Protein 7CAQ (pdb70)

CATH classification: 3.40.1180.10

B-factor: mean 35.25, std 14.65, range [15.51, 109.46]

Foldseek 3Di:
DFPDFWLEEEEEQFCQQVVQVVVVHHSLPSLLLLLVLLVVVVVVCVVVQRAEYEYEQDELVNCVDDVSNLVSSLVSLLVSQVVVLQDFAFEAEFADPVDPSQDPSCPVRPDTDGHDNYRHYYYYYTNHALVQQQCQLVPDAPDPVSSRCRGSCNVPAAHAEYEYECQDFDCNSPPCVNDVPHDYHYHNHRSSPDDVVSVVVSRVVSSPDDPVPDD/DDDFPDFWQEEEEEQFDQQVVQVVVVHHSLPRQLLLQVLLVVVVVVCVVNPRQEYEYEQDELVNVVDDPSNLVSSLVSSLSNQVVCVVDQEFEAEFADPVDPSADPSCPVRPDTPPPVSYYYYYGNHALCQQVCQQCDCCRGRCNVPAAHAEYEYECFDFDCNNPPCPNDVPHDYHYHNHRSSPDDPVSVVVSSVVSSVD

Nearest PDB structures (foldseek):
  7cas-assembly1_A  TM=1.002E+00  e=2.317E-44  Methanosarcina mazei Go1
  7cav-assembly3_F  TM=9.868E-01  e=5.240E-44  Methanosarcina mazei Go1
  7cc3-assembly2_C  TM=9.860E-01  e=1.343E-43  Methanosarcina mazei Go1
  7vpc-assembly2_B  TM=8.678E-01  e=1.163E-15  Solanum lycopersicum
  8x36-assembly1_B  TM=8.227E-01  e=2.517E-14  Solanum lycopersicum

Organism: Methanosarcina mazei (NCBI:txid2209)

Radius of gyration: 22.0 Å; Cα contacts (8 Å, |Δi|>4): 834; chains: 2; bounding box: 59×58×58 Å

InterPro domains:
  IPR001441 Decaprenyl diphosphate synthase-like [PF01255] (21-220)
  IPR001441 Decaprenyl diphosphate synthase-like [PTHR10291] (8-218)
  IPR001441 Decaprenyl diphosphate synthase-like [cd00475] (17-217)
  IPR036424 Decaprenyl diphosphate synthase-like superfamily [G3DSA:3.40.1180.10] (10-224)
  IPR036424 Decaprenyl diphosphate synthase-like superfamily [SSF64005] (11-218)

Sequence (415 aa):
KFKRLPRHIAIIPDGNRRWALARGLEKHEGYSSGIIPGLEVYDICVKIGIGEVTFFGFTQDNTKRPQIQRKAFTDACIKSVQEIAKRDAEILVVGNTNSDIFPEELLEYTKRTKVGKGKIKINFLINYGWYWDLTYAYDNSPDGKKMIENIASAEIPRVDLLIRWGGRCRLSGMLPVQTVYSDIYVVDEMWPDFKPEHLFKALEFYQNQDITLGGIPKFKRLPRHIAIIPDGNRRWALARGLEKHEGYSSGIIPGLEVYDICVKIGIGEVTFFGFTQDNTKRPQIQRKAFTDACIKSVQEIAKRDAEILVVGNTNSDIFPEELLEYTKRTKVGIKINFLINYGWYWDLTYAYMIENIASAEIPRVDLLIRWGGRCRLSGMLPVQTVYSDIYVVDEMWPDFKPEHLFKALEFYQNQ

Solvent-accessible surface area: 18973 Å² total; per-residue (Å²): 238,47,195,78,58,3,192,2,0,0,0,9,29,39,4,13,72,100,25,0,91,94,144,72,74,102,96,43,68,0,24,70,39,11,29,108,6,9,17,62,0,5,84,22,0,68,178,44,56,4,41,12,0,0,12,12,22,1,21,60,86,31,22,175,83,78,119,103,12,52,136,20,9,20,56,12,17,17,106,19,0,63,52,3,21,150,74,54,0,25,0,4,2,13,10,23,56,140,41,149,63,10,10,140,80,0,86,129,24,51,172,46,42,139,22,73,178,13,193,5,87,0,0,9,0,0,3,0,11,23,107,43,0,4,26,124,1,49,108,159,32,105,64,4,136,75,0,17,101,64,8,20,0,48,117,3,64,120,1,31,0,0,0,5,0,2,31,84,15,37,5,25,3,0,0,6,17,8,2,1,40,0,0,5,48,38,10,110,75,42,7,19,51,15,82,59,87,12,0,74,97,0,0,83,41,16,43,119,36,68,137,93,18,49,26,95,50,189,33,189,108,59,3,200,2,0,0,0,4,25,26,3,14,31,59,31,0,87,93,144,73,75,108,78,38,75,0,18,77,44,10,29,97,6,10,21,57,0,10,72,18,0,72,156,32,58,4,43,13,0,0,13,15,19,1,8,60,53,12,33,177,49,77,143,105,10,64,139,23,7,18,57,11,16,18,121,22,0,63,49,6,25,151,76,127,2,26,1,7,2,12,8,26,56,140,42,152,43,14,11,142,88,0,82,127,24,50,177,45,38,119,117,105,46,74,0,0,8,0,0,3,0,10,32,84,43,1,0,13,112,35,174,95,82,124,78,6,22,0,39,125,3,60,114,1,36,0,0,0,4,0,1,32,18,13,26,5,10,3,0,0,3,9,7,1,1,66,0,5,6,47,40,10,109,71,40,9,19,41,15,78,61,92,19,0,29,108,0,1,66,38,20,29,117,80

Secondary structure (DSSP, 8-state):
--SS--SEEEEE---HHHHHHHTTS-GGGGGGGGHHHHHHHHHHHHHHT--EEEEEEEESGGGGS-HHHHHHHHHHHHHHHHHHTTSS-EEEEES--SSTTS-GGGGGGSS-EE-TT--SEEEEEEEE-HHHHHHHHHTT-SSHHHHHHTSTTTTS---SEEEESSS----TTS-TTTTTT-EEEE-SS-GGG--HHHHHHHHHHHHTS-GGG--/-PPPS---SEEEEE---HHHHHHHTT--GGGGGGGGHHHHHHHHHHHHHHT-SEEEEEEEETGGGGS-HHHHHHHHHHHHHHHHHHHTSS-EEEEES--SSTTS-GGGGGGSS-SS---EEEEEEEE-HHHHHHT---TTTSTTTTS---SEEEE-SS--S-TTS-TTTTTT-EEEE-SS-GGG--HHHHHHHHHHHHH-

Structure (mmCIF, N/CA/C/O backbone):
data_7CAQ
#
_entry.id   7CAQ
#
_cell.length_a   80.019
_cell.length_b   100.439
_cell.length_c   130.520
_cell.angle_alpha   90.00
_cell.angle_beta   90.00
_cell.angle_gamma   90.00
#
_symmetry.space_group_name_H-M   'C 2 2 21'
#
loop_
_entity.id
_entity.type
_entity.pdbx_description
1 polymer 'cis-prenyltransferase MM_0014'
2 non-polymer 'PHOSPHATE ION'
3 non-polymer 'PALMITIC ACID'
4 water water
#
loop_
_atom_site.group_PDB
_atom_site.id
_atom_site.type_symbol
_atom_site.label_atom_id
_atom_site.label_alt_id
_atom_site.label_comp_id
_atom_site.label_asym_id
_atom_site.label_entity_id
_atom_site.label_seq_id
_atom_site.pdbx_PDB_ins_code
_atom_site.Cartn_x
_atom_site.Cartn_y
_atom_site.Cartn_z
_atom_site.occupancy
_atom_site.B_iso_or_equiv
_atom_site.auth_seq_id
_atom_site.auth_comp_id
_atom_site.auth_asym_id
_atom_site.auth_atom_id
_atom_site.pdbx_PDB_model_num
ATOM 1 N N . LYS A 1 10 ? 32.273 42.084 -0.477 1.00 55.71 5 LYS A N 1
ATOM 2 C CA . LYS A 1 10 ? 32.494 40.949 -1.430 1.00 60.74 5 LYS A CA 1
ATOM 3 C C . LYS A 1 10 ? 33.169 39.784 -0.695 1.00 57.71 5 LYS A C 1
ATOM 4 O O . LYS A 1 10 ? 34.220 39.989 -0.074 1.00 67.43 5 LYS A O 1
ATOM 10 N N . PHE A 1 11 ? 32.586 38.594 -0.821 1.00 52.22 6 PHE A N 1
ATOM 11 C CA . PHE A 1 11 ? 32.800 37.428 0.062 1.00 47.24 6 PHE A CA 1
ATOM 12 C C . PHE A 1 11 ? 33.421 36.271 -0.727 1.00 52.45 6 PHE A C 1
ATOM 13 O O . PHE A 1 11 ? 33.041 36.033 -1.883 1.00 59.44 6 PHE A O 1
ATOM 21 N N . LYS A 1 12 ? 34.374 35.586 -0.099 1.00 50.53 7 LYS A N 1
ATOM 22 C CA . LYS A 1 12 ? 34.997 34.321 -0.576 1.00 55.89 7 LYS A CA 1
ATOM 23 C C . LYS A 1 12 ? 33.915 33.232 -0.603 1.00 52.43 7 LYS A C 1
ATOM 24 O O . LYS A 1 12 ? 33.726 32.572 -1.637 1.00 57.55 7 LYS A O 1
ATOM 30 N N . ARG A 1 13 ? 33.225 33.063 0.527 1.00 41.73 8 ARG A N 1
ATOM 31 C CA . ARG A 1 13 ? 32.245 31.984 0.781 1.00 37.64 8 ARG A CA 1
ATOM 32 C C . ARG A 1 13 ? 30.882 32.643 0.969 1.00 36.10 8 ARG A C 1
ATOM 33 O O . ARG A 1 13 ? 30.784 33.482 1.862 1.00 35.17 8 ARG A O 1
ATOM 41 N N . LEU A 1 14 ? 29.875 32.267 0.175 1.00 37.19 9 LEU A N 1
ATOM 42 C CA . LEU A 1 14 ? 28.487 32.739 0.385 1.00 35.53 9 LEU A CA 1
ATOM 43 C C . LEU A 1 14 ? 27.623 31.532 0.694 1.00 29.39 9 LEU A C 1
ATOM 44 O O . LEU A 1 14 ? 27.862 30.446 0.168 1.00 29.71 9 LEU A O 1
ATOM 49 N N . PRO A 1 15 ? 26.554 31.694 1.509 1.00 26.54 10 PRO A N 1
ATOM 50 C CA . PRO A 1 15 ? 25.587 30.621 1.690 1.00 24.87 10 PRO A CA 1
ATOM 51 C C . PRO A 1 15 ? 24.811 30.449 0.376 1.00 26.17 10 PRO A C 1
ATOM 52 O O . PRO A 1 15 ? 24.571 31.471 -0.282 1.00 30.07 10 PRO A O 1
ATOM 56 N N . ARG A 1 16 ? 24.451 29.220 0.026 1.00 29.63 11 ARG A N 1
ATOM 57 C CA . ARG A 1 16 ? 23.606 28.964 -1.167 1.00 32.59 11 ARG A CA 1
ATOM 58 C C . ARG A 1 16 ? 22.194 29.453 -0.861 1.00 27.70 11 ARG A C 1
ATOM 59 O O . ARG A 1 16 ? 21.510 29.955 -1.779 1.00 29.73 11 ARG A O 1
ATOM 67 N N . HIS A 1 17 ? 21.768 29.278 0.386 1.00 23.72 12 HIS A N 1
ATOM 68 C CA . HIS A 1 17 ? 20.359 29.461 0.779 1.00 24.66 12 HIS A CA 1
ATOM 69 C C . HIS A 1 17 ? 20.289 30.105 2.160 1.00 25.03 12 HIS A C 1
ATOM 70 O O . HIS A 1 17 ? 20.843 29.504 3.124 1.00 24.36 12 HIS A O 1
ATOM 77 N N . ILE A 1 18 ? 19.658 31.279 2.204 1.00 22.49 13 ILE A N 1
ATOM 78 C CA . ILE A 1 18 ? 19.478 32.109 3.434 1.00 22.56 13 ILE A CA 1
ATOM 79 C C . ILE A 1 18 ? 18.022 32.007 3.872 1.00 23.56 13 ILE A C 1
ATOM 80 O O . ILE A 1 18 ? 17.110 32.124 2.991 1.00 21.63 13 ILE A O 1
ATOM 85 N N . ALA A 1 19 ? 17.777 31.726 5.160 1.00 18.87 14 ALA A N 1
ATOM 86 C CA . ALA A 1 19 ? 16.442 31.822 5.778 1.00 21.54 14 ALA A CA 1
ATOM 87 C C . ALA A 1 19 ? 16.403 33.115 6.598 1.00 20.73 14 ALA A C 1
ATOM 88 O O . ALA A 1 19 ? 17.440 33.518 7.200 1.00 21.85 14 ALA A O 1
ATOM 90 N N . ILE A 1 20 ? 15.291 33.817 6.454 1.00 20.52 15 ILE A N 1
ATOM 91 C CA . ILE A 1 20 ? 14.997 35.097 7.152 1.00 20.84 15 ILE A CA 1
ATOM 92 C C . ILE A 1 20 ? 13.815 34.939 8.097 1.00 22.40 15 ILE A C 1
ATOM 93 O O . ILE A 1 20 ? 12.724 34.515 7.671 1.00 20.74 15 ILE A O 1
ATOM 98 N N . ILE A 1 21 ? 13.981 35.285 9.394 1.00 20.28 16 ILE A N 1
ATOM 99 C CA . ILE A 1 21 ? 12.874 35.291 10.377 1.00 21.46 16 ILE A CA 1
ATOM 100 C C . ILE A 1 21 ? 12.688 36.767 10.767 1.00 22.68 16 ILE A C 1
ATOM 101 O O . ILE A 1 21 ? 13.491 37.350 11.490 1.00 19.73 16 ILE A O 1
ATOM 106 N N . PRO A 1 22 ? 11.715 37.433 10.120 1.00 22.71 17 PRO A N 1
ATOM 107 C CA . PRO A 1 22 ? 11.615 38.894 10.186 1.00 26.36 17 PRO A CA 1
ATOM 108 C C . PRO A 1 22 ? 10.827 39.289 11.438 1.00 29.80 17 PRO A C 1
ATOM 109 O O . PRO A 1 22 ? 9.713 39.823 11.328 1.00 31.47 17 PRO A O 1
ATOM 113 N N . ASP A 1 23 ? 11.390 39.025 12.612 1.00 29.56 18 ASP A N 1
ATOM 114 C CA . ASP A 1 23 ? 10.647 39.126 13.896 1.00 26.63 18 ASP A CA 1
ATOM 115 C C . ASP A 1 23 ? 10.890 40.518 14.500 1.00 21.32 18 ASP A C 1
ATOM 116 O O . ASP A 1 23 ? 11.871 41.209 14.119 1.00 21.93 18 ASP A O 1
ATOM 121 N N . GLY A 1 24 ? 9.997 40.909 15.413 1.00 23.45 19 GLY A N 1
ATOM 122 C CA . GLY A 1 24 ? 10.153 42.135 16.238 1.00 25.05 19 GLY A CA 1
ATOM 123 C C . GLY A 1 24 ? 9.157 43.239 15.867 1.00 26.99 19 GLY A C 1
ATOM 124 O O . GLY A 1 24 ? 9.303 44.406 16.374 1.00 31.44 19 GLY A O 1
ATOM 125 N N . ASN A 1 25 ? 8.255 42.953 14.938 1.00 28.04 20 ASN A N 1
ATOM 126 C CA . ASN A 1 25 ? 7.337 43.977 14.363 1.00 30.31 20 ASN A CA 1
ATOM 127 C C . ASN A 1 25 ? 6.497 44.653 15.457 1.00 26.11 20 ASN A C 1
ATOM 128 O O . ASN A 1 25 ? 6.360 45.914 15.373 1.00 30.60 20 ASN A O 1
ATOM 133 N N . ARG A 1 26 ? 5.868 43.882 16.345 1.00 27.43 21 ARG A N 1
ATOM 134 C CA . ARG A 1 26 ? 4.921 44.423 17.372 1.00 27.98 21 ARG A CA 1
ATOM 135 C C . ARG A 1 26 ? 5.713 45.194 18.436 1.00 33.53 21 ARG A C 1
ATOM 136 O O . ARG A 1 26 ? 5.206 46.250 18.903 1.00 32.43 21 ARG A O 1
ATOM 144 N N . ARG A 1 27 ? 6.909 44.712 18.805 1.00 32.67 22 ARG A N 1
ATOM 145 C CA . ARG A 1 27 ? 7.778 45.453 19.744 1.00 28.36 22 ARG A CA 1
ATOM 146 C C . ARG A 1 27 ? 8.207 46.759 19.114 1.00 26.66 22 ARG A C 1
ATOM 147 O O . ARG A 1 27 ? 8.275 47.771 19.846 1.00 29.58 22 ARG A O 1
ATOM 155 N N . TRP A 1 28 ? 8.600 46.753 17.836 1.00 26.53 23 TRP A N 1
ATOM 156 C CA . TRP A 1 28 ? 9.133 47.945 17.156 1.00 27.45 23 TRP A CA 1
ATOM 157 C C . TRP A 1 28 ? 8.064 49.058 17.200 1.00 29.64 23 TRP A C 1
ATOM 158 O O . TRP A 1 28 ? 8.380 50.231 17.576 1.00 28.32 23 TRP A O 1
ATOM 169 N N . ALA A 1 29 ? 6.854 48.681 16.821 1.00 27.58 24 ALA A N 1
ATOM 170 C CA . ALA A 1 29 ? 5.656 49.572 16.798 1.00 29.02 24 ALA A CA 1
ATOM 171 C C . ALA A 1 29 ? 5.359 50.117 18.202 1.00 28.30 24 ALA A C 1
ATOM 172 O O . ALA A 1 29 ? 5.197 51.326 18.337 1.00 31.50 24 ALA A O 1
ATOM 174 N N . LEU A 1 30 ? 5.280 49.260 19.215 1.00 31.34 25 LEU A N 1
ATOM 175 C CA . LEU A 1 30 ? 5.039 49.705 20.613 1.00 31.05 25 LEU A CA 1
ATOM 176 C C . LEU A 1 30 ? 6.107 50.716 21.020 1.00 31.75 25 LEU A C 1
ATOM 177 O O . LEU A 1 30 ? 5.723 51.709 21.657 1.00 32.64 25 LEU A O 1
ATOM 182 N N . ALA A 1 31 ? 7.379 50.463 20.712 1.00 29.78 26 ALA A N 1
ATOM 183 C CA . ALA A 1 31 ? 8.525 51.319 21.083 1.00 33.14 26 ALA A CA 1
ATOM 184 C C . ALA A 1 31 ? 8.392 52.678 20.392 1.00 37.01 26 ALA A C 1
ATOM 185 O O . ALA A 1 31 ? 8.974 53.651 20.888 1.00 36.38 26 ALA A O 1
ATOM 187 N N . ARG A 1 32 ? 7.716 52.720 19.245 1.00 37.03 27 ARG A N 1
ATOM 188 C CA . ARG A 1 32 ? 7.663 53.910 18.380 1.00 35.20 27 ARG A CA 1
ATOM 189 C C . ARG A 1 32 ? 6.480 54.783 18.788 1.00 31.07 27 ARG A C 1
ATOM 190 O O . ARG A 1 32 ? 6.338 55.830 18.189 1.00 32.60 27 ARG A O 1
ATOM 198 N N . GLY A 1 33 ? 5.664 54.319 19.717 1.00 29.39 28 GLY A N 1
ATOM 199 C CA . GLY A 1 33 ? 4.401 54.982 20.087 1.00 31.63 28 GLY A CA 1
ATOM 200 C C . GLY A 1 33 ? 3.257 54.536 19.198 1.00 32.08 28 GLY A C 1
ATOM 201 O O . GLY A 1 33 ? 2.195 55.233 19.199 1.00 32.36 28 GLY A O 1
ATOM 202 N N . LEU A 1 34 ? 3.395 53.404 18.498 1.00 29.24 29 LEU A N 1
ATOM 203 C CA . LEU A 1 34 ? 2.326 52.844 17.634 1.00 27.21 29 LEU A CA 1
ATOM 204 C C . LEU A 1 34 ? 1.624 51.680 18.339 1.00 28.34 29 LEU A C 1
ATOM 205 O O . LEU A 1 34 ? 2.054 51.294 19.428 1.00 28.61 29 LEU A O 1
ATOM 210 N N . GLU A 1 35 ? 0.562 51.154 17.722 1.00 30.08 30 GLU A N 1
ATOM 211 C CA . GLU A 1 35 ? -0.152 49.947 18.181 1.00 28.96 30 GLU A CA 1
ATOM 212 C C . GLU A 1 35 ? 0.635 48.723 17.674 1.00 27.96 30 GLU A C 1
ATOM 213 O O . GLU A 1 35 ? 1.293 48.845 16.641 1.00 25.93 30 GLU A O 1
ATOM 219 N N . LYS A 1 36 ? 0.495 47.593 18.350 1.00 35.50 31 LYS A N 1
ATOM 220 C CA . LYS A 1 36 ? 1.276 46.364 18.035 1.00 35.72 31 LYS A CA 1
ATOM 221 C C . LYS A 1 36 ? 1.045 45.993 16.569 1.00 37.00 31 LYS A C 1
ATOM 222 O O . LYS A 1 36 ? 2.066 45.829 15.811 1.00 35.55 31 LYS A O 1
ATOM 228 N N . HIS A 1 37 ? -0.242 45.908 16.186 1.00 35.48 32 HIS A N 1
ATOM 229 C CA . HIS A 1 37 ? -0.683 45.454 14.840 1.00 34.42 32 HIS A CA 1
ATOM 230 C C . HIS A 1 37 ? -0.084 46.363 13.766 1.00 30.50 32 HIS A C 1
ATOM 231 O O . HIS A 1 37 ? -0.002 45.907 12.632 1.00 36.52 32 HIS A O 1
ATOM 238 N N . GLU A 1 38 ? 0.362 47.588 14.096 1.00 31.37 33 GLU A N 1
ATOM 239 C CA . GLU A 1 38 ? 0.809 48.584 13.088 1.00 30.81 33 GLU A CA 1
ATOM 240 C C . GLU A 1 38 ? 2.274 48.447 12.708 1.00 30.20 33 GLU A C 1
ATOM 241 O O . GLU A 1 38 ? 2.694 49.141 11.781 1.00 30.94 33 GLU A O 1
ATOM 247 N N . GLY A 1 39 ? 3.047 47.521 13.302 1.00 29.73 34 GLY A N 1
ATOM 248 C CA . GLY A 1 39 ? 4.454 47.363 12.899 1.00 28.30 34 GLY A CA 1
ATOM 249 C C . GLY A 1 39 ? 4.550 46.546 11.612 1.00 26.98 34 GLY A C 1
ATOM 250 O O . GLY A 1 39 ? 5.432 46.793 10.876 1.00 25.33 34 GLY A O 1
ATOM 251 N N . TYR A 1 40 ? 3.609 45.644 11.394 1.00 28.68 35 TYR A N 1
ATOM 252 C CA . TYR A 1 40 ? 3.722 44.627 10.308 1.00 33.29 35 TYR A CA 1
ATOM 253 C C . TYR A 1 40 ? 3.786 45.330 8.962 1.00 35.77 35 TYR A C 1
ATOM 254 O O . TYR A 1 40 ? 4.645 44.996 8.161 1.00 37.07 35 TYR A O 1
ATOM 263 N N . SER A 1 41 ? 2.960 46.363 8.755 1.00 39.84 36 SER A N 1
ATOM 264 C CA . SER A 1 41 ? 3.035 47.174 7.513 1.00 36.66 36 SER A CA 1
ATOM 265 C C . SER A 1 41 ? 4.469 47.654 7.304 1.00 30.50 36 SER A C 1
ATOM 266 O O . SER A 1 41 ? 4.860 47.814 6.135 1.00 35.27 36 SER A O 1
ATOM 269 N N . SER A 1 42 ? 5.261 47.922 8.348 1.00 28.82 37 SER A N 1
ATOM 270 C CA . SER A 1 42 ? 6.640 48.469 8.179 1.00 27.59 37 SER A CA 1
ATOM 271 C C . SER A 1 42 ? 7.690 47.334 7.997 1.00 25.19 37 SER A C 1
ATOM 272 O O . SER A 1 42 ? 8.887 47.641 7.908 1.00 28.12 37 SER A O 1
ATOM 275 N N . GLY A 1 43 ? 7.230 46.080 7.903 1.00 32.11 38 GLY A N 1
ATOM 276 C CA . GLY A 1 43 ? 8.096 44.920 7.588 1.00 33.95 38 GLY A CA 1
ATOM 277 C C . GLY A 1 43 ? 8.199 44.669 6.091 1.00 37.38 38 GLY A C 1
ATOM 278 O O . GLY A 1 43 ? 9.121 43.903 5.657 1.00 31.65 38 GLY A O 1
ATOM 279 N N . ILE A 1 44 ? 7.317 45.287 5.285 1.00 30.25 39 ILE A N 1
ATOM 280 C CA . ILE A 1 44 ? 7.264 44.991 3.828 1.00 32.79 39 ILE A CA 1
ATOM 281 C C . ILE A 1 44 ? 8.554 45.515 3.188 1.00 30.75 39 ILE A C 1
ATOM 282 O O . ILE A 1 44 ? 9.273 44.725 2.546 1.00 29.78 39 ILE A O 1
ATOM 287 N N . ILE A 1 45 ? 8.898 46.782 3.406 1.00 31.38 40 ILE A N 1
ATOM 288 C CA . ILE A 1 45 ? 10.114 47.417 2.790 1.00 31.71 40 ILE A CA 1
ATOM 289 C C . ILE A 1 45 ? 11.375 46.636 3.135 1.00 36.47 40 ILE A C 1
ATOM 290 O O . ILE A 1 45 ? 12.168 46.325 2.258 1.00 37.70 40 ILE A O 1
ATOM 295 N N . PRO A 1 46 ? 11.673 46.343 4.425 1.00 33.34 41 PRO A N 1
ATOM 296 C CA . PRO A 1 46 ? 12.893 45.596 4.738 1.00 33.83 41 PRO A CA 1
ATOM 297 C C . PRO A 1 46 ? 13.043 44.333 3.878 1.00 28.56 41 PRO A C 1
ATOM 298 O O . PRO A 1 46 ? 14.153 44.109 3.452 1.00 27.06 41 PRO A O 1
ATOM 302 N N . GLY A 1 47 ? 11.943 43.589 3.670 1.00 28.14 42 GLY A N 1
ATOM 303 C CA . GLY A 1 47 ? 11.986 42.354 2.847 1.00 31.93 42 GLY A CA 1
ATOM 304 C C . GLY A 1 47 ? 12.537 42.656 1.466 1.00 32.21 42 GLY A C 1
ATOM 305 O O . GLY A 1 47 ? 13.411 41.927 0.917 1.00 31.82 42 GLY A O 1
ATOM 306 N N . LEU A 1 48 ? 12.030 43.739 0.893 1.00 31.70 43 LEU A N 1
ATOM 307 C CA . LEU A 1 48 ? 12.391 44.159 -0.467 1.00 35.78 43 LEU A CA 1
ATOM 308 C C . LEU A 1 48 ? 13.859 44.537 -0.477 1.00 29.40 43 LEU A C 1
ATOM 309 O O . LEU A 1 48 ? 14.508 44.262 -1.472 1.00 32.66 43 LEU A O 1
ATOM 314 N N . GLU A 1 49 ? 14.395 45.111 0.599 1.00 34.12 44 GLU A N 1
ATOM 315 C CA . GLU A 1 49 ? 15.822 45.501 0.668 1.00 30.70 44 GLU A CA 1
ATOM 316 C C . GLU A 1 49 ? 16.749 44.271 0.805 1.00 32.66 44 GLU A C 1
ATOM 317 O O . GLU A 1 49 ? 17.877 44.292 0.264 1.00 32.07 44 GLU A O 1
ATOM 323 N N . VAL A 1 50 ? 16.353 43.300 1.637 1.00 33.45 45 VAL A N 1
ATOM 324 C CA . VAL A 1 50 ? 17.096 42.007 1.730 1.00 30.74 45 VAL A CA 1
ATOM 325 C C . VAL A 1 50 ? 17.144 41.413 0.316 1.00 29.83 45 VAL A C 1
ATOM 326 O O . VAL A 1 50 ? 18.221 41.047 -0.095 1.00 30.20 45 VAL A O 1
ATOM 330 N N . TYR A 1 51 ? 16.000 41.317 -0.369 1.00 32.01 46 TYR A N 1
ATOM 331 C CA . TYR A 1 51 ? 15.923 40.778 -1.759 1.00 35.36 46 TYR A CA 1
ATOM 332 C C . TYR A 1 51 ? 16.960 41.505 -2.613 1.00 32.96 46 TYR A C 1
ATOM 333 O O . TYR A 1 51 ? 17.830 40.912 -3.271 1.00 34.19 46 TYR A O 1
ATOM 342 N N . ASP A 1 52 ? 16.915 42.831 -2.568 1.00 42.79 47 ASP A N 1
ATOM 343 C CA . ASP A 1 52 ? 17.852 43.664 -3.358 1.00 39.79 47 ASP A CA 1
ATOM 344 C C . ASP A 1 52 ? 19.299 43.268 -3.134 1.00 38.77 47 ASP A C 1
ATOM 345 O O . ASP A 1 52 ? 20.022 43.131 -4.104 1.00 37.56 47 ASP A O 1
ATOM 350 N N . ILE A 1 53 ? 19.749 43.156 -1.886 1.00 37.10 48 ILE A N 1
ATOM 351 C CA . ILE A 1 53 ? 21.187 42.894 -1.573 1.00 32.08 48 ILE A CA 1
ATOM 352 C C . ILE A 1 53 ? 21.551 41.464 -2.006 1.00 30.98 48 ILE A C 1
ATOM 353 O O . ILE A 1 53 ? 22.628 41.252 -2.545 1.00 30.94 48 ILE A O 1
ATOM 358 N N . CYS A 1 54 ? 20.670 40.509 -1.724 1.00 31.90 49 CYS A N 1
ATOM 359 C CA . CYS A 1 54 ? 20.833 39.100 -2.156 1.00 29.05 49 CYS A CA 1
ATOM 360 C C . CYS A 1 54 ? 21.016 39.004 -3.676 1.00 31.89 49 CYS A C 1
ATOM 361 O O . CYS A 1 54 ? 22.005 38.408 -4.095 1.00 34.57 49 CYS A O 1
ATOM 364 N N . VAL A 1 55 ? 20.128 39.608 -4.473 1.00 34.09 50 VAL A N 1
ATOM 365 C CA . VAL A 1 55 ? 20.314 39.665 -5.959 1.00 36.05 50 VAL A CA 1
ATOM 366 C C . VAL A 1 55 ? 21.708 40.228 -6.252 1.00 35.67 50 VAL A C 1
ATOM 367 O O . VAL A 1 55 ? 22.490 39.607 -6.997 1.00 40.32 50 VAL A O 1
ATOM 371 N N . LYS A 1 56 ? 22.026 41.362 -5.645 1.00 43.19 51 LYS A N 1
ATOM 372 C CA . LYS A 1 56 ? 23.284 42.106 -5.904 1.00 46.26 51 LYS A CA 1
ATOM 373 C C . LYS A 1 56 ? 24.517 41.229 -5.642 1.00 45.86 51 LYS A C 1
ATOM 374 O O . LYS A 1 56 ? 25.399 41.244 -6.504 1.00 44.76 51 LYS A O 1
ATOM 380 N N . ILE A 1 57 ? 24.607 40.465 -4.544 1.00 41.81 52 ILE A N 1
ATOM 381 C CA . ILE A 1 57 ? 25.834 39.632 -4.298 1.00 43.53 52 ILE A CA 1
ATOM 382 C C . ILE A 1 57 ? 25.724 38.236 -4.929 1.00 40.77 52 ILE A C 1
ATOM 383 O O . ILE A 1 57 ? 26.749 37.579 -4.996 1.00 37.32 52 ILE A O 1
ATOM 388 N N . GLY A 1 58 ? 24.542 37.808 -5.389 1.00 40.90 53 GLY A N 1
ATOM 389 C CA . GLY A 1 58 ? 24.353 36.541 -6.124 1.00 38.08 53 GLY A CA 1
ATOM 390 C C . GLY A 1 58 ? 23.958 35.382 -5.223 1.00 34.08 53 GLY A C 1
ATOM 391 O O . GLY A 1 58 ? 24.292 34.214 -5.560 1.00 36.24 53 GLY A O 1
ATOM 392 N N . ILE A 1 59 ? 23.234 35.662 -4.144 1.00 31.33 54 ILE A N 1
ATOM 393 C CA . ILE A 1 59 ? 22.624 34.601 -3.282 1.00 30.12 54 ILE A CA 1
ATOM 394 C C . ILE A 1 59 ? 21.617 33.833 -4.137 1.00 26.50 54 ILE A C 1
ATOM 395 O O . ILE A 1 59 ? 20.834 34.484 -4.839 1.00 34.76 54 ILE A O 1
ATOM 400 N N . GLY A 1 60 ? 21.690 32.514 -4.122 1.00 27.01 55 GLY A N 1
ATOM 401 C CA . GLY A 1 60 ? 20.865 31.649 -4.978 1.00 28.14 55 GLY A CA 1
ATOM 402 C C . GLY A 1 60 ? 19.420 31.606 -4.550 1.00 27.04 55 GLY A C 1
ATOM 403 O O . GLY A 1 60 ? 18.520 31.566 -5.441 1.00 28.65 55 GLY A O 1
ATOM 404 N N . GLU A 1 61 ? 19.166 31.555 -3.242 1.00 24.47 56 GLU A N 1
ATOM 405 C CA . GLU A 1 61 ? 17.838 31.245 -2.703 1.00 24.83 56 GLU A CA 1
ATOM 406 C C . GLU A 1 61 ? 17.703 31.906 -1.335 1.00 27.59 56 GLU A C 1
ATOM 407 O O . GLU A 1 61 ? 18.673 31.868 -0.535 1.00 22.72 56 GLU A O 1
ATOM 413 N N . VAL A 1 62 ? 16.559 32.526 -1.112 1.00 24.99 57 VAL A N 1
ATOM 414 C CA . VAL A 1 62 ? 16.164 33.139 0.179 1.00 22.21 57 VAL A CA 1
ATOM 415 C C . VAL A 1 62 ? 14.781 32.643 0.528 1.00 23.80 57 VAL A C 1
ATOM 416 O O . VAL A 1 62 ? 13.886 32.757 -0.321 1.00 27.31 57 VAL A O 1
ATOM 420 N N . THR A 1 63 ? 14.579 32.209 1.771 1.00 19.38 58 THR A N 1
ATOM 421 C CA . THR A 1 63 ? 13.271 31.808 2.308 1.00 20.68 58 THR A CA 1
ATOM 422 C C . THR A 1 63 ? 12.920 32.794 3.418 1.00 23.72 58 THR A C 1
ATOM 423 O O . THR A 1 63 ? 13.700 32.925 4.381 1.00 21.21 58 THR A O 1
ATOM 427 N N . PHE A 1 64 ? 11.782 33.477 3.263 1.00 21.25 59 PHE A N 1
ATOM 428 C CA . PHE A 1 64 ? 11.179 34.310 4.324 1.00 20.82 59 PHE A CA 1
ATOM 429 C C . PHE A 1 64 ? 10.132 33.549 5.097 1.00 21.05 59 PHE A C 1
ATOM 430 O O . PHE A 1 64 ? 9.189 32.962 4.569 1.00 22.17 59 PHE A O 1
ATOM 438 N N . PHE A 1 65 ? 10.204 33.674 6.410 1.00 20.05 60 PHE A N 1
ATOM 439 C CA . PHE A 1 65 ? 9.208 33.142 7.332 1.00 21.73 60 PHE A CA 1
ATOM 440 C C . PHE A 1 65 ? 8.051 34.161 7.418 1.00 25.37 60 PHE A C 1
ATOM 441 O O . PHE A 1 65 ? 8.198 35.226 8.036 1.00 26.76 60 PHE A O 1
ATOM 449 N N . GLY A 1 66 ? 6.919 33.866 6.790 1.00 26.78 61 GLY A N 1
ATOM 450 C CA . GLY A 1 66 ? 5.777 34.801 6.759 1.00 30.06 61 GLY A CA 1
ATOM 451 C C . GLY A 1 66 ? 4.940 34.717 8.011 1.00 26.91 61 GLY A C 1
ATOM 452 O O . GLY A 1 66 ? 5.009 35.663 8.833 1.00 31.40 61 GLY A O 1
ATOM 453 N N . PHE A 1 67 ? 4.154 33.661 8.182 1.00 27.18 62 PHE A N 1
ATOM 454 C CA . PHE A 1 67 ? 3.323 33.401 9.380 1.00 30.30 62 PHE A CA 1
ATOM 455 C C . PHE A 1 67 ? 3.017 31.917 9.419 1.00 29.34 62 PHE A C 1
ATOM 456 O O . PHE A 1 67 ? 2.978 31.313 8.326 1.00 26.96 62 PHE A O 1
ATOM 464 N N . THR A 1 68 ? 2.754 31.405 10.623 1.00 33.39 63 THR A N 1
ATOM 465 C CA . THR A 1 68 ? 2.486 29.996 10.948 1.00 34.67 63 THR A CA 1
ATOM 466 C C . THR A 1 68 ? 0.997 29.795 11.137 1.00 35.92 63 THR A C 1
ATOM 467 O O . THR A 1 68 ? 0.274 30.802 11.255 1.00 38.61 63 THR A O 1
ATOM 471 N N . GLN A 1 69 ? 0.586 28.538 11.222 1.00 38.24 64 GLN A N 1
ATOM 472 C CA . GLN A 1 69 ? -0.779 28.128 11.621 1.00 46.39 64 GLN A CA 1
ATOM 473 C C . GLN A 1 69 ? -1.064 28.615 13.051 1.00 55.99 64 GLN A C 1
ATOM 474 O O . GLN A 1 69 ? -2.209 29.051 13.302 1.00 56.62 64 GLN A O 1
ATOM 480 N N . ASP A 1 70 ? -0.056 28.590 13.930 1.00 58.97 65 ASP A N 1
ATOM 481 C CA . ASP A 1 70 ? -0.192 28.989 15.357 1.00 67.05 65 ASP A CA 1
ATOM 482 C C . ASP A 1 70 ? -0.350 30.515 15.489 1.00 71.14 65 ASP A C 1
ATOM 483 O O . ASP A 1 70 ? -1.035 30.936 16.442 1.00 76.62 65 ASP A O 1
ATOM 488 N N . ASN A 1 71 ? 0.247 31.307 14.582 1.00 68.27 66 ASN A N 1
ATOM 489 C CA . ASN A 1 71 ? 0.199 32.801 14.557 1.00 64.19 66 ASN A CA 1
ATOM 490 C C . ASN A 1 71 ? -1.236 33.303 14.370 1.00 68.68 66 ASN A C 1
ATOM 491 O O . ASN A 1 71 ? -1.514 34.468 14.733 1.00 72.22 66 ASN A O 1
ATOM 496 N N . THR A 1 72 ? -2.102 32.475 13.786 1.00 71.71 67 THR A N 1
ATOM 497 C CA . THR A 1 72 ? -3.488 32.838 13.392 1.00 77.13 67 THR A CA 1
ATOM 498 C C . THR A 1 72 ? -4.432 32.699 14.605 1.00 76.86 67 THR A C 1
ATOM 499 O O . THR A 1 72 ? -5.597 33.124 14.473 1.00 85.68 67 THR A O 1
ATOM 503 N N . LYS A 1 73 ? -3.942 32.162 15.738 1.00 74.29 68 LYS A N 1
ATOM 504 C CA . LYS A 1 73 ? -4.628 32.104 17.067 1.00 75.64 68 LYS A CA 1
ATOM 505 C C . LYS A 1 73 ? -4.517 33.448 17.805 1.00 74.65 68 LYS A C 1
ATOM 506 O O . LYS A 1 73 ? -4.998 33.528 18.959 1.00 68.75 68 LYS A O 1
ATOM 512 N N . ARG A 1 74 ? -3.860 34.440 17.195 1.00 67.67 69 ARG A N 1
ATOM 513 C CA . ARG A 1 74 ? -3.628 35.788 17.776 1.00 63.12 69 ARG A CA 1
ATOM 514 C C . ARG A 1 74 ? -4.835 36.689 17.548 1.00 57.20 69 ARG A C 1
ATOM 515 O O . ARG A 1 74 ? -5.728 36.341 16.773 1.00 55.48 69 ARG A O 1
ATOM 523 N N . PRO A 1 75 ? -4.882 37.884 18.186 1.00 53.22 70 PRO A N 1
ATOM 524 C CA . PRO A 1 75 ? -5.982 38.825 17.974 1.00 54.04 70 PRO A CA 1
ATOM 525 C C . PRO A 1 75 ? -6.162 39.071 16.471 1.00 51.94 70 PRO A C 1
ATOM 526 O O . PRO A 1 75 ? -5.170 39.116 15.772 1.00 40.67 70 PRO A O 1
ATOM 530 N N . GLN A 1 76 ? -7.416 39.190 16.022 1.00 54.94 71 GLN A N 1
ATOM 531 C CA . GLN A 1 76 ? -7.778 39.272 14.584 1.00 53.77 71 GLN A CA 1
ATOM 532 C C . GLN A 1 76 ? -7.132 40.519 13.974 1.00 48.19 71 GLN A C 1
ATOM 533 O O . GLN A 1 76 ? -6.742 40.475 12.793 1.00 43.63 71 GLN A O 1
ATOM 539 N N . ILE A 1 77 ? -7.029 41.598 14.747 1.00 43.33 72 ILE A N 1
ATOM 540 C CA . ILE A 1 77 ? -6.445 42.873 14.247 1.00 41.41 72 ILE A CA 1
ATOM 541 C C . ILE A 1 77 ? -4.961 42.642 13.892 1.00 37.77 72 ILE A C 1
ATOM 542 O O . ILE A 1 77 ? -4.454 43.241 12.925 1.00 33.11 72 ILE A O 1
ATOM 547 N N . GLN A 1 78 ? -4.266 41.755 14.604 1.00 40.61 73 GLN A N 1
ATOM 548 C CA . GLN A 1 78 ? -2.858 41.428 14.252 1.00 38.77 73 GLN A CA 1
ATOM 549 C C . GLN A 1 78 ? -2.850 40.453 13.063 1.00 33.96 73 GLN A C 1
ATOM 550 O O . GLN A 1 78 ? -2.015 40.663 12.142 1.00 33.81 73 GLN A O 1
ATOM 556 N N . ARG A 1 79 ? -3.723 39.441 13.070 1.00 40.28 74 ARG A N 1
ATOM 557 C CA . ARG A 1 79 ? -3.770 38.419 11.980 1.00 43.69 74 ARG A CA 1
ATOM 558 C C . ARG A 1 79 ? -4.014 39.154 10.654 1.00 41.80 74 ARG A C 1
ATOM 559 O O . ARG A 1 79 ? -3.273 38.908 9.652 1.00 34.18 74 ARG A O 1
ATOM 567 N N . LYS A 1 80 ? -4.974 40.088 10.655 1.00 38.99 75 LYS A N 1
ATOM 568 C CA . LYS A 1 80 ? -5.316 40.825 9.418 1.00 41.27 75 LYS A CA 1
ATOM 569 C C . LYS A 1 80 ? -4.062 41.556 8.951 1.00 30.80 75 LYS A C 1
ATOM 570 O O . LYS A 1 80 ? -3.750 41.553 7.756 1.00 35.83 75 LYS A O 1
ATOM 576 N N . ALA A 1 81 ? -3.358 42.181 9.880 1.00 35.40 76 ALA A N 1
ATOM 577 C CA . ALA A 1 81 ? -2.214 43.067 9.611 1.00 28.00 76 ALA A CA 1
ATOM 578 C C . ALA A 1 81 ? -0.984 42.277 9.108 1.00 30.12 76 ALA A C 1
ATOM 579 O O . ALA A 1 81 ? -0.269 42.808 8.213 1.00 29.00 76 ALA A O 1
ATOM 581 N N . PHE A 1 82 ? -0.650 41.146 9.740 1.00 31.29 77 PHE A N 1
ATOM 582 C CA . PHE A 1 82 ? 0.556 40.381 9.302 1.00 27.62 77 PHE A CA 1
ATOM 583 C C . PHE A 1 82 ? 0.173 39.726 7.971 1.00 29.37 77 PHE A C 1
ATOM 584 O O . PHE A 1 82 ? 1.010 39.796 7.058 1.00 28.66 77 PHE A O 1
ATOM 592 N N . THR A 1 83 ? -1.056 39.236 7.843 1.00 34.10 78 THR A N 1
ATOM 593 C CA . THR A 1 83 ? -1.532 38.540 6.611 1.00 35.97 78 THR A CA 1
ATOM 594 C C . THR A 1 83 ? -1.427 39.514 5.433 1.00 35.15 78 THR A C 1
ATOM 595 O O . THR A 1 83 ? -0.869 39.151 4.388 1.00 35.58 78 THR A O 1
ATOM 599 N N . ASP A 1 84 ? -1.940 40.731 5.599 1.00 32.91 79 ASP A N 1
ATOM 600 C CA . ASP A 1 84 ? -1.920 41.759 4.539 1.00 33.47 79 ASP A CA 1
ATOM 601 C C . ASP A 1 84 ? -0.489 42.095 4.170 1.00 32.91 79 ASP A C 1
ATOM 602 O O . ASP A 1 84 ? -0.221 42.395 3.005 1.00 32.79 79 ASP A O 1
ATOM 607 N N . ALA A 1 85 ? 0.388 42.187 5.171 1.00 30.67 80 ALA A N 1
ATOM 608 C CA . ALA A 1 85 ? 1.789 42.592 4.961 1.00 28.59 80 ALA A CA 1
ATOM 609 C C . ALA A 1 85 ? 2.505 41.474 4.177 1.00 27.64 80 ALA A C 1
ATOM 610 O O . ALA A 1 85 ? 3.385 41.801 3.366 1.00 28.53 80 ALA A O 1
ATOM 612 N N . CYS A 1 86 ? 2.168 40.230 4.482 1.00 32.02 81 CYS A N 1
ATOM 613 C CA . CYS A 1 86 ? 2.718 39.027 3.791 1.00 30.68 81 CYS A CA 1
ATOM 614 C C . CYS A 1 86 ? 2.239 39.042 2.340 1.00 34.92 81 CYS A C 1
ATOM 615 O O . CYS A 1 86 ? 3.093 39.027 1.406 1.00 32.34 81 CYS A O 1
ATOM 618 N N . ILE A 1 87 ? 0.919 39.164 2.176 1.00 31.69 82 ILE A N 1
ATOM 619 C CA . ILE A 1 87 ? 0.301 39.243 0.818 1.00 31.72 82 ILE A CA 1
ATOM 620 C C . ILE A 1 87 ? 1.101 40.274 0.040 1.00 27.93 82 ILE A C 1
ATOM 621 O O . ILE A 1 87 ? 1.568 39.938 -1.025 1.00 32.05 82 ILE A O 1
ATOM 626 N N . LYS A 1 88 ? 1.295 41.487 0.560 1.00 33.65 83 LYS A N 1
ATOM 627 C CA . LYS A 1 88 ? 1.919 42.601 -0.204 1.00 30.34 83 LYS A CA 1
ATOM 628 C C . LYS A 1 88 ? 3.405 42.359 -0.484 1.00 35.91 83 LYS A C 1
ATOM 629 O O . LYS A 1 88 ? 3.954 42.888 -1.499 1.00 29.93 83 LYS A O 1
ATOM 635 N N . SER A 1 89 ? 4.118 41.691 0.428 1.00 31.93 84 SER A N 1
ATOM 636 C CA . SER A 1 89 ? 5.548 41.409 0.187 1.00 31.62 84 SER A CA 1
ATOM 637 C C . SER A 1 89 ? 5.651 40.485 -1.032 1.00 24.36 84 SER A C 1
ATOM 638 O O . SER A 1 89 ? 6.581 40.687 -1.799 1.00 29.25 84 SER A O 1
ATOM 641 N N . VAL A 1 90 ? 4.810 39.452 -1.071 1.00 31.51 85 VAL A N 1
ATOM 642 C CA . VAL A 1 90 ? 4.846 38.453 -2.191 1.00 31.28 85 VAL A CA 1
ATOM 643 C C . VAL A 1 90 ? 4.545 39.243 -3.468 1.00 32.37 85 VAL A C 1
ATOM 644 O O . VAL A 1 90 ? 5.400 39.256 -4.420 1.00 37.35 85 VAL A O 1
ATOM 648 N N . GLN A 1 91 ? 3.441 40.010 -3.449 1.00 35.31 86 GLN A N 1
ATOM 649 C CA . GLN A 1 91 ? 2.999 40.791 -4.639 1.00 36.18 86 GLN A CA 1
ATOM 650 C C . GLN A 1 91 ? 4.133 41.699 -5.106 1.00 33.22 86 GLN A C 1
ATOM 651 O O . GLN A 1 91 ? 4.325 41.813 -6.313 1.00 39.92 86 GLN A O 1
ATOM 657 N N . GLU A 1 92 ? 4.886 42.294 -4.190 1.00 33.12 87 GLU A N 1
ATOM 658 C CA . GLU A 1 92 ? 5.963 43.262 -4.530 1.00 27.73 87 GLU A CA 1
ATOM 659 C C . GLU A 1 92 ? 7.182 42.536 -5.092 1.00 31.47 87 GLU A C 1
ATOM 660 O O . GLU A 1 92 ? 7.826 43.063 -6.016 1.00 35.24 87 GLU A O 1
ATOM 666 N N . ILE A 1 93 ? 7.577 41.404 -4.512 1.00 34.40 88 ILE A N 1
ATOM 667 C CA . ILE A 1 93 ? 8.708 40.632 -5.099 1.00 35.15 88 ILE A CA 1
ATOM 668 C C . ILE A 1 93 ? 8.281 40.145 -6.491 1.00 34.77 88 ILE A C 1
ATOM 669 O O . ILE A 1 93 ? 9.130 40.200 -7.374 1.00 34.21 88 ILE A O 1
ATOM 674 N N . ALA A 1 94 ? 6.998 39.798 -6.662 1.00 41.59 89 ALA A N 1
ATOM 675 C CA . ALA A 1 94 ? 6.353 39.441 -7.961 1.00 42.73 89 ALA A CA 1
ATOM 676 C C . ALA A 1 94 ? 6.550 40.541 -9.008 1.00 46.13 89 ALA A C 1
ATOM 677 O O . ALA A 1 94 ? 6.548 40.212 -10.216 1.00 49.87 89 ALA A O 1
ATOM 679 N N . LYS A 1 95 ? 6.679 41.802 -8.582 1.00 45.77 90 LYS A N 1
ATOM 680 C CA . LYS A 1 95 ? 6.938 42.941 -9.495 1.00 42.95 90 LYS A CA 1
ATOM 681 C C . LYS A 1 95 ? 8.430 43.014 -9.847 1.00 43.02 90 LYS A C 1
ATOM 682 O O . LYS A 1 95 ? 8.777 43.953 -10.560 1.00 40.50 90 LYS A O 1
ATOM 688 N N . ARG A 1 96 ? 9.289 42.108 -9.360 1.00 40.67 91 ARG A N 1
ATOM 689 C CA . ARG A 1 96 ? 10.772 42.206 -9.557 1.00 43.48 91 ARG A CA 1
ATOM 690 C C . ARG A 1 96 ? 11.259 41.041 -10.430 1.00 43.82 91 ARG A C 1
ATOM 691 O O . ARG A 1 96 ? 10.520 40.675 -11.337 1.00 52.30 91 ARG A O 1
ATOM 699 N N . ASP A 1 97 ? 12.477 40.535 -10.225 1.00 42.18 92 ASP A N 1
ATOM 700 C CA . ASP A 1 97 ? 13.154 39.561 -11.129 1.00 43.50 92 ASP A CA 1
ATOM 701 C C . ASP A 1 97 ? 13.454 38.243 -10.404 1.00 41.98 92 ASP A C 1
ATOM 702 O O . ASP A 1 97 ? 14.630 37.842 -10.382 1.00 50.94 92 ASP A O 1
ATOM 707 N N . ALA A 1 98 ? 12.427 37.549 -9.936 1.00 33.52 93 ALA A N 1
ATOM 708 C CA . ALA A 1 98 ? 12.549 36.444 -8.968 1.00 34.57 93 ALA A CA 1
ATOM 709 C C . ALA A 1 98 ? 11.844 35.211 -9.512 1.00 36.53 93 ALA A C 1
ATOM 710 O O . ALA A 1 98 ? 10.978 35.357 -10.381 1.00 34.92 93 ALA A O 1
ATOM 712 N N . GLU A 1 99 ? 12.235 34.042 -9.018 1.00 28.35 94 GLU A N 1
ATOM 713 C CA . GLU A 1 99 ? 11.412 32.818 -9.117 1.00 26.75 94 GLU A CA 1
ATOM 714 C C . GLU A 1 99 ? 10.737 32.634 -7.762 1.00 29.12 94 GLU A C 1
ATOM 715 O O . GLU A 1 99 ? 11.409 32.248 -6.745 1.00 28.33 94 GLU A O 1
ATOM 721 N N . ILE A 1 100 ? 9.447 32.900 -7.715 1.00 25.78 95 ILE A N 1
ATOM 722 C CA . ILE A 1 100 ? 8.721 32.983 -6.430 1.00 25.86 95 ILE A CA 1
ATOM 723 C C . ILE A 1 100 ? 8.016 31.672 -6.125 1.00 24.47 95 ILE A C 1
ATOM 724 O O . ILE A 1 100 ? 7.339 31.073 -7.002 1.00 25.87 95 ILE A O 1
ATOM 729 N N . LEU A 1 101 ? 8.133 31.235 -4.885 1.00 23.60 96 LEU A N 1
ATOM 730 C CA . LEU A 1 101 ? 7.378 30.084 -4.373 1.00 22.60 96 LEU A CA 1
ATOM 731 C C . LEU A 1 101 ? 6.809 30.369 -2.974 1.00 24.98 96 LEU A C 1
ATOM 732 O O . LEU A 1 101 ? 7.540 30.823 -2.061 1.00 28.49 96 LEU A O 1
ATOM 737 N N . VAL A 1 102 ? 5.519 30.104 -2.805 1.00 27.66 97 VAL A N 1
ATOM 738 C CA . VAL A 1 102 ? 4.824 30.121 -1.501 1.00 23.21 97 VAL A CA 1
ATOM 739 C C . VAL A 1 102 ? 4.483 28.708 -1.057 1.00 27.46 97 VAL A C 1
ATOM 740 O O . VAL A 1 102 ? 3.908 27.973 -1.823 1.00 26.96 97 VAL A O 1
ATOM 744 N N . VAL A 1 103 ? 4.829 28.366 0.186 1.00 24.05 98 VAL A N 1
ATOM 745 C CA . VAL A 1 103 ? 4.623 27.033 0.814 1.00 23.82 98 VAL A CA 1
ATOM 746 C C . VAL A 1 103 ? 3.830 27.240 2.083 1.00 23.30 98 VAL A C 1
ATOM 747 O O . VAL A 1 103 ? 4.253 28.069 2.941 1.00 22.32 98 VAL A O 1
ATOM 751 N N . GLY A 1 104 ? 2.788 26.446 2.252 1.00 22.90 99 GLY A N 1
ATOM 752 C CA . GLY A 1 104 ? 1.872 26.584 3.384 1.00 22.92 99 GLY A CA 1
ATOM 753 C C . GLY A 1 104 ? 0.642 25.740 3.170 1.00 27.05 99 GLY A C 1
ATOM 754 O O . GLY A 1 104 ? 0.469 25.180 2.036 1.00 28.07 99 GLY A O 1
ATOM 755 N N . ASN A 1 105 ? -0.177 25.648 4.202 1.00 27.88 100 ASN A N 1
ATOM 756 C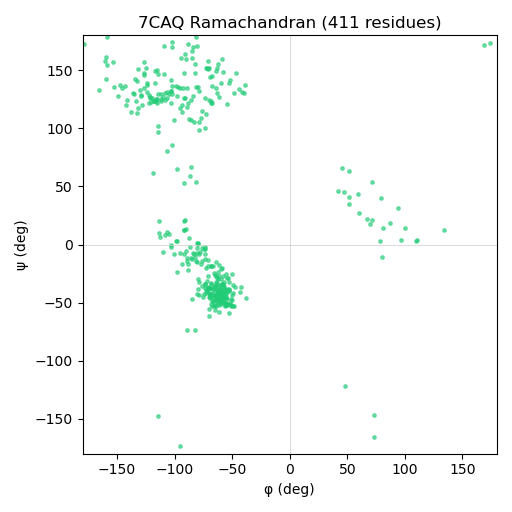 CA . ASN A 1 105 ? -1.361 24.786 4.200 1.00 27.86 100 ASN A CA 1
ATOM 757 C C . ASN A 1 105 ? -2.460 25.512 3.419 1.00 28.21 100 ASN A C 1
ATOM 758 O O . ASN A 1 105 ? -3.133 26.397 3.993 1.00 29.43 100 ASN A O 1
ATOM 763 N N . THR A 1 106 ? -2.622 25.156 2.154 1.00 29.21 101 THR A N 1
ATOM 764 C CA . THR A 1 106 ? -3.670 25.765 1.288 1.00 29.60 101 THR A CA 1
ATOM 765 C C . THR A 1 106 ? -5.030 25.108 1.564 1.00 33.61 101 THR A C 1
ATOM 766 O O . THR A 1 106 ? -6.014 25.642 1.025 1.00 35.69 101 THR A O 1
ATOM 770 N N . ASN A 1 107 ? -5.110 24.033 2.379 1.00 33.41 102 ASN A N 1
ATOM 771 C CA . ASN A 1 107 ? -6.371 23.298 2.682 1.00 35.56 102 ASN A CA 1
ATOM 772 C C . ASN A 1 107 ? -6.984 23.909 3.939 1.00 39.34 102 ASN A C 1
ATOM 773 O O . ASN A 1 107 ? -7.317 23.164 4.861 1.00 46.27 102 ASN A O 1
ATOM 778 N N . SER A 1 108 ? -7.154 25.230 3.915 1.00 44.09 103 SER A N 1
ATOM 779 C CA . SER A 1 108 ? -7.583 26.091 5.045 1.00 45.53 103 SER A CA 1
ATOM 780 C C . SER A 1 108 ? -8.003 27.472 4.518 1.00 44.20 103 SER A C 1
ATOM 781 O O . SER A 1 108 ? -7.250 28.049 3.756 1.00 40.12 103 SER A O 1
ATOM 784 N N . ASP A 1 109 ? -9.159 27.998 4.961 1.00 49.31 104 ASP A N 1
ATOM 785 C CA . ASP A 1 109 ? -9.683 29.354 4.628 1.00 50.21 104 ASP A CA 1
ATOM 786 C C . ASP A 1 109 ? -8.707 30.436 5.079 1.00 47.62 104 ASP A C 1
ATOM 787 O O . ASP A 1 109 ? -8.795 31.563 4.584 1.00 44.92 104 ASP A O 1
ATOM 792 N N . ILE A 1 110 ? -7.830 30.118 6.031 1.00 43.60 105 ILE A N 1
ATOM 793 C CA . ILE A 1 110 ? -6.836 31.099 6.536 1.00 39.48 105 ILE A CA 1
ATOM 794 C C . ILE A 1 110 ? -5.789 31.341 5.441 1.00 35.31 105 ILE A C 1
ATOM 795 O O . ILE A 1 110 ? -5.161 32.426 5.452 1.00 40.63 105 ILE A O 1
ATOM 800 N N . PHE A 1 111 ? -5.548 30.380 4.544 1.00 33.29 106 PHE A N 1
ATOM 801 C CA . PHE A 1 111 ? -4.523 30.589 3.494 1.00 33.53 106 PHE A CA 1
ATOM 802 C C . PHE A 1 111 ? -5.063 31.656 2.559 1.00 34.23 106 PHE A C 1
ATOM 803 O O . PHE A 1 111 ? -6.185 31.537 2.101 1.00 36.75 106 PHE A O 1
ATOM 811 N N . PRO A 1 112 ? -4.350 32.771 2.336 1.00 32.54 107 PRO A N 1
ATOM 812 C CA . PRO A 1 112 ? -4.888 33.842 1.508 1.00 32.15 107 PRO A CA 1
ATOM 813 C C . PRO A 1 112 ? -5.031 33.451 0.030 1.00 36.42 107 PRO A C 1
ATOM 814 O O . PRO A 1 112 ? -4.045 33.097 -0.632 1.00 31.36 107 PRO A O 1
ATOM 818 N N . GLU A 1 113 ? -6.270 33.555 -0.465 1.00 37.19 108 GLU A N 1
ATOM 819 C CA . GLU A 1 113 ? -6.594 33.455 -1.911 1.00 33.56 108 GLU A CA 1
ATOM 820 C C . GLU A 1 113 ? -5.515 34.129 -2.775 1.00 25.60 108 GLU A C 1
ATOM 821 O O . GLU A 1 113 ? -5.088 33.542 -3.756 1.00 29.43 108 GLU A O 1
ATOM 827 N N . GLU A 1 114 ? -5.095 35.327 -2.408 1.00 27.36 109 GLU A N 1
ATOM 828 C CA . GLU A 1 114 ? -4.172 36.183 -3.183 1.00 27.24 109 GLU A CA 1
ATOM 829 C C . GLU A 1 114 ? -2.862 35.440 -3.490 1.00 26.83 109 GLU A C 1
ATOM 830 O O . GLU A 1 114 ? -2.141 35.879 -4.400 1.00 26.80 109 GLU A O 1
ATOM 836 N N . LEU A 1 115 ? -2.494 34.453 -2.664 1.00 28.75 110 LEU A N 1
ATOM 837 C CA . LEU A 1 115 ? -1.151 33.821 -2.794 1.00 26.31 110 LEU A CA 1
ATOM 838 C C . LEU A 1 115 ? -1.195 32.453 -3.468 1.00 25.83 110 LEU A C 1
ATOM 839 O O . LEU A 1 115 ? -0.075 31.885 -3.690 1.00 25.48 110 LEU A O 1
ATOM 844 N N . LEU A 1 116 ? -2.380 31.946 -3.822 1.00 29.97 111 LEU A N 1
ATOM 845 C CA . LEU A 1 116 ? -2.543 30.590 -4.401 1.00 27.39 111 LEU A CA 1
ATOM 846 C C . LEU A 1 116 ? -1.722 30.476 -5.684 1.00 28.41 111 LEU A C 1
ATOM 847 O O . LEU A 1 116 ? -1.178 29.377 -5.971 1.00 27.41 111 LEU A O 1
ATOM 852 N N . GLU A 1 117 ? -1.612 31.553 -6.448 1.00 29.65 112 GLU A N 1
ATOM 853 C CA . GLU A 1 117 ? -0.988 31.522 -7.795 1.00 29.58 112 GLU A CA 1
ATOM 854 C C . GLU A 1 117 ? 0.536 31.395 -7.691 1.00 30.98 112 GLU A C 1
ATOM 855 O O . GLU A 1 117 ? 1.187 31.243 -8.736 1.00 28.08 112 GLU A O 1
ATOM 861 N N . TYR A 1 118 ? 1.098 31.507 -6.478 1.00 29.44 113 TYR A N 1
ATOM 862 C CA . TYR A 1 118 ? 2.548 31.365 -6.242 1.00 27.94 113 TYR A CA 1
ATOM 863 C C . TYR A 1 118 ? 2.848 30.031 -5.560 1.00 26.84 113 TYR A C 1
ATOM 864 O O . TYR A 1 118 ? 4.043 29.832 -5.169 1.00 28.69 113 TYR A O 1
ATOM 873 N N . THR A 1 119 ? 1.892 29.101 -5.465 1.00 24.83 114 THR A N 1
ATOM 874 C CA . THR A 1 119 ? 2.117 27.795 -4.776 1.00 25.07 114 THR A CA 1
ATOM 875 C C . THR A 1 119 ? 2.842 26.817 -5.705 1.00 24.52 114 THR A C 1
ATOM 876 O O . THR A 1 119 ? 3.110 25.709 -5.246 1.00 26.96 114 THR A O 1
ATOM 880 N N . LYS A 1 120 ? 3.118 27.193 -6.945 1.00 27.03 115 LYS A N 1
ATOM 881 C CA . LYS A 1 120 ? 4.089 26.502 -7.835 1.00 28.16 115 LYS A CA 1
ATOM 882 C C . LYS A 1 120 ? 5.073 27.570 -8.253 1.00 26.56 115 LYS A C 1
ATOM 883 O O . LYS A 1 120 ? 4.649 28.724 -8.504 1.00 28.96 115 LYS A O 1
ATOM 889 N N . ARG A 1 121 ? 6.369 27.259 -8.267 1.00 27.03 116 ARG A N 1
ATOM 890 C CA . ARG A 1 121 ? 7.402 28.285 -8.577 1.00 28.63 116 ARG A CA 1
ATOM 891 C C . ARG A 1 121 ? 7.072 29.093 -9.837 1.00 33.30 116 ARG A C 1
ATOM 892 O O . ARG A 1 121 ? 6.732 28.494 -10.845 1.00 32.35 116 ARG A O 1
ATOM 900 N N . THR A 1 122 ? 7.154 30.413 -9.709 1.00 34.20 117 THR A N 1
ATOM 901 C CA . THR A 1 122 ? 6.716 31.389 -10.742 1.00 38.19 117 THR A CA 1
ATOM 902 C C . THR A 1 122 ? 7.831 32.379 -11.040 1.00 42.03 117 THR A C 1
ATOM 903 O O . THR A 1 122 ? 8.182 33.201 -10.115 1.00 36.94 117 THR A O 1
ATOM 907 N N . LYS A 1 123 ? 8.271 32.399 -12.303 1.00 38.60 118 LYS A N 1
ATOM 908 C CA . LYS A 1 123 ? 9.296 33.361 -12.782 1.00 41.73 118 LYS A CA 1
ATOM 909 C C . LYS A 1 123 ? 8.606 34.694 -13.086 1.00 46.52 118 LYS A C 1
ATOM 910 O O . LYS A 1 123 ? 7.519 34.672 -13.692 1.00 42.74 118 LYS A O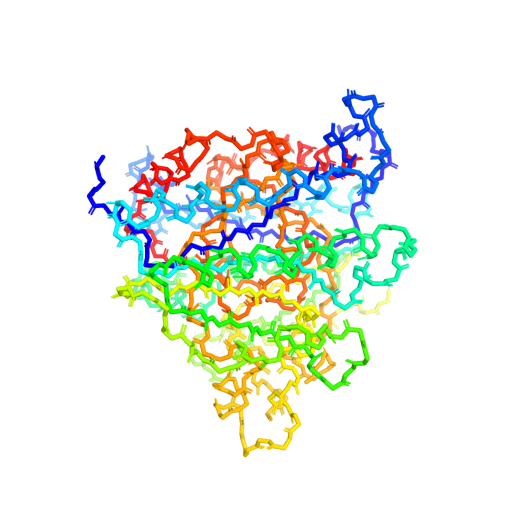 1
ATOM 916 N N . VAL A 1 124 ? 9.221 35.794 -12.647 1.00 42.89 119 VAL A N 1
ATOM 917 C CA . VAL A 1 124 ? 8.752 37.197 -12.820 1.00 39.74 119 VAL A CA 1
ATOM 918 C C . VAL A 1 124 ? 9.977 37.991 -13.275 1.00 45.36 119 VAL A C 1
ATOM 919 O O . VAL A 1 124 ? 11.101 37.645 -12.824 1.00 43.67 119 VAL A O 1
ATOM 923 N N . GLY A 1 125 ? 9.778 38.953 -14.177 1.00 42.02 120 GLY A N 1
ATOM 924 C CA . GLY A 1 125 ? 10.846 39.738 -14.811 1.00 44.78 120 GLY A CA 1
ATOM 925 C C . GLY A 1 125 ? 11.972 38.859 -15.341 1.00 54.38 120 GLY A C 1
ATOM 926 O O . GLY A 1 125 ? 11.698 37.931 -16.153 1.00 48.94 120 GLY A O 1
ATOM 927 N N . LYS A 1 126 ? 13.192 39.105 -14.854 1.00 57.07 121 LYS A N 1
ATOM 928 C CA . LYS A 1 126 ? 14.451 38.507 -15.370 1.00 60.71 121 LYS A CA 1
ATOM 929 C C . LYS A 1 126 ? 14.753 37.166 -14.683 1.00 58.67 121 LYS A C 1
ATOM 930 O O . LYS A 1 126 ? 15.600 36.443 -15.225 1.00 52.21 121 LYS A O 1
ATOM 936 N N . GLY A 1 127 ? 14.134 36.850 -13.533 1.00 57.39 122 GLY A N 1
ATOM 937 C CA . GLY A 1 127 ? 14.349 35.572 -12.808 1.00 56.61 122 GLY A CA 1
ATOM 938 C C . GLY A 1 127 ? 15.703 35.461 -12.090 1.00 55.51 122 GLY A C 1
ATOM 939 O O . GLY A 1 127 ? 16.208 36.476 -11.581 1.00 57.44 122 GLY A O 1
ATOM 940 N N . LYS A 1 128 ? 16.248 34.257 -12.036 1.00 53.52 123 LYS A N 1
ATOM 941 C CA . LYS A 1 128 ? 17.592 33.930 -11.496 1.00 54.30 123 LYS A CA 1
ATOM 942 C C . LYS A 1 128 ? 17.857 34.270 -10.020 1.00 47.62 123 LYS A C 1
ATOM 943 O O . LYS A 1 128 ? 18.990 34.590 -9.709 1.00 50.52 123 LYS A O 1
ATOM 949 N N . ILE A 1 129 ? 16.827 34.300 -9.194 1.00 35.96 124 ILE A N 1
ATOM 950 C CA . ILE A 1 129 ? 16.994 34.243 -7.716 1.00 31.93 124 ILE A CA 1
ATOM 951 C C . ILE A 1 129 ? 15.744 33.541 -7.222 1.00 29.98 124 ILE A C 1
ATOM 952 O O . ILE A 1 129 ? 14.681 33.908 -7.670 1.00 29.14 124 ILE A O 1
ATOM 957 N N . LYS A 1 130 ? 15.923 32.495 -6.432 1.00 26.50 125 LYS A N 1
ATOM 958 C CA . LYS A 1 130 ? 14.740 31.815 -5.853 1.00 24.85 125 LYS A CA 1
ATOM 959 C C . LYS A 1 130 ? 14.350 32.541 -4.572 1.00 26.61 125 LYS A C 1
ATOM 960 O O . LYS A 1 130 ? 15.219 32.671 -3.676 1.00 28.54 125 LYS A O 1
ATOM 966 N N . ILE A 1 131 ? 13.104 32.984 -4.490 1.00 25.78 126 ILE A N 1
ATOM 967 C CA . ILE A 1 131 ? 12.493 33.560 -3.262 1.00 26.22 126 ILE A CA 1
ATOM 968 C C . ILE A 1 131 ? 11.313 32.697 -2.823 1.00 28.49 126 ILE A C 1
ATOM 969 O O . ILE A 1 131 ? 10.325 32.510 -3.562 1.00 26.11 126 ILE A O 1
ATOM 974 N N . ASN A 1 132 ? 11.376 32.237 -1.586 1.00 21.17 127 ASN A N 1
ATOM 975 C CA . ASN A 1 132 ? 10.348 31.385 -0.970 1.00 20.91 127 ASN A CA 1
ATOM 976 C C . ASN A 1 132 ? 9.726 32.195 0.164 1.00 22.34 127 ASN A C 1
ATOM 977 O O . ASN A 1 132 ? 10.479 32.969 0.802 1.00 23.31 127 ASN A O 1
ATOM 982 N N . PHE A 1 133 ? 8.436 31.979 0.382 1.00 24.13 128 PHE A N 1
ATOM 983 C CA . PHE A 1 133 ? 7.645 32.510 1.522 1.00 23.71 128 PHE A CA 1
ATOM 984 C C . PHE A 1 133 ? 6.870 31.395 2.215 1.00 23.85 128 PHE A C 1
ATOM 985 O O . PHE A 1 133 ? 6.158 30.594 1.568 1.00 23.80 128 PHE A O 1
ATOM 99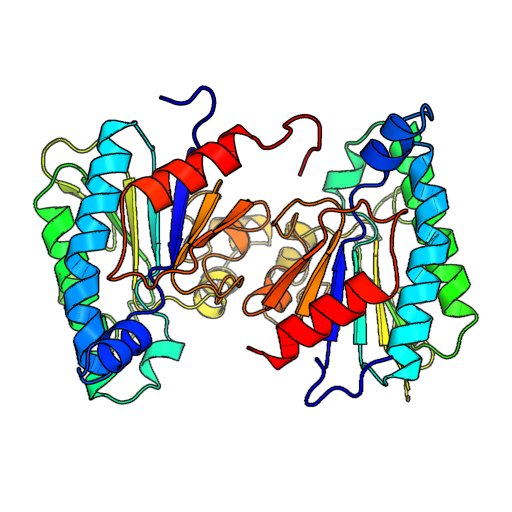3 N N . LEU A 1 134 ? 7.002 31.289 3.541 1.00 20.78 129 LEU A N 1
ATOM 994 C CA . LEU A 1 134 ? 6.223 30.365 4.380 1.00 21.39 129 LEU A CA 1
ATOM 995 C C . LEU A 1 134 ? 5.010 31.131 4.898 1.00 24.37 129 LEU A C 1
ATOM 996 O O . LEU A 1 134 ? 5.181 32.079 5.664 1.00 24.90 129 LEU A O 1
ATOM 1001 N N . ILE A 1 135 ? 3.840 30.707 4.445 1.00 25.43 130 ILE A N 1
ATOM 1002 C CA . ILE A 1 135 ? 2.537 31.423 4.613 1.00 24.79 130 ILE A CA 1
ATOM 1003 C C . ILE A 1 135 ? 1.516 30.388 5.085 1.00 25.39 130 ILE A C 1
ATOM 1004 O O . ILE A 1 135 ? 1.230 29.437 4.320 1.00 24.42 130 ILE A O 1
ATOM 1009 N N . ASN A 1 136 ? 1.006 30.493 6.323 1.00 22.66 131 ASN A N 1
ATOM 1010 C CA . ASN A 1 136 ? 0.123 29.488 6.936 1.00 25.70 131 ASN A CA 1
ATOM 1011 C C . ASN A 1 136 ? 0.902 28.167 6.968 1.00 25.05 131 ASN A C 1
ATOM 1012 O O . ASN A 1 136 ? 0.352 27.139 6.729 1.00 26.05 131 ASN A O 1
ATOM 1017 N N . TYR A 1 137 ? 2.169 28.275 7.346 1.00 29.37 132 TYR A N 1
ATOM 1018 C CA . TYR A 1 137 ? 3.130 27.144 7.487 1.00 26.34 132 TYR A CA 1
ATOM 1019 C C . TYR A 1 137 ? 3.097 26.634 8.927 1.00 26.50 132 TYR A C 1
ATOM 1020 O O . TYR A 1 137 ? 2.927 27.407 9.856 1.00 29.37 132 TYR A O 1
ATOM 1029 N N . GLY A 1 138 ? 3.314 25.344 9.096 1.00 26.86 133 GLY A N 1
ATOM 1030 C CA . GLY A 1 138 ? 3.482 24.726 10.418 1.00 27.80 133 GLY A CA 1
ATOM 1031 C C . GLY A 1 138 ? 4.473 23.603 10.278 1.00 25.44 133 GLY A C 1
ATOM 1032 O O . GLY A 1 138 ? 4.370 22.846 9.317 1.00 25.37 133 GLY A O 1
ATOM 1033 N N . TRP A 1 139 ? 5.431 23.502 11.189 1.00 27.66 134 TRP A N 1
ATOM 1034 C CA . TRP A 1 139 ? 6.455 22.434 11.096 1.00 27.48 134 TRP A CA 1
ATOM 1035 C C . TRP A 1 139 ? 5.767 21.058 11.101 1.00 26.25 134 TRP A C 1
ATOM 1036 O O . TRP A 1 139 ? 6.241 20.133 10.435 1.00 24.50 134 TRP A O 1
ATOM 1047 N N . TYR A 1 140 ? 4.730 20.908 11.912 1.00 27.83 135 TYR A N 1
ATOM 1048 C CA . TYR A 1 140 ? 4.046 19.607 12.141 1.00 32.44 135 TYR A CA 1
ATOM 1049 C C . TYR A 1 140 ? 3.298 19.178 10.868 1.00 32.11 135 TYR A C 1
ATOM 1050 O O . TYR A 1 140 ? 3.407 18.027 10.391 1.00 29.72 135 TYR A O 1
ATOM 1059 N N . TRP A 1 141 ? 2.611 20.134 10.274 1.00 29.76 136 TRP A N 1
ATOM 1060 C CA . TRP A 1 141 ? 1.954 20.006 8.950 1.00 28.36 136 TRP A CA 1
ATOM 1061 C C . TRP A 1 141 ? 2.989 19.611 7.888 1.00 30.42 136 TRP A C 1
ATOM 1062 O O . TRP A 1 141 ? 2.700 18.719 7.083 1.00 27.54 136 TRP A O 1
ATOM 1073 N N . ASP A 1 142 ? 4.179 20.232 7.911 1.00 24.85 137 ASP A N 1
ATOM 1074 C CA . ASP A 1 142 ? 5.242 20.013 6.915 1.00 27.61 137 ASP A CA 1
ATOM 1075 C C . ASP A 1 142 ? 5.717 18.555 7.037 1.00 23.95 137 ASP A C 1
ATOM 1076 O O . ASP A 1 142 ? 5.764 17.848 6.005 1.00 27.33 137 ASP A O 1
ATOM 1081 N N . LEU A 1 143 ? 6.070 18.130 8.248 1.00 29.89 138 LEU A N 1
ATOM 1082 C CA . LEU A 1 143 ? 6.717 16.810 8.455 1.00 30.54 138 LEU A CA 1
ATOM 1083 C C . LEU A 1 143 ? 5.723 15.704 8.129 1.00 32.55 138 LEU A C 1
ATOM 1084 O O . LEU A 1 143 ? 6.170 14.740 7.514 1.00 36.39 138 LEU A O 1
ATOM 1089 N N . THR A 1 144 ? 4.476 15.871 8.554 1.00 29.31 139 THR A N 1
ATOM 1090 C CA . THR A 1 144 ? 3.400 14.852 8.466 1.00 36.68 139 THR A CA 1
ATOM 1091 C C . THR A 1 144 ? 2.742 14.844 7.075 1.00 33.07 139 THR A C 1
ATOM 1092 O O . THR A 1 144 ? 1.981 13.906 6.823 1.00 35.35 139 THR A O 1
ATOM 1096 N N . TYR A 1 145 ? 3.012 15.830 6.219 1.00 39.47 140 TYR A N 1
ATOM 1097 C CA . TYR A 1 145 ? 2.462 15.923 4.839 1.00 37.95 140 TYR A CA 1
ATOM 1098 C C . TYR A 1 145 ? 2.897 14.656 4.113 1.00 46.03 140 TYR A C 1
ATOM 1099 O O . TYR A 1 145 ? 2.192 14.142 3.246 1.00 49.85 140 TYR A O 1
ATOM 1108 N N . ALA A 1 146 ? 4.091 14.227 4.511 1.00 60.42 141 ALA A N 1
ATOM 1109 C CA . ALA A 1 146 ? 4.812 13.004 4.115 1.00 65.13 141 ALA A CA 1
ATOM 1110 C C . ALA A 1 146 ? 4.122 11.765 4.705 1.00 68.06 141 ALA A C 1
ATOM 1111 O O . ALA A 1 146 ? 3.64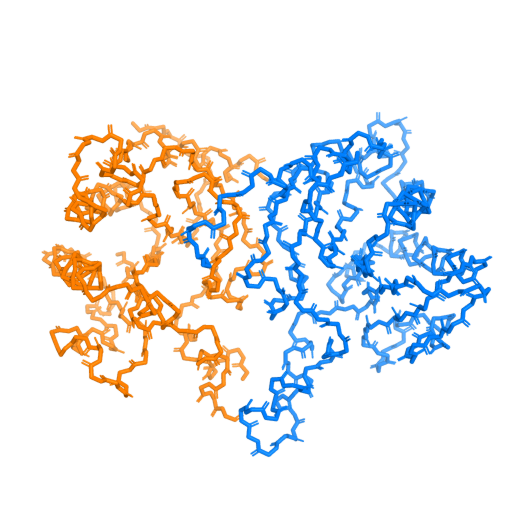9 10.936 3.898 1.00 68.21 141 ALA A O 1
ATOM 1113 N N . TYR A 1 147 ? 4.048 11.671 6.049 1.00 76.16 142 TYR A N 1
ATOM 1114 C CA . TYR A 1 147 ? 3.606 10.474 6.831 1.00 76.73 142 TYR A CA 1
ATOM 1115 C C . TYR A 1 147 ? 2.287 9.947 6.260 1.00 75.95 142 TYR A C 1
ATOM 1116 O O . TYR A 1 147 ? 2.084 8.726 6.271 1.00 73.38 142 TYR A O 1
ATOM 1125 N N . ASP A 1 148 ? 1.431 10.853 5.785 1.00 76.70 143 ASP A N 1
ATOM 1126 C CA . ASP A 1 148 ? 0.139 10.541 5.122 1.00 77.58 143 ASP A CA 1
ATOM 1127 C C . ASP A 1 148 ? 0.396 9.993 3.716 1.00 75.59 143 ASP A C 1
ATOM 1128 O O . ASP A 1 148 ? 0.680 10.807 2.820 1.00 69.24 143 ASP A O 1
ATOM 1133 N N . ASN A 1 149 ? 0.334 8.662 3.565 1.00 78.03 144 ASN A N 1
ATOM 1134 C CA . ASN A 1 149 ? 0.198 7.921 2.275 1.00 85.71 144 ASN A CA 1
ATOM 1135 C C . ASN A 1 149 ? 1.503 7.994 1.456 1.00 80.70 144 ASN A C 1
ATOM 1136 O O . ASN A 1 149 ? 1.443 8.389 0.272 1.00 82.97 144 ASN A O 1
ATOM 1141 N N . SER A 1 150 ? 2.633 7.602 2.059 1.00 73.55 145 SER A N 1
ATOM 1142 C CA . SER A 1 150 ? 3.955 7.408 1.401 1.00 71.34 145 SER A CA 1
ATOM 1143 C C . SER A 1 150 ? 4.334 5.930 1.478 1.00 77.16 145 SER A C 1
ATOM 1144 O O . SER A 1 150 ? 3.932 5.233 2.411 1.00 69.57 145 SER A O 1
ATOM 1147 N N . PRO A 1 151 ? 5.097 5.393 0.497 1.00 78.83 146 PRO A N 1
ATOM 1148 C CA . PRO A 1 151 ? 5.526 3.993 0.538 1.00 80.46 146 PRO A CA 1
ATOM 1149 C C . PRO A 1 151 ? 6.477 3.640 1.697 1.00 80.25 146 PRO A C 1
ATOM 1150 O O . PRO A 1 151 ? 6.359 2.543 2.212 1.00 81.13 146 PRO A O 1
ATOM 1154 N N . ASP A 1 152 ? 7.382 4.547 2.086 1.00 75.00 147 ASP A N 1
ATOM 1155 C CA . ASP A 1 152 ? 8.462 4.241 3.066 1.00 69.93 147 ASP A CA 1
ATOM 1156 C C . ASP A 1 152 ? 9.000 5.528 3.710 1.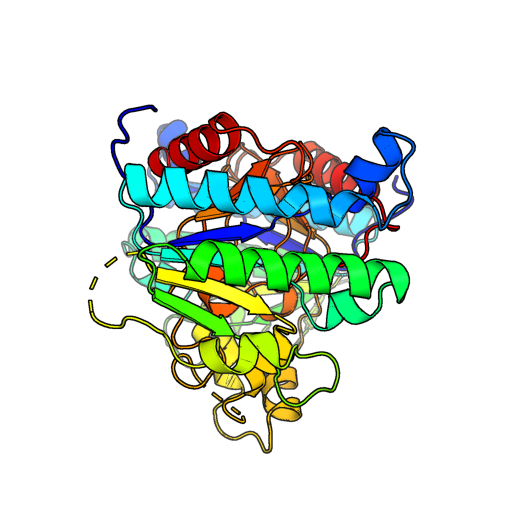00 64.07 147 ASP A C 1
ATOM 1157 O O . ASP A 1 152 ? 8.539 6.619 3.335 1.00 60.26 147 ASP A O 1
ATOM 1162 N N . GLY A 1 153 ? 9.952 5.377 4.637 1.00 59.90 148 GLY A N 1
ATOM 1163 C CA . GLY A 1 153 ? 10.730 6.465 5.262 1.00 59.61 148 GLY A CA 1
ATOM 1164 C C . GLY A 1 153 ? 11.452 7.358 4.257 1.00 60.35 148 GLY A C 1
ATOM 1165 O O . GLY A 1 153 ? 11.372 8.594 4.433 1.00 59.97 148 GLY A O 1
ATOM 1166 N N . LYS A 1 154 ? 12.136 6.803 3.245 1.00 57.45 149 LYS A N 1
ATOM 1167 C CA . LYS A 1 154 ? 12.894 7.617 2.240 1.00 64.23 149 LYS A CA 1
ATOM 1168 C C . LYS A 1 154 ? 11.921 8.519 1.466 1.00 60.82 149 LYS A C 1
ATOM 1169 O O . LYS A 1 154 ? 12.168 9.753 1.382 1.00 49.64 149 LYS A O 1
ATOM 1175 N N . LYS A 1 155 ? 10.835 7.932 0.962 1.00 58.50 150 LYS A N 1
ATOM 1176 C CA . LYS A 1 155 ? 9.756 8.656 0.237 1.00 61.66 150 LYS A CA 1
ATOM 1177 C C . LYS A 1 155 ? 9.111 9.680 1.179 1.00 57.47 150 LYS A C 1
ATOM 1178 O O . LYS A 1 155 ? 8.929 10.819 0.736 1.00 52.31 150 LYS A O 1
ATOM 1184 N N . MET A 1 156 ? 8.777 9.290 2.414 1.00 49.53 151 MET A N 1
ATOM 1185 C CA . MET A 1 156 ? 8.152 10.187 3.430 1.00 56.22 151 MET A CA 1
ATOM 1186 C C . MET A 1 156 ? 8.973 11.488 3.509 1.00 52.01 151 MET A C 1
ATOM 1187 O O . MET A 1 156 ? 8.387 12.562 3.304 1.00 52.43 151 MET A O 1
ATOM 1192 N N . ILE A 1 157 ? 10.290 11.404 3.715 1.00 45.39 152 ILE A N 1
ATOM 1193 C CA . ILE A 1 157 ? 11.139 12.617 3.939 1.00 45.35 152 ILE A CA 1
ATOM 1194 C C . ILE A 1 157 ? 11.242 13.467 2.665 1.00 43.90 152 ILE A C 1
ATOM 1195 O O . ILE A 1 157 ? 11.126 14.669 2.783 1.00 45.42 152 ILE A O 1
ATOM 1200 N N . GLU A 1 158 ? 11.459 12.900 1.479 1.00 44.30 153 GLU A N 1
ATOM 1201 C CA . GLU A 1 158 ? 11.608 13.731 0.248 1.00 40.69 153 GLU A CA 1
ATOM 1202 C C . GLU A 1 158 ? 10.223 14.266 -0.196 1.00 34.40 153 GLU A C 1
ATOM 1203 O O . GLU A 1 158 ? 10.185 15.008 -1.161 1.00 38.56 153 GLU A O 1
ATOM 1209 N N . ASN A 1 159 ? 9.140 13.883 0.479 1.00 30.75 154 ASN A N 1
ATOM 1210 C CA . ASN A 1 159 ? 7.757 14.353 0.184 1.00 36.12 154 ASN A CA 1
ATOM 1211 C C . ASN A 1 159 ? 7.210 15.199 1.339 1.00 34.72 154 ASN A C 1
ATOM 1212 O O . ASN A 1 159 ? 5.994 15.333 1.409 1.00 33.31 154 ASN A O 1
ATOM 1217 N N . ILE A 1 160 ? 8.038 15.774 2.234 1.00 29.40 155 ILE A N 1
ATOM 1218 C CA . ILE A 1 160 ? 7.496 16.768 3.213 1.00 26.68 155 ILE A CA 1
ATOM 1219 C C . ILE A 1 160 ? 6.860 17.929 2.409 1.00 23.06 155 ILE A C 1
ATOM 1220 O O . ILE A 1 160 ? 7.197 18.085 1.238 1.00 25.30 155 ILE A O 1
ATOM 1225 N N . ALA A 1 161 ? 5.977 18.714 3.003 1.00 26.12 156 ALA A N 1
ATOM 1226 C CA . ALA A 1 161 ? 5.296 19.815 2.286 1.00 25.43 156 ALA A CA 1
ATOM 1227 C C . ALA A 1 161 ? 6.328 20.777 1.700 1.00 26.80 156 ALA A C 1
ATOM 1228 O O . ALA A 1 161 ? 6.105 21.224 0.593 1.00 29.02 156 ALA A O 1
ATOM 1230 N N . SER A 1 162 ? 7.468 21.027 2.393 1.00 21.00 157 SER A N 1
ATOM 1231 C CA . SER A 1 162 ? 8.507 22.005 1.980 1.00 22.93 157 SER A CA 1
ATOM 1232 C C . SER A 1 162 ? 9.621 21.394 1.124 1.00 21.11 157 SER A C 1
ATOM 1233 O O . SER A 1 162 ? 10.658 22.049 0.898 1.00 22.38 157 SER A O 1
ATOM 1236 N N . ALA A 1 163 ? 9.388 20.241 0.497 1.00 25.65 158 ALA A N 1
ATOM 1237 C CA . ALA A 1 163 ? 10.460 19.442 -0.138 1.00 26.12 158 ALA A CA 1
ATOM 1238 C C . ALA A 1 163 ? 11.146 20.218 -1.247 1.00 23.15 158 ALA A C 1
ATOM 1239 O O . ALA A 1 163 ? 12.324 19.950 -1.558 1.00 27.61 158 ALA A O 1
ATOM 1241 N N . GLU A 1 164 ? 10.425 21.155 -1.859 1.00 24.07 159 GLU A N 1
ATOM 1242 C CA . GLU A 1 164 ? 10.976 22.007 -2.915 1.00 27.35 159 GLU A CA 1
ATOM 1243 C C . GLU A 1 164 ? 12.007 22.973 -2.374 1.00 25.60 159 GLU A C 1
ATOM 1244 O O . GLU A 1 164 ? 12.738 23.542 -3.194 1.00 28.67 159 GLU A O 1
ATOM 1250 N N . ILE A 1 165 ? 12.010 23.209 -1.056 1.00 25.44 160 ILE A N 1
ATOM 1251 C CA . ILE A 1 165 ? 12.972 24.141 -0.411 1.00 25.20 160 ILE A CA 1
ATOM 1252 C C . ILE A 1 165 ? 14.163 23.330 0.076 1.00 20.67 160 ILE A C 1
ATOM 1253 O O . ILE A 1 165 ? 13.909 22.446 0.878 1.00 19.53 160 ILE A O 1
ATOM 1258 N N . PRO A 1 166 ? 15.387 23.625 -0.404 1.00 20.07 161 PRO A N 1
ATOM 1259 C CA . PRO A 1 166 ? 16.574 22.855 -0.022 1.00 22.69 161 PRO A CA 1
ATOM 1260 C C . PRO A 1 166 ? 17.120 23.295 1.341 1.00 24.68 161 PRO A C 1
ATOM 1261 O O . PRO A 1 166 ? 16.636 24.242 1.949 1.00 21.30 161 PRO A O 1
ATOM 1265 N N . ARG A 1 167 ? 18.075 22.518 1.837 1.00 23.05 162 ARG A N 1
ATOM 1266 C CA . ARG A 1 167 ? 18.824 22.819 3.080 1.00 24.11 162 ARG A CA 1
ATOM 1267 C C . ARG A 1 167 ? 19.135 24.317 3.197 1.00 21.45 162 ARG A C 1
ATOM 1268 O O . ARG A 1 167 ? 19.537 24.952 2.209 1.00 24.22 162 ARG A O 1
ATOM 1276 N N . VAL A 1 168 ? 18.954 24.863 4.404 1.00 19.87 163 VAL A N 1
ATOM 1277 C CA . VAL A 1 168 ? 19.321 26.258 4.766 1.00 22.32 163 VAL A CA 1
ATOM 1278 C C . VAL A 1 168 ? 20.766 26.326 5.267 1.00 20.79 163 VAL A C 1
ATOM 1279 O O . VAL A 1 168 ? 21.125 25.601 6.205 1.00 23.90 163 VAL A O 1
ATOM 1283 N N . ASP A 1 169 ? 21.591 27.120 4.623 1.00 22.09 164 ASP A N 1
ATOM 1284 C CA . ASP A 1 169 ? 23.016 27.315 5.006 1.00 22.15 164 ASP A CA 1
ATOM 1285 C C . ASP A 1 169 ? 23.118 28.308 6.173 1.00 21.84 164 ASP A C 1
ATOM 1286 O O . ASP A 1 169 ? 23.888 28.079 7.167 1.00 19.07 164 ASP A O 1
ATOM 1291 N N . LEU A 1 170 ? 22.340 29.386 6.107 1.00 20.64 165 LEU A N 1
ATOM 1292 C CA . LEU A 1 170 ? 22.445 30.492 7.056 1.00 18.85 165 LEU A CA 1
ATOM 1293 C C . LEU A 1 170 ? 21.036 30.979 7.354 1.00 20.22 165 LEU A C 1
ATOM 1294 O O . LEU A 1 170 ? 20.284 31.180 6.391 1.00 20.23 165 LEU A O 1
ATOM 1299 N N . LEU A 1 171 ? 20.689 31.001 8.623 1.00 17.84 166 LEU A N 1
ATOM 1300 C CA . LEU A 1 171 ? 19.394 31.517 9.119 1.00 18.62 166 LEU A CA 1
ATOM 1301 C C . LEU A 1 171 ? 19.658 32.799 9.904 1.00 21.18 166 LEU A C 1
ATOM 1302 O O . LEU A 1 171 ? 20.480 32.812 10.807 1.00 19.81 166 LEU A O 1
ATOM 1307 N N . ILE A 1 172 ? 18.997 33.885 9.524 1.00 20.22 167 ILE A N 1
ATOM 1308 C CA . ILE A 1 172 ? 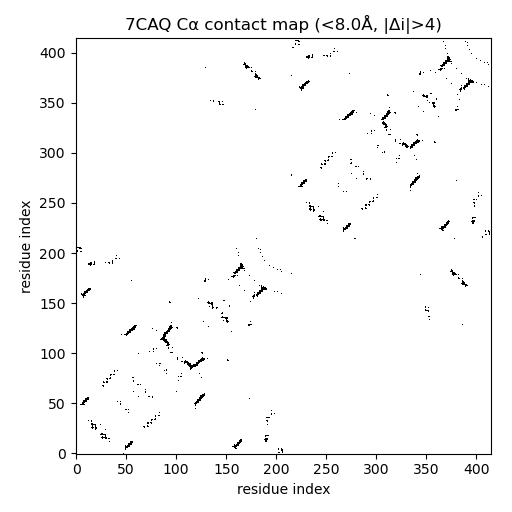19.213 35.212 10.153 1.00 19.96 167 ILE A CA 1
ATOM 1309 C C . ILE A 1 172 ? 17.874 35.570 10.765 1.00 22.16 167 ILE A C 1
ATOM 1310 O O . ILE A 1 172 ? 16.836 35.618 10.017 1.00 23.71 167 ILE A O 1
ATOM 1315 N N . ARG A 1 173 ? 17.853 35.843 12.068 1.00 19.16 168 ARG A N 1
ATOM 1316 C CA . ARG A 1 173 ? 16.625 36.200 12.785 1.00 18.79 168 ARG A CA 1
ATOM 1317 C C . ARG A 1 173 ? 16.779 37.561 13.445 1.00 21.76 168 ARG A C 1
ATOM 1318 O O . ARG A 1 173 ? 17.827 37.840 14.089 1.00 21.79 168 ARG A O 1
ATOM 1326 N N . TRP A 1 174 ? 15.796 38.426 13.175 1.00 21.35 169 TRP A N 1
ATOM 1327 C CA . TRP A 1 174 ? 15.710 39.762 13.797 1.00 22.14 169 TRP A CA 1
ATOM 1328 C C . TRP A 1 174 ? 14.912 39.645 15.072 1.00 20.96 169 TRP A C 1
ATOM 1329 O O . TRP A 1 174 ? 14.153 38.707 15.252 1.00 22.69 169 TRP A O 1
ATOM 1340 N N . GLY A 1 175 ? 15.089 40.631 15.963 1.00 23.37 170 GLY A N 1
ATOM 1341 C CA . GLY A 1 175 ? 14.289 40.767 17.170 1.00 24.19 170 GLY A CA 1
ATOM 1342 C C . GLY A 1 175 ? 14.962 40.167 18.404 1.00 25.09 170 GLY A C 1
ATOM 1343 O O . GLY A 1 175 ? 14.257 40.005 19.396 1.00 25.81 170 GLY A O 1
ATOM 1344 N N . GLY A 1 176 ? 16.198 39.673 18.254 1.00 25.82 171 GLY A N 1
ATOM 1345 C CA . GLY A 1 176 ? 17.097 39.273 19.359 1.00 26.07 171 GLY A CA 1
ATOM 1346 C C . GLY A 1 176 ? 16.777 37.917 19.976 1.00 27.87 171 GLY A C 1
ATOM 1347 O O . GLY A 1 176 ? 17.444 37.562 20.955 1.00 31.79 171 GLY A O 1
ATOM 1348 N N . ARG A 1 177 ? 15.808 37.153 19.488 1.00 30.57 172 ARG A N 1
ATOM 1349 C CA . ARG A 1 177 ? 15.526 35.804 20.057 1.00 34.20 172 ARG A CA 1
ATOM 1350 C C . ARG A 1 177 ? 16.325 34.789 19.234 1.00 29.23 172 ARG A C 1
ATOM 1351 O O . ARG A 1 177 ? 16.378 34.923 18.018 1.00 26.59 172 ARG A O 1
ATOM 1359 N N . CYS A 1 178 ? 17.004 33.856 19.897 1.00 29.12 173 CYS A N 1
ATOM 1360 C CA . CYS A 1 178 ? 17.786 32.781 19.239 1.00 25.78 173 CYS A CA 1
ATOM 1361 C C . CYS A 1 178 ? 16.968 31.501 19.319 1.00 27.74 173 CYS A C 1
ATOM 1362 O O . CYS A 1 178 ? 17.084 30.768 20.335 1.00 25.49 173 CYS A O 1
ATOM 1365 N N . ARG A 1 179 ? 16.060 31.316 18.351 1.00 28.78 174 ARG A N 1
ATOM 1366 C CA . ARG A 1 179 ? 15.147 30.150 18.254 1.00 28.89 174 ARG A CA 1
ATOM 1367 C C . ARG A 1 179 ? 14.645 30.070 16.814 1.00 26.91 174 ARG A C 1
ATOM 1368 O O . ARG A 1 179 ? 14.762 31.089 16.101 1.00 28.45 174 ARG A O 1
ATOM 1376 N N . LEU A 1 180 ? 14.203 28.887 16.409 1.00 22.85 175 LEU A N 1
ATOM 1377 C CA . LEU A 1 180 ? 13.871 28.577 14.996 1.00 25.66 175 LEU A CA 1
ATOM 1378 C C . LEU A 1 180 ? 12.382 28.820 14.777 1.00 27.18 175 LEU A C 1
ATOM 1379 O O . LEU A 1 180 ? 11.987 29.026 13.611 1.00 25.11 175 LEU A O 1
ATOM 1384 N N . SER A 1 181 ? 11.623 28.898 15.862 1.00 28.29 176 SER A N 1
ATOM 1385 C CA . SER A 1 181 ? 10.146 28.998 15.817 1.00 31.44 176 SER A CA 1
ATOM 1386 C C . SER A 1 181 ? 9.594 28.050 14.752 1.00 30.85 176 SER A C 1
ATOM 1387 O O . SER A 1 181 ? 8.685 28.450 14.019 1.00 31.54 176 SER A O 1
ATOM 1390 N N . GLY A 1 182 ? 10.076 26.808 14.718 1.00 27.13 177 GLY A N 1
ATOM 1391 C CA . GLY A 1 182 ? 9.486 25.765 13.850 1.00 27.69 177 GLY A CA 1
ATOM 1392 C C . GLY A 1 182 ? 9.672 26.040 12.367 1.00 26.30 177 GLY A C 1
ATOM 1393 O O . GLY A 1 182 ? 8.907 25.472 11.573 1.00 27.96 177 GLY A O 1
ATOM 1394 N N . MET A 1 183 ? 10.651 26.850 11.984 1.00 22.71 178 MET A N 1
ATOM 1395 C CA . MET A 1 183 ? 10.953 27.072 10.564 1.00 23.35 178 MET A CA 1
ATOM 1396 C C . MET A 1 183 ? 11.733 25.870 9.995 1.00 23.55 178 MET A C 1
ATOM 1397 O O . MET A 1 183 ? 12.932 25.709 10.350 1.00 21.95 178 MET A O 1
ATOM 1402 N N . LEU A 1 184 ? 11.097 25.071 9.141 1.00 21.46 179 LEU A N 1
ATOM 1403 C CA . LEU A 1 184 ? 11.799 24.103 8.234 1.00 19.08 179 LEU A CA 1
ATOM 1404 C C . LEU A 1 184 ? 12.764 23.226 9.068 1.00 20.70 179 LEU A C 1
ATOM 1405 O O . LEU A 1 184 ? 13.966 23.309 8.860 1.00 23.34 179 LEU A O 1
ATOM 1410 N N . PRO A 1 185 ? 12.274 22.415 10.000 1.00 21.62 180 PRO A N 1
ATOM 1411 C CA . PRO A 1 185 ? 13.156 21.612 10.872 1.00 21.03 180 PRO A CA 1
ATOM 1412 C C . PRO A 1 185 ? 14.059 20.686 10.041 1.00 22.44 180 PRO A C 1
ATOM 1413 O O . PRO A 1 185 ? 15.222 20.557 10.422 1.00 22.78 180 PRO A O 1
ATOM 1417 N N . VAL A 1 186 ? 13.619 20.142 8.900 1.00 19.97 181 VAL A N 1
ATOM 1418 C CA . VAL A 1 186 ? 14.514 19.250 8.099 1.00 19.38 181 VAL A CA 1
ATOM 1419 C C . VAL A 1 186 ? 15.652 20.074 7.476 1.00 20.65 181 VAL A C 1
ATOM 1420 O O . VAL A 1 186 ? 16.831 19.660 7.495 1.00 22.93 181 VAL A O 1
ATOM 1424 N N . GLN A 1 187 ? 15.343 21.245 6.908 1.00 18.72 182 GLN A N 1
ATOM 1425 C CA . GLN A 1 187 ? 16.292 22.087 6.167 1.00 20.06 182 GLN A CA 1
ATOM 1426 C C . GLN A 1 187 ? 17.238 22.844 7.097 1.00 19.69 182 GLN A C 1
ATOM 1427 O O . GLN A 1 187 ? 18.242 23.319 6.575 1.00 20.24 182 GLN A O 1
ATOM 1433 N N . THR A 1 188 ? 16.951 22.918 8.395 1.00 19.21 183 THR A N 1
ATOM 1434 C CA . THR A 1 188 ? 17.741 23.743 9.341 1.00 20.23 183 THR A CA 1
ATOM 1435 C C . THR A 1 188 ? 18.592 22.885 10.273 1.00 18.90 183 THR A C 1
ATOM 1436 O O . THR A 1 188 ? 19.236 23.488 11.117 1.00 19.08 183 THR A O 1
ATOM 1440 N N . VAL A 1 189 ? 18.671 21.561 10.054 1.00 18.93 184 VAL A N 1
ATOM 1441 C CA . VAL A 1 189 ? 19.516 20.711 10.959 1.00 19.36 184 VAL A CA 1
ATOM 1442 C C . VAL A 1 189 ? 20.950 21.238 11.092 1.00 19.35 184 VAL A C 1
ATOM 1443 O O . VAL A 1 189 ? 21.528 21.056 12.189 1.00 22.29 184 VAL A O 1
ATOM 1447 N N . TYR A 1 190 ? 21.582 21.744 10.010 1.00 18.29 185 TYR A N 1
ATOM 1448 C CA . TYR A 1 190 ? 22.969 22.220 10.055 1.00 19.90 185 TYR A CA 1
ATOM 1449 C C . TYR A 1 190 ? 23.073 23.727 9.833 1.00 18.36 185 TYR A C 1
ATOM 1450 O O . TYR A 1 190 ? 24.201 24.200 9.767 1.00 21.89 185 TYR A O 1
ATOM 1459 N N . SER A 1 191 ? 21.964 24.473 9.827 1.00 18.55 186 SER A N 1
ATOM 1460 C CA . SER A 1 191 ? 22.034 25.915 9.563 1.00 18.52 186 SER A CA 1
ATOM 1461 C C . SER A 1 191 ? 22.809 26.634 10.653 1.00 15.51 186 SER A C 1
ATOM 1462 O O . SER A 1 191 ? 22.501 26.442 11.878 1.00 18.28 186 SER A O 1
ATOM 1465 N N . ASP A 1 192 ? 23.694 27.526 10.248 1.00 17.69 187 ASP A N 1
ATOM 1466 C CA . ASP A 1 192 ? 24.301 28.488 11.196 1.00 19.54 187 ASP A CA 1
ATOM 1467 C C . ASP A 1 192 ? 23.273 29.602 11.393 1.00 21.64 187 ASP A C 1
ATOM 1468 O O . ASP A 1 192 ? 22.712 30.070 10.385 1.00 21.76 187 ASP A O 1
ATOM 1473 N N . ILE A 1 193 ? 23.094 29.994 12.637 1.00 19.65 188 ILE A N 1
ATOM 1474 C CA . ILE A 1 193 ? 22.026 30.920 13.102 1.00 21.42 188 ILE A CA 1
ATOM 1475 C C . ILE A 1 193 ? 22.710 32.206 13.534 1.00 22.55 188 ILE A C 1
ATOM 1476 O O . ILE A 1 193 ? 23.618 32.154 14.379 1.00 21.80 188 ILE A O 1
ATOM 1481 N N . TYR A 1 194 ? 22.302 33.328 12.931 1.00 21.47 189 TYR A N 1
ATOM 1482 C CA . TYR A 1 194 ? 22.854 34.655 13.271 1.00 22.61 189 TYR A CA 1
ATOM 1483 C C . TYR A 1 194 ? 21.674 35.483 13.765 1.00 25.71 189 TYR A C 1
ATOM 1484 O O . TYR A 1 194 ? 20.660 35.530 13.063 1.00 22.86 189 TYR A O 1
ATOM 1493 N N . VAL A 1 195 ? 21.795 36.048 14.958 1.00 22.89 190 VAL A N 1
ATOM 1494 C CA . VAL A 1 195 ? 20.693 36.830 15.572 1.00 23.86 190 VAL A CA 1
ATOM 1495 C C . VAL A 1 195 ? 21.026 38.322 15.481 1.00 25.77 190 VAL A C 1
ATOM 1496 O O . VAL A 1 195 ? 22.118 38.731 15.882 1.00 24.92 190 VAL A O 1
ATOM 1500 N N . VAL A 1 196 ? 20.087 39.116 14.981 1.00 24.15 191 VAL A N 1
ATOM 1501 C CA . VAL A 1 196 ? 20.204 40.600 14.976 1.00 24.83 191 VAL A CA 1
ATOM 1502 C C . VAL A 1 196 ? 19.326 41.072 16.119 1.00 23.14 191 VAL A C 1
ATOM 1503 O O . VAL A 1 196 ? 18.179 40.595 16.264 1.00 22.81 191 VAL A O 1
ATOM 1507 N N . ASP A 1 197 ? 19.877 41.920 16.984 1.00 23.64 192 ASP A N 1
ATOM 1508 C CA . ASP A 1 197 ? 19.117 42.355 18.175 1.00 26.89 192 ASP A CA 1
ATOM 1509 C C . ASP A 1 197 ? 18.022 43.353 17.762 1.00 25.39 192 ASP A C 1
ATOM 1510 O O . ASP A 1 197 ? 16.970 43.333 18.399 1.00 25.90 192 ASP A O 1
ATOM 1515 N N . GLU A 1 198 ? 18.289 44.179 16.753 1.00 27.63 193 GLU A N 1
ATOM 1516 C CA . GLU A 1 198 ? 17.293 45.187 16.305 1.00 27.95 193 GLU A CA 1
ATOM 1517 C C . GLU A 1 198 ? 16.064 44.479 15.758 1.00 31.84 193 GLU A C 1
ATOM 1518 O O . GLU A 1 198 ? 16.214 43.379 15.190 1.00 27.19 193 GLU A O 1
ATOM 1524 N N . MET A 1 199 ? 14.888 45.104 15.899 1.00 26.51 194 MET A N 1
ATOM 1525 C CA . MET A 1 199 ? 13.618 44.588 15.334 1.00 28.44 194 MET A CA 1
ATOM 1526 C C . MET A 1 199 ? 13.643 44.723 13.810 1.00 24.76 194 MET A C 1
ATOM 1527 O O . MET A 1 199 ? 14.409 45.536 13.284 1.00 27.95 194 MET A O 1
ATOM 1532 N N . TRP A 1 200 ? 12.902 43.826 13.152 1.00 24.69 195 TRP A N 1
ATOM 1533 C CA . TRP A 1 200 ? 12.858 43.678 11.683 1.00 24.91 195 TRP A CA 1
ATOM 1534 C C . TRP A 1 200 ? 12.619 45.046 11.047 1.00 27.87 195 TRP A C 1
ATOM 1535 O O . TRP A 1 200 ? 13.400 45.407 10.206 1.00 25.18 195 TRP A O 1
ATOM 1546 N N . PRO A 1 201 ? 11.655 45.899 11.483 1.00 31.21 196 PRO A N 1
ATOM 1547 C CA . PRO A 1 201 ? 11.442 47.162 10.764 1.00 31.77 196 PRO A CA 1
ATOM 1548 C C . PRO A 1 201 ? 12.649 48.105 10.817 1.00 30.09 196 PRO A C 1
ATOM 1549 O O . PRO A 1 201 ? 12.713 48.980 9.998 1.00 33.43 196 PRO A O 1
ATOM 1553 N N . ASP A 1 202 ? 13.607 47.857 11.726 1.00 28.25 197 ASP A N 1
ATOM 1554 C CA . ASP A 1 202 ? 14.891 48.585 11.860 1.00 28.57 197 ASP A CA 1
ATOM 1555 C C . ASP A 1 202 ? 15.997 47.910 11.044 1.00 28.41 197 ASP A C 1
ATOM 1556 O O . ASP A 1 202 ? 17.159 48.311 11.170 1.00 28.23 197 ASP A O 1
ATOM 1561 N N . PHE A 1 203 ? 15.633 46.976 10.162 1.00 28.69 198 PHE A N 1
ATOM 1562 C CA . PHE A 1 203 ? 16.583 46.374 9.202 1.00 27.73 198 PHE A CA 1
ATOM 1563 C C . PHE A 1 203 ? 17.535 47.435 8.653 1.00 31.94 198 PHE A C 1
ATOM 1564 O O . PHE A 1 203 ? 17.072 48.485 8.139 1.00 32.63 198 PHE A O 1
ATOM 1572 N N . LYS A 1 204 ? 18.825 47.144 8.692 1.00 29.25 199 LYS A N 1
ATOM 1573 C CA . LYS A 1 204 ? 19.886 47.885 7.977 1.00 33.54 199 LYS A CA 1
ATOM 1574 C C . LYS A 1 204 ? 20.692 46.893 7.165 1.00 35.05 199 LYS A C 1
ATOM 1575 O O . LYS A 1 204 ? 20.838 45.766 7.625 1.00 33.46 199 LYS A O 1
ATOM 1581 N N . PRO A 1 205 ? 21.239 47.275 5.986 1.00 33.59 200 PRO A N 1
ATOM 1582 C CA . PRO A 1 205 ? 22.135 46.410 5.210 1.00 35.60 200 PRO A CA 1
ATOM 1583 C C . PRO A 1 205 ? 23.247 45.746 6.037 1.00 35.05 200 PRO A C 1
ATOM 1584 O O . PRO A 1 205 ? 23.646 44.600 5.763 1.00 31.15 200 PRO A O 1
ATOM 1588 N N . GLU A 1 206 ? 23.777 46.482 7.016 1.00 35.27 201 GLU A N 1
ATOM 1589 C CA . GLU A 1 206 ? 24.937 45.995 7.803 1.00 33.26 201 GLU A CA 1
ATOM 1590 C C . GLU A 1 206 ? 24.539 44.720 8.559 1.00 29.65 201 GLU A C 1
ATOM 1591 O O . GLU A 1 206 ? 25.450 43.919 8.804 1.00 32.95 201 GLU A O 1
ATOM 1597 N N . HIS A 1 207 ? 23.264 44.566 8.937 1.00 27.81 202 HIS A N 1
ATOM 1598 C CA . HIS A 1 207 ? 22.678 43.347 9.577 1.00 27.58 202 HIS A CA 1
ATOM 1599 C C . HIS A 1 207 ? 22.981 42.135 8.696 1.00 27.10 202 HIS A C 1
ATOM 1600 O O . HIS A 1 207 ? 23.535 41.121 9.181 1.00 28.47 202 HIS A O 1
ATOM 1607 N N . LEU A 1 208 ? 22.638 42.246 7.419 1.00 26.88 203 LEU A N 1
ATOM 1608 C CA . LEU A 1 208 ? 22.900 41.158 6.443 1.00 26.91 203 LEU A CA 1
ATOM 1609 C C . LEU A 1 208 ? 24.398 41.047 6.194 1.00 27.53 203 LEU A C 1
ATOM 1610 O O . LEU A 1 208 ? 24.916 39.900 6.085 1.00 28.81 203 LEU A O 1
ATOM 1615 N N . PHE A 1 209 ? 25.119 42.159 6.038 1.00 31.28 204 PHE A N 1
ATOM 1616 C CA . PHE A 1 209 ? 26.577 42.051 5.798 1.00 32.29 204 PHE A CA 1
ATOM 1617 C C . PHE A 1 209 ? 27.233 41.359 7.002 1.00 31.83 204 PHE A C 1
ATOM 1618 O O . PHE A 1 209 ? 28.081 40.499 6.761 1.00 30.57 204 PHE A O 1
ATOM 1626 N N . LYS A 1 210 ? 26.822 41.645 8.242 1.00 32.22 205 LYS A N 1
ATOM 1627 C CA . LYS A 1 210 ? 27.482 41.023 9.433 1.00 32.34 205 LYS A CA 1
ATOM 1628 C C . LYS A 1 210 ? 27.150 39.523 9.446 1.00 30.18 205 LYS A C 1
ATOM 1629 O O . LYS A 1 210 ? 28.071 38.742 9.811 1.00 29.46 205 LYS A O 1
ATOM 1635 N N . ALA A 1 211 ? 25.945 39.146 8.991 1.00 26.49 206 ALA A N 1
ATOM 1636 C CA . ALA A 1 211 ? 25.460 37.749 8.999 1.00 26.50 206 ALA A CA 1
ATOM 1637 C C . ALA A 1 211 ? 26.299 37.021 7.965 1.00 25.46 206 ALA A C 1
ATOM 1638 O O . ALA A 1 211 ? 26.753 35.909 8.228 1.00 25.75 206 ALA A O 1
ATOM 1640 N N . LEU A 1 212 ? 26.613 37.694 6.861 1.00 25.05 207 LEU A N 1
ATOM 1641 C CA . LEU A 1 212 ? 27.424 37.058 5.802 1.00 27.46 207 LEU A CA 1
ATOM 1642 C C . LEU A 1 212 ? 28.904 36.941 6.221 1.00 27.53 207 LEU A C 1
ATOM 1643 O O . LEU A 1 212 ? 29.536 35.928 5.851 1.00 30.01 207 LEU A O 1
ATOM 1648 N N . GLU A 1 213 ? 29.433 37.903 6.981 1.00 28.26 208 GLU A N 1
ATOM 1649 C CA . GLU A 1 213 ? 30.815 37.828 7.532 1.00 29.72 208 GLU A CA 1
ATOM 1650 C C . GLU A 1 213 ? 30.889 36.633 8.501 1.00 26.18 208 GLU A C 1
ATOM 1651 O O . GLU A 1 213 ? 31.819 35.852 8.396 1.00 29.51 208 GLU A O 1
ATOM 1657 N N . PHE A 1 214 ? 29.889 36.479 9.359 1.00 28.15 209 PHE A N 1
ATOM 1658 C CA . PHE A 1 214 ? 29.781 35.342 10.310 1.00 26.84 209 PHE A CA 1
ATOM 1659 C C . PHE A 1 214 ? 29.810 34.015 9.562 1.00 26.39 209 PHE A C 1
ATOM 1660 O O . PHE A 1 214 ? 30.520 33.085 9.959 1.00 27.32 209 PHE A O 1
ATOM 1668 N N . TYR A 1 215 ? 29.045 33.905 8.490 1.00 26.90 210 TYR A N 1
ATOM 1669 C CA . TYR A 1 215 ? 29.031 32.676 7.680 1.00 25.61 210 TYR A CA 1
ATOM 1670 C C . TYR A 1 215 ? 30.413 32.433 7.078 1.00 26.61 210 TYR A C 1
ATOM 1671 O O . TYR A 1 215 ? 30.956 31.311 7.239 1.00 27.59 210 TYR A O 1
ATOM 1680 N N . GLN A 1 216 ? 31.009 33.444 6.432 1.00 28.50 211 GLN A N 1
ATOM 1681 C CA . GLN A 1 216 ? 32.350 33.339 5.809 1.00 31.70 211 GLN A CA 1
ATOM 1682 C C . GLN A 1 216 ? 33.365 32.934 6.889 1.00 30.27 211 GLN A C 1
ATOM 1683 O O . GLN A 1 216 ? 34.221 32.134 6.581 1.00 35.40 211 GLN A O 1
ATOM 1689 N N . ASN A 1 217 ? 33.211 33.415 8.117 1.00 33.67 212 ASN A N 1
ATOM 1690 C CA . ASN A 1 217 ? 34.210 33.253 9.213 1.00 34.66 212 ASN A CA 1
ATOM 1691 C C . ASN A 1 217 ? 34.129 31.846 9.829 1.00 32.45 212 ASN A C 1
ATOM 1692 O O . ASN A 1 217 ? 34.996 31.545 10.651 1.00 32.03 212 ASN A O 1
ATOM 1697 N N . GLN A 1 218 ? 33.153 31.006 9.460 1.00 28.39 213 GLN A N 1
ATOM 1698 C CA . GLN A 1 218 ? 33.006 29.657 10.061 1.00 27.43 213 GLN A CA 1
ATOM 1699 C C . GLN A 1 218 ? 34.205 28.798 9.635 1.00 26.91 213 GLN A C 1
ATOM 1700 O O . GLN A 1 218 ? 34.728 28.916 8.492 1.00 27.22 213 GLN A O 1
ATOM 1706 N N . ASP A 1 219 ? 34.646 27.937 10.536 1.00 25.89 214 ASP A N 1
ATOM 1707 C CA . ASP A 1 219 ? 35.832 27.089 10.283 1.00 27.40 214 ASP A CA 1
ATOM 1708 C C . ASP A 1 219 ? 35.360 25.837 9.549 1.00 25.56 214 ASP A C 1
ATOM 1709 O O . ASP A 1 219 ? 34.729 24.982 10.167 1.00 24.07 214 ASP A O 1
ATOM 1714 N N . ILE A 1 220 ? 35.641 25.714 8.247 1.00 23.67 215 ILE A N 1
ATOM 1715 C CA . ILE A 1 220 ? 35.134 24.580 7.422 1.00 23.26 215 ILE A CA 1
ATOM 1716 C C . ILE A 1 220 ? 35.854 23.260 7.726 1.00 25.27 215 ILE A C 1
ATOM 1717 O O . ILE A 1 220 ? 35.413 22.235 7.196 1.00 26.05 215 ILE A O 1
ATOM 1722 N N . THR A 1 221 ? 36.845 23.225 8.623 1.00 22.58 216 THR A N 1
ATOM 1723 C CA . THR A 1 221 ? 37.527 21.969 9.024 1.00 23.45 216 THR A CA 1
ATOM 1724 C C . THR A 1 221 ? 36.694 21.209 10.057 1.00 21.91 216 THR A C 1
ATOM 1725 O O . THR A 1 221 ? 37.016 20.061 10.345 1.00 23.96 216 THR A O 1
ATOM 1729 N N . LEU A 1 222 ? 35.699 21.870 10.656 1.00 21.73 217 LEU A N 1
ATOM 1730 C CA . LEU A 1 222 ? 35.043 21.366 11.897 1.00 24.45 217 LEU A CA 1
ATOM 1731 C C . LEU A 1 222 ? 33.908 20.376 11.625 1.00 23.51 217 LEU A C 1
ATOM 1732 O O . LEU A 1 222 ? 33.475 19.746 12.594 1.00 29.45 217 LEU A O 1
ATOM 1737 N N . GLY A 1 223 ? 33.447 20.219 10.375 1.00 23.88 218 GLY A N 1
ATOM 1738 C CA . GLY A 1 223 ? 32.390 19.283 9.999 1.00 22.59 218 GLY A CA 1
ATOM 1739 C C . GLY A 1 223 ? 31.006 19.778 10.466 1.00 24.07 218 GLY A C 1
ATOM 1740 O O . GLY A 1 223 ? 30.845 20.985 10.776 1.00 24.91 218 GLY A O 1
ATOM 1741 N N . GLY A 1 224 ? 30.011 18.905 10.457 1.00 23.70 219 GLY A N 1
ATOM 1742 C CA . GLY A 1 224 ? 28.602 19.312 10.686 1.00 25.06 219 GLY A CA 1
ATOM 1743 C C . GLY A 1 224 ? 28.357 19.726 12.124 1.00 23.90 219 GLY A C 1
ATOM 1744 O O . GLY A 1 224 ? 29.113 19.243 12.975 1.00 23.70 219 GLY A O 1
ATOM 1746 N N . ILE B 1 8 ? 25.577 29.740 43.507 1.00 53.47 3 ILE B N 1
ATOM 1747 C CA . ILE B 1 8 ? 24.443 29.525 42.568 1.00 56.04 3 ILE B CA 1
ATOM 1748 C C . ILE B 1 8 ? 23.455 30.683 42.690 1.00 58.38 3 ILE B C 1
ATOM 1749 O O . ILE B 1 8 ? 23.004 30.998 43.786 1.00 67.95 3 ILE B O 1
ATOM 1754 N N . PRO B 1 9 ? 23.070 31.367 41.591 1.00 61.15 4 PRO B N 1
ATOM 1755 C CA . PRO B 1 9 ? 21.981 32.338 41.671 1.00 58.92 4 PRO B CA 1
ATOM 1756 C C . PRO B 1 9 ? 20.661 31.650 42.061 1.00 60.97 4 PRO B C 1
ATOM 1757 O O . PRO B 1 9 ? 20.513 30.462 41.836 1.00 56.80 4 PRO B O 1
ATOM 1761 N N . LYS B 1 10 ? 19.775 32.403 42.722 1.00 69.48 5 LYS B N 1
ATOM 1762 C CA . LYS B 1 10 ? 18.323 32.097 42.845 1.00 69.34 5 LYS B CA 1
ATOM 1763 C C . LYS B 1 10 ? 17.704 32.400 41.480 1.00 61.75 5 LYS B C 1
ATOM 1764 O O . LYS B 1 10 ? 17.942 33.508 40.963 1.00 58.00 5 LYS B O 1
ATOM 1770 N N . PHE B 1 11 ? 16.995 31.437 40.894 1.00 56.96 6 PHE B N 1
ATOM 1771 C CA . PHE B 1 11 ? 16.390 31.575 39.545 1.00 53.43 6 PHE B CA 1
ATOM 1772 C C . PHE B 1 11 ? 14.892 31.833 39.714 1.00 53.93 6 PHE B C 1
ATOM 1773 O O . PHE B 1 11 ? 14.249 31.107 40.500 1.00 57.31 6 PHE B O 1
ATOM 1781 N N . LYS B 1 12 ? 14.379 32.841 39.000 1.00 55.97 7 LYS B N 1
ATOM 1782 C CA . LYS B 1 12 ? 12.935 33.202 38.929 1.00 55.99 7 LYS B CA 1
ATOM 1783 C C . LYS B 1 12 ? 12.157 32.060 38.255 1.00 54.61 7 LYS B C 1
ATOM 1784 O O . LYS B 1 12 ? 11.215 31.550 38.881 1.00 51.79 7 LYS B O 1
ATOM 1790 N N . ARG B 1 13 ? 12.543 31.662 37.038 1.00 45.50 8 ARG B N 1
ATOM 1791 C CA . ARG B 1 13 ? 12.003 30.461 36.351 1.00 47.75 8 ARG B CA 1
ATOM 1792 C C . ARG B 1 13 ? 13.186 29.641 35.816 1.00 40.37 8 ARG B C 1
ATOM 1793 O O . ARG B 1 13 ? 14.252 30.216 35.582 1.00 40.23 8 ARG B O 1
ATOM 1801 N N . LEU B 1 14 ? 12.989 28.338 35.717 1.00 37.80 9 LEU B N 1
ATOM 1802 C CA . LEU B 1 14 ? 13.957 27.394 35.126 1.00 36.40 9 LEU B CA 1
ATOM 1803 C C . LEU B 1 14 ? 13.277 26.609 34.012 1.00 34.46 9 LEU B C 1
ATOM 1804 O O . LEU B 1 14 ? 12.092 26.262 34.037 1.00 33.66 9 LEU B O 1
ATOM 1809 N N . PRO B 1 15 ? 14.063 26.164 33.015 1.00 30.48 10 PRO B N 1
ATOM 1810 C CA . PRO B 1 15 ? 13.499 25.307 31.987 1.00 29.96 10 PRO B CA 1
ATOM 1811 C C . PRO B 1 15 ? 13.192 23.927 32.568 1.00 27.70 10 PRO B C 1
ATOM 1812 O O . PRO B 1 15 ? 13.915 23.455 33.438 1.00 35.50 10 PRO B O 1
ATOM 1816 N N . ARG B 1 16 ? 12.196 23.244 32.010 1.00 28.68 11 ARG B N 1
ATOM 1817 C CA . ARG B 1 16 ? 11.878 21.833 32.336 1.00 31.92 11 ARG B CA 1
ATOM 1818 C C . ARG B 1 16 ? 12.922 20.900 31.728 1.00 29.96 11 ARG B C 1
ATOM 1819 O O . ARG B 1 16 ? 13.232 19.877 32.332 1.00 27.60 11 ARG B O 1
ATOM 1827 N N . HIS B 1 17 ? 13.398 21.225 30.525 1.00 27.69 12 HIS B N 1
ATOM 1828 C CA . HIS B 1 17 ? 14.235 20.323 29.693 1.00 27.15 12 HIS B CA 1
ATOM 1829 C C . HIS B 1 17 ? 15.367 21.131 29.056 1.00 23.57 12 HIS B C 1
ATOM 1830 O O . HIS B 1 17 ? 15.053 22.041 28.244 1.00 25.27 12 HIS B O 1
ATOM 1837 N N . ILE B 1 18 ? 16.610 20.814 29.465 1.00 24.51 13 ILE B N 1
ATOM 1838 C CA . ILE B 1 18 ? 17.856 21.391 28.885 1.00 22.29 13 ILE B CA 1
ATOM 1839 C C . ILE B 1 18 ? 18.486 20.365 27.954 1.00 21.15 13 ILE B C 1
ATOM 1840 O O . ILE B 1 18 ? 18.634 19.212 28.298 1.00 21.18 13 ILE B O 1
ATOM 1845 N N . ALA B 1 19 ? 18.854 20.820 26.765 1.00 20.34 14 ALA B N 1
ATOM 1846 C CA . ALA B 1 19 ? 19.708 20.060 25.849 1.00 20.12 14 ALA B CA 1
ATOM 1847 C C . ALA B 1 19 ? 21.104 20.654 25.932 1.00 18.84 14 ALA B C 1
ATOM 1848 O O . ALA B 1 19 ? 21.256 21.881 26.032 1.00 19.42 14 ALA B O 1
ATOM 1850 N N . ILE B 1 20 ? 22.100 19.752 25.883 1.00 18.10 15 ILE B N 1
ATOM 1851 C CA . ILE B 1 20 ? 23.534 20.108 25.988 1.00 18.35 15 ILE B CA 1
ATOM 1852 C C . ILE B 1 20 ? 24.220 19.626 24.724 1.00 17.27 15 ILE B C 1
ATOM 1853 O O . ILE B 1 20 ? 24.195 18.438 24.470 1.00 18.95 15 ILE B O 1
ATOM 1858 N N . ILE B 1 21 ? 24.935 20.516 24.039 1.00 17.12 16 ILE B N 1
ATOM 1859 C CA . ILE B 1 21 ? 25.859 20.123 22.929 1.00 18.78 16 ILE B CA 1
ATOM 1860 C C . ILE B 1 21 ? 27.269 20.440 23.371 1.00 15.78 16 IL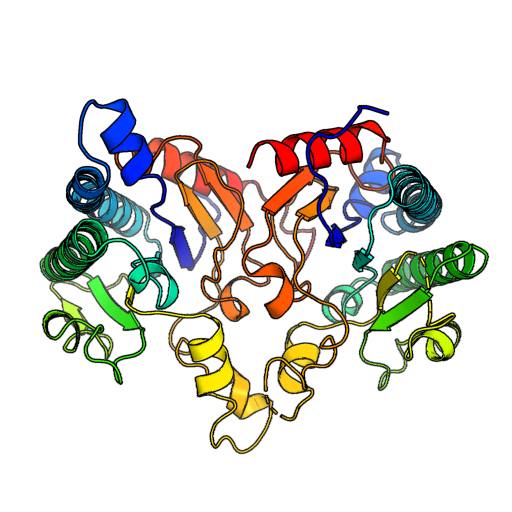E B C 1
ATOM 1861 O O . ILE B 1 21 ? 27.662 21.604 23.434 1.00 17.83 16 ILE B O 1
ATOM 1866 N N . PRO B 1 22 ? 28.000 19.376 23.790 1.00 18.68 17 PRO B N 1
ATOM 1867 C CA . PRO B 1 22 ? 29.291 19.521 24.443 1.00 20.35 17 PRO B CA 1
ATOM 1868 C C . PRO B 1 22 ? 30.450 19.608 23.436 1.00 19.48 17 PRO B C 1
ATOM 1869 O O . PRO B 1 22 ? 31.275 18.695 23.319 1.00 21.28 17 PRO B O 1
ATOM 1873 N N . ASP B 1 23 ? 30.401 20.603 22.560 1.00 19.28 18 ASP B N 1
ATOM 1874 C CA . ASP B 1 23 ? 31.304 20.701 21.399 1.00 18.89 18 ASP B CA 1
ATOM 1875 C C . ASP B 1 23 ? 32.569 21.504 21.734 1.00 19.57 18 ASP B C 1
ATOM 1876 O O . ASP B 1 23 ? 32.569 22.229 22.743 1.00 19.55 18 ASP B O 1
ATOM 1881 N N . GLY B 1 24 ? 33.612 21.386 20.894 1.00 19.97 19 GLY B N 1
ATOM 1882 C CA . GLY B 1 24 ? 34.863 22.172 21.024 1.00 18.44 19 GLY B CA 1
ATOM 1883 C C . GLY B 1 24 ? 36.050 21.308 21.476 1.00 21.34 19 GLY B C 1
ATOM 1884 O O . GLY B 1 24 ? 37.137 21.853 21.758 1.00 20.12 19 GLY B O 1
ATOM 1885 N N . ASN B 1 25 ? 35.816 20.024 21.623 1.00 19.71 20 ASN B N 1
ATOM 1886 C CA . ASN B 1 25 ? 36.818 19.110 22.255 1.00 22.70 20 ASN B CA 1
ATOM 1887 C C . ASN B 1 25 ? 38.110 19.103 21.439 1.00 24.06 20 ASN B C 1
ATOM 1888 O O . ASN B 1 25 ? 39.198 19.059 22.042 1.00 21.21 20 ASN B O 1
ATOM 1893 N N . ARG B 1 26 ? 38.023 19.110 20.110 1.00 21.55 21 ARG B N 1
ATOM 1894 C CA . ARG B 1 26 ? 39.238 18.949 19.273 1.00 19.86 21 ARG B CA 1
ATOM 1895 C C . ARG B 1 26 ? 40.021 20.260 19.290 1.00 23.23 21 ARG B C 1
ATOM 1896 O O . ARG B 1 26 ? 41.199 20.258 19.549 1.00 23.78 21 ARG B O 1
ATOM 1904 N N . ARG B 1 27 ? 39.358 21.397 19.134 1.00 19.18 22 ARG B N 1
ATOM 1905 C CA . ARG B 1 27 ? 40.027 22.712 19.170 1.00 20.47 22 ARG B CA 1
ATOM 1906 C C . ARG B 1 27 ? 40.650 22.903 20.552 1.00 20.36 22 ARG B C 1
ATOM 1907 O O . ARG B 1 27 ? 41.714 23.545 20.650 1.00 21.82 22 ARG B O 1
ATOM 1915 N N . TRP B 1 28 ? 39.952 22.463 21.602 1.00 19.95 23 TRP B N 1
ATOM 1916 C CA . TRP B 1 28 ? 40.467 22.568 22.997 1.00 22.07 23 TRP B CA 1
ATOM 1917 C C . TRP B 1 28 ? 41.838 21.878 23.064 1.00 22.53 23 TRP B C 1
ATOM 1918 O O . TRP B 1 28 ? 42.743 22.489 23.593 1.00 23.99 23 TRP B O 1
ATOM 1929 N N . ALA B 1 29 ? 41.934 20.653 22.580 1.00 22.53 24 ALA B N 1
ATOM 1930 C CA . ALA B 1 29 ? 43.170 19.841 22.622 1.00 23.45 24 ALA B CA 1
ATOM 1931 C C . ALA B 1 29 ? 44.248 20.544 21.781 1.00 23.89 24 ALA B C 1
ATOM 1932 O O . ALA B 1 29 ? 45.378 20.676 22.256 1.00 26.20 24 ALA B O 1
ATOM 1934 N N . LEU B 1 30 ? 43.911 20.983 20.568 1.00 23.30 25 LEU B N 1
ATOM 1935 C CA . LEU B 1 30 ? 44.914 21.634 19.679 1.00 27.99 25 LEU B CA 1
ATOM 1936 C C . LEU B 1 30 ? 45.510 22.865 20.367 1.00 27.90 25 LEU B C 1
ATOM 1937 O O . LEU B 1 30 ? 46.773 23.056 20.290 1.00 32.85 25 LEU B O 1
ATOM 1942 N N . ALA B 1 31 ? 44.683 23.660 21.045 1.00 26.72 26 ALA B N 1
ATOM 1943 C CA . ALA B 1 31 ? 45.121 24.933 21.666 1.00 26.33 26 ALA B CA 1
ATOM 1944 C C . ALA B 1 31 ? 46.100 24.605 22.807 1.00 27.10 26 ALA B C 1
ATOM 1945 O O . ALA B 1 31 ? 46.899 25.505 23.194 1.00 36.13 26 ALA B O 1
ATOM 1947 N N . ARG B 1 32 ? 46.110 23.371 23.298 1.00 24.14 27 ARG B N 1
ATOM 1948 C CA . ARG B 1 32 ? 46.925 22.899 24.453 1.00 25.45 27 ARG B CA 1
ATOM 1949 C C . ARG B 1 32 ? 48.103 22.048 23.974 1.00 30.62 27 ARG B C 1
ATOM 1950 O O . ARG B 1 32 ? 48.786 21.460 24.852 1.00 29.45 27 ARG B O 1
ATOM 1958 N N . GLY B 1 33 ? 48.325 22.027 22.654 1.00 32.82 28 GLY B N 1
ATOM 1959 C CA . GLY B 1 33 ? 49.428 21.296 21.993 1.00 38.53 28 GLY B CA 1
ATOM 1960 C C . GLY B 1 33 ? 49.215 19.799 22.069 1.00 40.65 28 GLY B C 1
ATOM 1961 O O . GLY B 1 33 ? 50.184 19.043 21.886 1.00 39.93 28 GLY B O 1
ATOM 1962 N N . LEU B 1 34 ? 47.986 19.369 22.355 1.00 38.48 29 LEU B N 1
ATOM 1963 C CA . LEU B 1 34 ? 47.666 17.923 22.362 1.00 36.16 29 LEU B CA 1
ATOM 1964 C C . LEU B 1 34 ? 47.241 17.513 20.958 1.00 36.40 29 LEU B C 1
ATOM 1965 O O . LEU B 1 34 ? 47.047 18.386 20.080 1.00 34.41 29 LEU B O 1
ATOM 1970 N N . GLU B 1 35 ? 47.065 16.212 20.760 1.00 38.36 30 GLU B N 1
ATOM 1971 C CA . GLU B 1 35 ? 46.494 15.658 19.507 1.00 40.73 30 GLU B CA 1
ATOM 1972 C C . GLU B 1 35 ? 44.985 15.960 19.452 1.00 39.56 30 GLU B C 1
ATOM 1973 O O . GLU B 1 35 ? 44.386 16.103 20.536 1.00 33.39 30 GLU B O 1
ATOM 1979 N N . LYS B 1 36 ? 44.410 16.076 18.251 1.00 34.19 31 LYS B N 1
ATOM 1980 C CA . LYS B 1 36 ? 42.992 16.449 17.997 1.00 37.06 31 LYS B CA 1
ATOM 1981 C C . LYS B 1 36 ? 42.051 15.548 18.781 1.00 30.28 31 LYS B C 1
ATOM 1982 O O . LYS B 1 36 ? 41.104 16.035 19.334 1.00 26.39 31 LYS B O 1
ATOM 1988 N N . HIS B 1 37 ? 42.348 14.258 18.853 1.00 28.96 32 HIS B N 1
ATOM 1989 C CA . HIS B 1 37 ? 41.484 13.269 19.517 1.00 28.45 32 HIS B CA 1
ATOM 1990 C C . HIS B 1 37 ? 41.675 13.332 21.045 1.00 24.99 32 HIS B C 1
ATOM 1991 O O . HIS B 1 37 ? 40.964 12.655 21.735 1.00 25.98 32 HIS B O 1
ATOM 1998 N N . GLU B 1 38 ? 42.654 14.083 21.557 1.00 28.63 33 GLU B N 1
ATOM 1999 C CA . GLU B 1 38 ? 43.049 13.982 22.986 1.00 27.56 33 GLU B CA 1
ATOM 2000 C C . GLU B 1 38 ? 42.291 14.972 23.877 1.00 26.75 33 GLU B C 1
ATOM 2001 O O . GLU B 1 38 ? 42.677 15.115 25.027 1.00 32.55 33 GLU B O 1
ATOM 2007 N N . GLY B 1 39 ? 41.223 15.611 23.376 1.00 30.07 34 GLY B N 1
ATOM 2008 C CA . GLY B 1 39 ? 40.365 16.500 24.194 1.00 27.35 34 GLY B CA 1
ATOM 2009 C C . GLY B 1 39 ? 39.098 15.830 24.713 1.00 26.69 34 GLY B C 1
ATOM 2010 O O . GLY B 1 39 ? 38.564 16.282 25.705 1.00 26.28 34 GLY B O 1
ATOM 2011 N N . TYR B 1 40 ? 38.607 14.785 24.075 1.00 27.14 35 TYR B N 1
ATOM 2012 C CA . TYR B 1 40 ? 37.306 14.173 24.458 1.00 24.32 35 TYR B CA 1
ATOM 2013 C C . TYR B 1 40 ? 37.256 13.698 25.912 1.00 27.30 35 TYR B C 1
ATOM 2014 O O . TYR B 1 40 ? 36.234 13.892 26.615 1.00 24.33 35 TYR B O 1
ATOM 2023 N N . SER B 1 41 ? 38.340 13.079 26.398 1.00 26.10 36 SER B N 1
ATOM 2024 C CA . SER B 1 41 ? 38.357 12.482 27.749 1.00 24.81 36 SER B CA 1
ATOM 2025 C C . SER B 1 41 ? 38.224 13.586 28.803 1.00 25.56 36 SER B C 1
ATOM 2026 O O . SER B 1 41 ? 37.721 13.288 29.877 1.00 29.33 36 SER B O 1
ATOM 2029 N N . SER B 1 42 ? 38.616 14.832 28.473 1.00 26.26 37 SER B N 1
ATOM 2030 C CA . SER B 1 42 ? 38.482 16.032 29.327 1.00 22.46 37 SER B CA 1
ATOM 2031 C C . SER B 1 42 ? 37.048 16.593 29.279 1.00 22.02 37 SER B C 1
ATOM 2032 O O . SER B 1 42 ? 36.751 17.540 30.030 1.00 22.01 37 SER B O 1
ATOM 2035 N N . GLY B 1 43 ? 36.178 15.932 28.525 1.00 25.38 38 GLY B N 1
ATOM 2036 C CA . GLY B 1 43 ? 34.752 16.297 28.522 1.00 25.99 38 GLY B CA 1
ATOM 2037 C C . GLY B 1 43 ? 33.896 15.481 29.470 1.00 24.67 38 GLY B C 1
ATOM 2038 O O . GLY B 1 43 ? 32.705 15.834 29.636 1.00 24.76 38 GLY B O 1
ATOM 2039 N N . ILE B 1 44 ? 34.438 14.439 30.105 1.00 24.55 39 ILE B N 1
ATOM 2040 C CA . ILE B 1 44 ? 33.642 13.548 31.000 1.00 24.53 39 ILE B CA 1
ATOM 2041 C C . ILE B 1 44 ? 33.278 14.327 32.266 1.00 24.62 39 ILE B C 1
ATOM 2042 O O . ILE B 1 44 ? 32.134 14.400 32.650 1.00 24.04 39 ILE B O 1
ATOM 2047 N N . ILE B 1 45 ? 34.260 14.884 32.971 1.00 22.99 40 ILE B N 1
ATOM 2048 C CA . ILE B 1 45 ? 34.026 15.570 34.243 1.00 22.68 40 ILE B CA 1
ATOM 2049 C C . ILE B 1 45 ? 33.100 16.754 34.049 1.00 23.83 40 ILE B C 1
ATOM 2050 O O . ILE B 1 45 ? 32.264 17.013 34.881 1.00 23.51 40 ILE B O 1
ATOM 2055 N N . PRO B 1 46 ? 33.202 17.576 32.974 1.00 23.27 41 PRO B N 1
ATOM 2056 C CA . PRO B 1 46 ? 32.198 18.608 32.761 1.00 24.65 41 PRO B CA 1
ATOM 2057 C C . PRO B 1 46 ? 30.738 18.112 32.723 1.00 20.88 41 PRO B C 1
ATOM 2058 O O . PRO B 1 46 ? 29.884 18.813 33.215 1.00 21.31 41 PRO B O 1
ATOM 2062 N N . GLY B 1 47 ? 30.500 16.953 32.126 1.00 23.71 42 GLY B N 1
ATOM 2063 C CA . GLY B 1 47 ? 29.182 16.280 32.122 1.00 22.31 42 GLY B CA 1
ATOM 2064 C C . GLY B 1 47 ? 28.682 16.090 33.554 1.00 25.94 42 GLY B C 1
ATOM 2065 O O . GLY B 1 47 ? 27.532 16.403 33.845 1.00 28.45 42 GLY B O 1
ATOM 2066 N N . LEU B 1 48 ? 29.557 15.607 34.439 1.00 26.00 43 LEU B N 1
ATOM 2067 C CA . LEU B 1 48 ? 29.238 15.375 35.857 1.00 28.12 43 LEU B CA 1
ATOM 2068 C C . LEU B 1 48 ? 28.916 16.706 36.522 1.00 25.05 43 LEU B C 1
ATOM 2069 O O . LEU B 1 48 ? 27.964 16.765 37.295 1.00 27.17 43 LEU B O 1
ATOM 2074 N N . GLU B 1 49 ? 29.699 17.756 36.242 1.00 25.65 44 GLU B N 1
ATOM 2075 C CA . GLU B 1 49 ? 29.470 19.099 36.815 1.00 24.99 44 GLU B CA 1
ATOM 2076 C C . GLU B 1 49 ? 28.096 19.607 36.401 1.00 26.88 44 GLU B C 1
ATOM 2077 O O . GLU B 1 49 ? 27.384 20.182 37.216 1.00 26.36 44 GLU B O 1
ATOM 2083 N N . VAL B 1 50 ? 27.703 19.391 35.157 1.00 28.28 45 VAL B N 1
ATOM 2084 C CA . VAL B 1 50 ? 26.373 19.849 34.682 1.00 24.39 45 VAL B CA 1
ATOM 2085 C C . VAL B 1 50 ? 25.291 19.047 35.397 1.00 24.95 45 VAL B C 1
ATOM 2086 O O . VAL B 1 50 ? 24.337 19.698 35.920 1.00 24.78 45 VAL B O 1
ATOM 2090 N N . TYR B 1 51 ? 25.438 17.725 35.416 1.00 24.59 46 TYR B N 1
ATOM 2091 C CA . TYR B 1 51 ? 24.502 16.832 36.122 1.00 26.27 46 TYR B CA 1
ATOM 2092 C C . TYR B 1 51 ? 24.335 17.343 37.559 1.00 26.73 46 TYR B C 1
ATOM 2093 O O . TYR B 1 51 ? 23.206 17.543 38.033 1.00 29.06 46 TYR B O 1
ATOM 2102 N N . ASP B 1 52 ? 25.453 17.539 38.263 1.00 30.25 47 ASP B N 1
ATOM 2103 C CA . ASP B 1 52 ? 25.418 17.926 39.699 1.00 32.87 47 ASP B CA 1
ATOM 2104 C C . ASP B 1 52 ? 24.647 19.238 39.854 1.00 32.81 47 ASP B C 1
ATOM 2105 O O . ASP B 1 52 ? 23.756 19.310 40.731 1.00 35.25 47 ASP B O 1
ATOM 2110 N N . ILE B 1 53 ? 24.945 20.260 39.053 1.00 30.72 48 ILE B N 1
ATOM 2111 C CA . ILE B 1 53 ? 24.220 21.554 39.138 1.00 30.22 48 ILE B CA 1
ATOM 2112 C C . ILE B 1 53 ? 22.741 21.331 38.807 1.00 33.30 48 ILE B C 1
ATOM 2113 O O . ILE B 1 53 ? 21.879 21.987 39.436 1.00 34.08 48 ILE B O 1
ATOM 2118 N N . CYS B 1 54 ? 22.416 20.508 37.813 1.00 34.22 49 CYS B N 1
ATOM 2119 C CA . CYS B 1 54 ? 20.998 20.352 37.400 1.00 32.46 49 CYS B CA 1
ATOM 2120 C C . CYS B 1 54 ? 20.196 19.678 38.525 1.00 33.92 49 CYS B C 1
ATOM 2121 O O . CYS B 1 54 ? 19.127 20.211 38.818 1.00 34.65 49 CYS B O 1
ATOM 2124 N N . VAL B 1 55 ? 20.699 18.601 39.150 1.00 33.73 50 VAL B N 1
ATOM 2125 C CA . VAL B 1 55 ? 20.004 17.960 40.316 1.00 36.70 50 VAL B CA 1
ATOM 2126 C C . VAL B 1 55 ? 19.842 18.996 41.444 1.00 40.57 50 VAL B C 1
ATOM 2127 O O . VAL B 1 55 ? 18.761 19.037 42.091 1.00 38.68 50 VAL B O 1
ATOM 2131 N N . LYS B 1 56 ? 20.902 19.758 41.719 1.00 40.94 51 LYS B N 1
ATOM 2132 C CA . LYS B 1 56 ? 20.978 20.735 42.840 1.00 43.56 51 LYS B CA 1
ATOM 2133 C C . LYS B 1 56 ? 19.838 21.754 42.692 1.00 45.57 51 LYS B C 1
ATOM 2134 O O . LYS B 1 56 ? 19.140 22.012 43.697 1.00 47.38 51 LYS B O 1
ATOM 2140 N N . ILE B 1 57 ? 19.623 22.301 41.489 1.00 45.55 52 ILE B N 1
ATOM 2141 C CA . ILE B 1 57 ? 18.617 23.380 41.245 1.00 40.52 52 ILE B CA 1
ATOM 2142 C C . ILE B 1 57 ? 17.272 22.755 40.838 1.00 41.06 52 ILE B C 1
ATOM 2143 O O . ILE B 1 57 ? 16.290 23.505 40.725 1.00 43.55 52 ILE B O 1
ATOM 2148 N N . GLY B 1 58 ? 17.225 21.437 40.604 1.00 39.50 53 GLY B N 1
ATOM 2149 C CA . GLY B 1 58 ? 15.979 20.697 40.348 1.00 40.53 53 GLY B CA 1
ATOM 2150 C C . GLY B 1 58 ? 15.475 20.843 38.920 1.00 43.48 53 GLY B C 1
ATOM 2151 O O . GLY B 1 58 ? 14.269 20.924 38.724 1.00 40.27 53 GLY B O 1
ATOM 2152 N N . ILE B 1 59 ? 16.368 20.825 37.935 1.00 36.89 54 ILE B N 1
ATOM 2153 C CA . ILE B 1 59 ? 15.980 20.651 36.511 1.00 32.96 54 ILE B CA 1
ATOM 2154 C C . ILE B 1 59 ? 15.445 19.238 36.357 1.00 28.52 54 ILE B C 1
ATOM 2155 O O . ILE B 1 59 ? 16.162 18.304 36.778 1.00 32.41 54 ILE B O 1
ATOM 2160 N N . GLY B 1 60 ? 14.346 19.075 35.632 1.00 29.00 55 GLY B N 1
ATOM 2161 C CA . GLY B 1 60 ? 13.627 17.802 35.475 1.00 29.29 55 GLY B CA 1
ATOM 2162 C C . GLY B 1 60 ? 14.277 16.883 34.475 1.00 29.52 55 GLY B C 1
ATOM 2163 O O . GLY B 1 60 ? 14.270 15.680 34.681 1.00 31.59 55 GLY B O 1
ATOM 2164 N N . GLU B 1 61 ? 14.802 17.439 33.368 1.00 29.95 56 GLU B N 1
ATOM 2165 C CA . GLU B 1 61 ? 15.330 16.611 32.268 1.00 26.40 56 GLU B CA 1
ATOM 2166 C C . GLU B 1 61 ? 16.508 17.349 31.611 1.00 23.61 56 GLU B C 1
ATOM 2167 O O . GLU B 1 61 ? 16.406 18.558 31.365 1.00 23.75 56 GLU B O 1
ATOM 2173 N N . VAL B 1 62 ? 17.557 16.584 31.331 1.00 26.84 57 VAL B N 1
ATOM 2174 C CA . VAL B 1 62 ? 18.742 17.004 30.542 1.00 22.85 57 VAL B CA 1
ATOM 2175 C C . VAL B 1 62 ? 18.974 15.945 29.461 1.00 23.16 57 VAL B C 1
ATOM 2176 O O . VAL B 1 62 ? 19.070 14.770 29.756 1.00 23.23 57 VAL B O 1
ATOM 2180 N N . THR B 1 63 ? 19.084 16.387 28.216 1.00 21.41 58 THR B N 1
ATOM 2181 C CA . THR B 1 63 ? 19.545 15.552 27.106 1.00 20.91 58 THR B CA 1
ATOM 2182 C C . THR B 1 63 ? 20.944 15.994 26.688 1.00 20.98 58 THR B C 1
ATOM 2183 O O . THR B 1 63 ? 21.103 17.172 26.233 1.00 20.19 58 THR B O 1
ATOM 2187 N N . PHE B 1 64 ? 21.886 15.048 26.701 1.00 21.83 59 PHE B N 1
ATOM 2188 C CA . PHE B 1 64 ? 23.264 15.276 26.196 1.00 20.65 59 PHE B CA 1
ATOM 2189 C C . PHE B 1 64 ? 23.391 14.761 24.776 1.00 21.17 59 PHE B C 1
ATOM 2190 O O . PHE B 1 64 ? 23.097 13.598 24.475 1.00 22.27 59 PHE B O 1
ATOM 2198 N N . PHE B 1 65 ? 23.884 15.606 23.884 1.00 19.16 60 PHE B N 1
ATOM 2199 C CA . PHE B 1 65 ? 24.332 15.172 22.541 1.00 18.76 60 PHE B CA 1
ATOM 2200 C C . PHE B 1 65 ? 25.637 14.419 22.794 1.00 20.08 60 PHE B C 1
ATOM 2201 O O . PHE B 1 65 ? 26.621 15.077 23.265 1.00 19.13 60 PHE B O 1
ATOM 2209 N N . GLY B 1 66 ? 25.630 13.111 22.576 1.00 21.79 61 GLY B N 1
ATOM 2210 C CA . GLY B 1 66 ? 26.857 12.297 22.683 1.00 22.20 61 GLY B CA 1
ATOM 2211 C C . GLY B 1 66 ? 27.646 12.193 21.397 1.00 20.72 61 GLY B C 1
ATOM 2212 O O . GLY B 1 66 ? 28.677 12.866 21.217 1.00 22.70 61 GLY B O 1
ATOM 2213 N N . PHE B 1 67 ? 27.142 11.420 20.451 1.00 21.53 62 PHE B N 1
ATOM 2214 C CA . PHE B 1 67 ? 27.630 11.491 19.064 1.00 22.59 62 PHE B CA 1
ATOM 2215 C C . PHE B 1 67 ? 26.529 11.039 18.114 1.00 21.29 62 PHE B C 1
ATOM 2216 O O . PHE B 1 67 ? 25.664 10.296 18.500 1.00 21.80 62 PHE B O 1
ATOM 2224 N N . THR B 1 68 ? 26.638 11.485 16.880 1.00 22.71 63 THR B N 1
ATOM 2225 C CA . THR B 1 68 ? 25.702 11.151 15.807 1.00 22.88 63 THR B CA 1
ATOM 2226 C C . THR B 1 68 ? 26.354 10.227 14.788 1.00 22.22 63 THR B C 1
ATOM 2227 O O . THR B 1 68 ? 27.585 10.071 14.759 1.00 24.13 63 THR B O 1
ATOM 2231 N N . GLN B 1 69 ? 25.543 9.720 13.882 1.00 25.90 64 GLN B N 1
ATOM 2232 C CA . GLN B 1 69 ? 26.020 8.943 12.721 1.00 24.70 64 GLN B CA 1
ATOM 2233 C C . GLN B 1 69 ? 26.959 9.802 11.878 1.00 27.59 64 GLN B C 1
ATOM 2234 O O . GLN B 1 69 ? 28.017 9.314 11.460 1.00 25.15 64 GLN B O 1
ATOM 2240 N N . ASP B 1 70 ? 26.633 11.081 11.701 1.00 25.37 65 ASP B N 1
ATOM 2241 C CA . ASP B 1 70 ? 27.498 12.002 10.947 1.00 27.07 65 ASP B CA 1
ATOM 2242 C C . ASP B 1 70 ? 28.867 12.090 11.635 1.00 29.21 65 ASP B C 1
ATOM 2243 O O . ASP B 1 70 ? 29.877 12.133 10.930 1.00 30.25 65 ASP B O 1
ATOM 2248 N N . ASN B 1 71 ? 28.913 12.094 12.969 1.00 25.41 66 ASN B N 1
ATOM 2249 C CA . ASN B 1 71 ? 30.205 12.215 13.700 1.00 25.33 66 ASN B CA 1
ATOM 2250 C C . ASN B 1 71 ? 31.076 10.988 13.354 1.00 25.35 66 ASN B C 1
ATOM 2251 O O . ASN B 1 71 ? 32.306 11.106 13.380 1.00 29.00 66 ASN B O 1
ATOM 2256 N N . THR B 1 72 ? 30.475 9.852 13.043 1.00 26.98 67 THR B N 1
ATOM 2257 C CA . THR B 1 72 ? 31.266 8.604 12.824 1.00 28.82 67 THR B CA 1
ATOM 2258 C C . THR B 1 72 ? 32.006 8.652 11.484 1.00 33.20 67 THR B C 1
ATOM 2259 O O . THR B 1 72 ? 32.716 7.693 11.216 1.00 33.57 67 THR B O 1
ATOM 2263 N N . LYS B 1 73 ? 31.829 9.689 10.659 1.00 32.39 68 LYS B N 1
ATOM 2264 C CA . LYS B 1 73 ? 32.668 9.946 9.456 1.00 34.21 68 LYS B CA 1
ATOM 2265 C C . LYS B 1 73 ? 34.060 10.472 9.827 1.00 32.16 68 LYS B C 1
ATOM 2266 O O . LYS B 1 73 ? 34.931 10.469 8.939 1.00 35.12 68 LYS B O 1
ATOM 2272 N N . ARG B 1 74 ? 34.274 10.879 11.086 1.00 26.25 69 ARG B N 1
ATOM 2273 C CA . ARG B 1 74 ? 35.532 11.471 11.575 1.00 27.05 69 ARG B CA 1
ATOM 2274 C C . ARG B 1 74 ? 36.572 10.350 11.609 1.00 27.61 69 ARG B C 1
ATOM 2275 O O . ARG B 1 74 ? 36.189 9.186 11.669 1.00 27.05 69 ARG B O 1
ATOM 2283 N N . PRO B 1 75 ? 37.871 10.689 11.577 1.00 30.35 70 PRO B N 1
ATOM 2284 C CA . PRO B 1 75 ? 38.941 9.686 11.689 1.00 28.77 70 PRO B CA 1
ATOM 2285 C C . PRO B 1 75 ? 38.717 8.676 12.826 1.00 30.71 70 PRO B C 1
ATOM 2286 O O . PRO B 1 75 ? 38.170 9.007 13.834 1.00 24.79 70 PRO B O 1
ATOM 2290 N N . GLN B 1 76 ? 39.171 7.429 12.643 1.00 28.92 71 GLN B N 1
ATOM 2291 C CA . GLN B 1 76 ? 38.940 6.320 13.593 1.00 26.30 71 GLN B CA 1
ATOM 2292 C C . GLN B 1 76 ? 39.462 6.668 14.989 1.00 22.53 71 GLN B C 1
ATOM 2293 O O . GLN B 1 76 ? 38.790 6.275 15.963 1.00 22.62 71 GLN B O 1
ATOM 2299 N N . ILE B 1 77 ? 40.599 7.345 15.076 1.00 27.16 72 ILE B N 1
ATOM 2300 C CA . ILE B 1 77 ? 41.267 7.705 16.360 1.00 26.08 72 ILE B CA 1
ATOM 2301 C C . ILE B 1 77 ? 40.373 8.723 17.108 1.00 27.21 72 ILE B C 1
ATOM 2302 O O . ILE B 1 77 ? 40.274 8.629 18.311 1.00 27.72 72 ILE B O 1
ATOM 2307 N N . GLN B 1 78 ? 39.725 9.638 16.397 1.00 28.70 73 GLN B N 1
ATOM 2308 C CA . GLN B 1 78 ? 38.738 10.561 17.042 1.00 24.14 73 GLN B CA 1
ATOM 2309 C C . GLN B 1 78 ? 37.498 9.778 17.489 1.00 22.61 73 GLN B C 1
ATOM 2310 O O . GLN B 1 78 ? 36.998 10.016 18.590 1.00 22.84 73 GLN B O 1
ATOM 2316 N N . ARG B 1 79 ? 36.990 8.867 16.664 1.00 23.96 74 ARG B N 1
ATOM 2317 C CA . ARG B 1 79 ? 35.758 8.115 16.936 1.00 23.06 74 ARG B CA 1
ATOM 2318 C C . ARG B 1 79 ? 35.947 7.294 18.205 1.00 24.07 74 ARG B C 1
ATOM 2319 O O . ARG B 1 79 ? 35.057 7.174 19.042 1.00 24.01 74 ARG B O 1
ATOM 2327 N N . LYS B 1 80 ? 37.078 6.612 18.296 1.00 24.91 75 LYS B N 1
ATOM 2328 C CA . LYS B 1 80 ? 37.295 5.843 19.525 1.00 24.94 75 LYS B CA 1
ATOM 2329 C C . LYS B 1 80 ? 37.315 6.797 20.722 1.00 22.65 75 LYS B C 1
ATOM 2330 O O . LYS B 1 80 ? 36.691 6.477 21.697 1.00 22.98 75 LYS B O 1
ATOM 2336 N N . ALA B 1 81 ? 38.021 7.931 20.667 1.00 22.15 76 ALA B N 1
ATOM 2337 C CA . ALA B 1 81 ? 38.108 8.844 21.823 1.00 21.28 76 ALA B CA 1
ATOM 2338 C C . ALA B 1 81 ? 36.709 9.367 22.246 1.00 21.53 76 ALA B C 1
ATOM 2339 O O . ALA B 1 81 ? 36.442 9.404 23.459 1.00 20.52 76 ALA B O 1
ATOM 2341 N N . PHE B 1 82 ? 35.850 9.768 21.302 1.00 24.42 77 PHE B N 1
ATOM 2342 C CA . PHE B 1 82 ? 34.527 10.348 21.667 1.00 21.84 77 PHE B CA 1
ATOM 2343 C C . PHE B 1 82 ? 33.582 9.230 22.096 1.00 19.20 77 PHE B C 1
ATOM 2344 O O . PHE B 1 82 ? 32.868 9.452 23.054 1.00 23.55 77 PHE B O 1
ATOM 2352 N N . THR B 1 83 ? 33.648 8.044 21.485 1.00 23.24 78 THR B N 1
ATOM 2353 C CA . THR B 1 83 ? 32.780 6.899 21.850 1.00 22.45 78 THR B CA 1
ATOM 2354 C C . THR B 1 83 ? 33.156 6.468 23.280 1.00 22.64 78 THR B C 1
ATOM 2355 O O . THR B 1 83 ? 32.284 6.297 24.157 1.00 22.69 78 THR B O 1
ATOM 2359 N N . ASP B 1 84 ? 34.450 6.295 23.533 1.00 23.96 79 ASP B N 1
ATOM 2360 C CA . ASP B 1 84 ? 34.910 5.888 24.895 1.00 25.48 79 ASP B CA 1
ATOM 2361 C C . ASP B 1 84 ? 34.486 6.937 25.929 1.00 23.65 79 ASP B C 1
ATOM 2362 O O . ASP B 1 84 ? 34.049 6.557 27.018 1.00 26.45 79 ASP B O 1
ATOM 2367 N N . ALA B 1 85 ? 34.618 8.234 25.619 1.00 25.10 80 ALA B N 1
ATOM 2368 C CA . ALA B 1 85 ? 34.256 9.313 26.551 1.00 22.75 80 ALA B CA 1
ATOM 2369 C C . ALA B 1 85 ? 32.727 9.311 26.792 1.00 24.86 80 ALA B C 1
ATOM 2370 O O . ALA B 1 85 ? 32.309 9.518 27.933 1.00 22.69 80 ALA B O 1
ATOM 2372 N N . CYS B 1 86 ? 31.913 9.047 25.760 1.00 25.20 81 CYS B N 1
ATOM 2373 C CA . CYS B 1 86 ? 30.437 8.920 25.894 1.00 24.42 81 CYS B CA 1
ATOM 2374 C C . CYS B 1 86 ? 30.106 7.729 26.790 1.00 24.68 81 CYS B C 1
ATOM 2375 O O . CYS B 1 86 ? 29.287 7.875 27.694 1.00 24.35 81 CYS B O 1
ATOM 2378 N N . ILE B 1 87 ? 30.803 6.619 26.600 1.00 27.22 82 ILE B N 1
ATOM 2379 C CA . ILE B 1 87 ? 30.499 5.396 27.405 1.00 27.18 82 ILE B CA 1
ATOM 2380 C C . ILE B 1 87 ? 30.796 5.684 28.891 1.00 24.88 82 ILE B C 1
ATOM 2381 O O . ILE B 1 87 ? 29.921 5.425 29.759 1.00 27.95 82 ILE B O 1
ATOM 2386 N N . LYS B 1 88 ? 31.966 6.263 29.177 1.00 27.87 83 LYS B N 1
ATOM 2387 C CA . LYS B 1 88 ? 32.382 6.693 30.551 1.00 29.43 83 LYS B CA 1
ATOM 2388 C C . LYS B 1 88 ? 31.373 7.681 31.145 1.00 27.08 83 LYS B C 1
ATOM 2389 O O . LYS B 1 88 ? 31.037 7.567 32.330 1.00 25.16 83 LYS B O 1
ATOM 2395 N N . SER B 1 89 ? 30.858 8.622 30.347 1.00 25.26 84 SER B N 1
ATOM 2396 C CA . SER B 1 89 ? 29.918 9.658 30.833 1.00 27.69 84 SER B CA 1
ATOM 2397 C C . SER B 1 89 ? 28.576 9.009 31.192 1.00 27.39 84 SER B C 1
ATOM 2398 O O . SER B 1 89 ? 28.021 9.344 32.243 1.00 30.11 84 SER B O 1
ATOM 2401 N N . VAL B 1 90 ? 28.075 8.088 30.360 1.00 26.19 85 VAL B N 1
ATOM 2402 C CA . VAL B 1 90 ? 26.840 7.331 30.704 1.00 27.36 85 VAL B CA 1
ATOM 2403 C C . VAL B 1 90 ? 27.087 6.526 31.995 1.00 27.49 85 VAL B C 1
ATOM 2404 O O . VAL B 1 90 ? 26.300 6.650 32.972 1.00 28.21 85 VAL B O 1
ATOM 2408 N N . GLN B 1 91 ? 28.204 5.825 32.084 1.00 31.33 86 GLN B N 1
ATOM 2409 C CA . GLN B 1 91 ? 28.515 5.017 33.304 1.00 34.04 86 GLN B CA 1
ATOM 2410 C C . GLN B 1 91 ? 28.580 5.884 34.574 1.00 33.25 86 GLN B C 1
ATOM 2411 O O . GLN B 1 91 ? 28.008 5.452 35.609 1.00 39.83 86 GLN B O 1
ATOM 2417 N N . GLU B 1 92 ? 29.231 7.049 34.536 1.00 34.48 87 GLU B N 1
ATOM 2418 C CA . GLU B 1 92 ? 29.417 7.929 35.712 1.00 35.09 87 GLU B CA 1
ATOM 2419 C C . GLU B 1 92 ? 28.055 8.447 36.163 1.00 36.79 87 GLU B C 1
ATOM 2420 O O . GLU B 1 92 ? 27.840 8.532 37.385 1.00 34.89 87 GLU B O 1
ATOM 2426 N N . ILE B 1 93 ? 27.160 8.770 35.220 1.00 34.12 88 ILE B N 1
ATOM 2427 C CA . ILE B 1 93 ? 25.771 9.217 35.553 1.00 38.62 88 ILE B CA 1
ATOM 2428 C C . ILE B 1 93 ? 24.964 8.033 36.083 1.00 34.90 88 ILE B C 1
ATOM 2429 O O . ILE B 1 93 ? 24.150 8.269 36.991 1.00 34.71 88 ILE B O 1
ATOM 2434 N N . ALA B 1 94 ? 25.144 6.834 35.543 1.00 36.39 89 ALA B N 1
ATOM 2435 C CA . ALA B 1 94 ? 24.404 5.626 35.986 1.00 41.85 89 ALA B CA 1
ATOM 2436 C C . ALA B 1 94 ? 24.661 5.324 37.474 1.00 47.57 89 ALA B C 1
ATOM 2437 O O . ALA B 1 94 ? 23.746 4.774 38.133 1.00 52.00 89 ALA B O 1
ATOM 2439 N N . LYS B 1 95 ? 25.832 5.686 38.008 1.00 49.53 90 LYS B N 1
ATOM 2440 C CA . LYS B 1 95 ? 26.155 5.569 39.462 1.00 44.31 90 LYS B CA 1
ATOM 2441 C C . LYS B 1 95 ? 25.327 6.544 40.311 1.00 48.66 90 LYS B C 1
ATOM 2442 O O . LYS B 1 95 ? 25.310 6.346 41.528 1.00 44.82 90 LYS B O 1
ATOM 2448 N N . ARG B 1 96 ? 24.729 7.594 39.735 1.00 37.56 91 ARG B N 1
ATOM 2449 C CA . ARG B 1 96 ? 23.994 8.621 40.512 1.00 40.76 91 ARG B CA 1
ATOM 2450 C C . ARG B 1 96 ? 22.506 8.246 40.504 1.00 40.10 91 ARG B C 1
ATOM 2451 O O . ARG B 1 96 ? 22.176 7.164 40.004 1.00 43.27 91 ARG B O 1
ATOM 2459 N N . ASP B 1 97 ? 21.658 9.117 41.039 1.00 42.56 92 ASP B N 1
ATOM 2460 C CA . ASP B 1 97 ? 20.220 8.847 41.300 1.00 50.85 92 ASP B CA 1
ATOM 2461 C C . ASP B 1 97 ? 19.412 9.426 40.143 1.00 42.79 92 ASP B C 1
ATOM 2462 O O . ASP B 1 97 ? 18.632 10.374 40.367 1.00 57.01 92 ASP B O 1
ATOM 2467 N N . ALA B 1 98 ? 19.610 8.865 38.952 1.00 38.51 93 ALA B N 1
ATOM 2468 C CA . ALA B 1 98 ? 19.136 9.426 37.667 1.00 36.73 93 ALA B CA 1
ATOM 2469 C C . ALA B 1 98 ? 18.449 8.353 36.815 1.00 35.35 93 ALA B C 1
ATOM 2470 O O . ALA B 1 98 ? 18.888 7.199 36.791 1.00 36.25 93 ALA B O 1
ATOM 2472 N N . GLU B 1 99 ? 17.358 8.720 36.146 1.00 34.01 94 GLU B N 1
ATOM 2473 C CA . GLU B 1 99 ? 16.646 7.860 35.187 1.00 35.92 94 GLU B CA 1
ATOM 2474 C C . GLU B 1 99 ? 17.304 8.071 33.829 1.00 32.58 94 GLU B C 1
ATOM 2475 O O . GLU B 1 99 ? 17.081 9.125 33.268 1.00 33.70 94 GLU B O 1
ATOM 2481 N N . ILE B 1 100 ? 18.043 7.089 33.344 1.00 32.72 95 ILE B N 1
ATOM 2482 C CA . ILE B 1 100 ? 18.920 7.210 32.155 1.00 34.42 95 ILE B CA 1
ATOM 2483 C C . ILE B 1 100 ? 18.201 6.637 30.941 1.00 32.45 95 ILE B C 1
ATOM 2484 O O . ILE B 1 100 ? 17.609 5.575 31.037 1.00 33.73 95 ILE B O 1
ATOM 2489 N N . LEU B 1 101 ? 18.282 7.325 29.806 1.00 30.74 96 LEU B N 1
ATOM 2490 C CA . LEU B 1 101 ? 17.797 6.779 28.522 1.00 31.21 96 LEU B CA 1
ATOM 2491 C C . LEU B 1 101 ? 18.848 7.065 27.452 1.00 28.87 96 LEU B C 1
ATOM 2492 O O . LEU B 1 101 ? 19.271 8.222 27.355 1.00 31.63 96 LEU B O 1
ATOM 2497 N N . VAL B 1 102 ? 19.248 6.068 26.690 1.00 27.23 97 VAL B N 1
ATOM 2498 C CA . VAL B 1 102 ? 20.136 6.281 25.511 1.00 27.98 97 VAL B CA 1
ATOM 2499 C C . VAL B 1 102 ? 19.280 6.116 24.265 1.00 31.35 97 VAL B C 1
ATOM 2500 O O . VAL B 1 102 ? 18.614 5.060 24.121 1.00 29.70 97 VAL B O 1
ATOM 2504 N N . VAL B 1 103 ? 19.290 7.114 23.379 1.00 28.25 98 VAL B N 1
ATOM 2505 C CA . VAL B 1 103 ? 18.580 7.022 22.075 1.00 26.76 98 VAL B CA 1
ATOM 2506 C C . VAL B 1 103 ? 19.617 7.037 20.968 1.00 23.32 98 VAL B C 1
ATOM 2507 O O . VAL B 1 103 ? 20.490 7.964 20.958 1.00 25.37 98 VAL B O 1
ATOM 2511 N N . GLY B 1 104 ? 19.518 6.084 20.056 1.00 23.12 99 GLY B N 1
ATOM 2512 C CA . GLY B 1 104 ? 20.389 5.995 18.882 1.00 20.88 99 GLY B CA 1
ATOM 2513 C C . GLY B 1 104 ? 20.161 4.727 18.092 1.00 23.31 99 GLY B C 1
ATOM 2514 O O . GLY B 1 104 ? 19.405 3.897 18.539 1.00 26.52 99 GLY B O 1
ATOM 2515 N N . ASN B 1 105 ? 20.806 4.639 16.956 1.00 26.07 100 ASN B N 1
ATOM 2516 C CA . ASN B 1 105 ? 20.704 3.494 16.031 1.00 26.21 100 ASN B CA 1
ATOM 2517 C C . ASN B 1 105 ? 21.580 2.372 16.602 1.00 30.52 100 ASN B C 1
ATOM 2518 O O . ASN B 1 105 ? 22.780 2.493 16.524 1.00 31.64 100 ASN B O 1
ATOM 2523 N N . THR B 1 106 ? 20.952 1.350 17.172 1.00 28.83 101 THR B N 1
ATOM 2524 C CA . THR B 1 106 ? 21.613 0.163 17.766 1.00 34.25 101 THR B CA 1
ATOM 2525 C C . THR B 1 106 ? 21.890 -0.874 16.686 1.00 38.59 101 THR B C 1
ATOM 2526 O O . THR B 1 106 ? 22.652 -1.809 16.983 1.00 37.16 101 THR B O 1
ATOM 2530 N N . ASN B 1 107 ? 21.301 -0.712 15.496 1.00 36.87 102 ASN B N 1
ATOM 2531 C CA . ASN B 1 107 ? 21.468 -1.625 14.338 1.00 37.92 102 ASN B CA 1
ATOM 2532 C C . ASN B 1 107 ? 22.764 -1.295 13.607 1.00 36.86 102 ASN B C 1
ATOM 2533 O O . ASN B 1 107 ? 22.703 -1.061 12.384 1.00 37.10 102 ASN B O 1
ATOM 2538 N N . SER B 1 108 ? 23.878 -1.271 14.338 1.00 35.86 103 SER B N 1
ATOM 2539 C CA . SER B 1 108 ? 25.220 -0.872 13.849 1.00 37.32 103 SER B CA 1
ATOM 2540 C C . SER B 1 108 ? 26.298 -1.443 14.781 1.00 30.31 103 SER B C 1
ATOM 2541 O O . SER B 1 108 ? 26.065 -1.416 16.014 1.00 34.13 103 SER B O 1
ATOM 2544 N N . ASP B 1 109 ? 27.431 -1.870 14.207 1.00 40.29 104 ASP B N 1
ATOM 2545 C CA . ASP B 1 109 ? 28.736 -2.174 14.879 1.00 41.23 104 ASP B CA 1
ATOM 2546 C C . ASP B 1 109 ? 29.204 -1.040 15.794 1.00 41.40 104 ASP B C 1
ATOM 2547 O O . ASP B 1 109 ? 30.044 -1.285 16.682 1.00 36.02 104 ASP B O 1
ATOM 2552 N N . ILE B 1 110 ? 28.760 0.182 15.500 1.00 36.06 105 ILE B N 1
ATOM 2553 C CA . ILE B 1 110 ? 29.251 1.439 16.130 1.00 35.31 105 ILE B CA 1
ATOM 2554 C C . ILE B 1 110 ? 28.593 1.573 17.497 1.00 28.48 105 ILE B C 1
ATOM 2555 O O . ILE B 1 110 ? 29.229 2.127 18.419 1.00 30.20 105 ILE B O 1
ATOM 2560 N N . PHE B 1 111 ? 27.364 1.090 17.638 1.00 29.83 106 PHE B N 1
ATOM 2561 C CA . PHE B 1 111 ? 26.594 1.298 18.875 1.00 27.51 106 PHE B CA 1
ATOM 2562 C C . PHE B 1 111 ? 27.263 0.497 19.995 1.00 31.54 106 PHE B C 1
ATOM 2563 O O . PHE B 1 111 ? 27.440 -0.706 19.868 1.00 31.51 106 PHE B O 1
ATOM 2571 N N . PRO B 1 112 ? 27.704 1.122 21.106 1.00 31.04 107 PRO B N 1
ATOM 2572 C CA . PRO B 1 112 ? 28.433 0.389 22.149 1.00 28.98 107 PRO B CA 1
ATOM 2573 C C . PRO B 1 112 ? 27.509 -0.580 22.900 1.00 29.54 107 PRO B C 1
ATOM 2574 O O . PRO B 1 112 ? 26.510 -0.184 23.457 1.00 31.71 107 PRO B O 1
ATOM 2578 N N . GLU B 1 113 ? 27.874 -1.866 22.927 1.00 37.33 108 GLU B N 1
ATOM 2579 C CA . GLU B 1 113 ? 27.084 -2.933 23.598 1.00 38.76 108 GLU B CA 1
ATOM 2580 C C . GLU B 1 113 ? 26.895 -2.577 25.072 1.00 36.13 108 GLU B C 1
ATOM 2581 O O . GLU B 1 113 ? 25.810 -2.818 25.591 1.00 37.21 108 GLU B O 1
ATOM 2587 N N . GLU B 1 114 ? 27.870 -1.901 25.689 1.00 39.23 109 GLU B N 1
ATOM 2588 C CA . GLU B 1 114 ? 27.799 -1.404 27.101 1.00 39.60 109 GLU B CA 1
ATOM 2589 C C . GLU B 1 114 ? 26.554 -0.555 27.347 1.00 35.22 109 GLU B C 1
ATOM 2590 O O . GLU B 1 114 ? 26.169 -0.423 28.489 1.00 28.76 109 GLU B O 1
ATOM 2596 N N . LEU B 1 115 ? 26.020 0.129 26.328 1.00 31.16 110 LEU B N 1
ATOM 2597 C CA . LEU B 1 115 ? 24.934 1.120 26.555 1.00 31.21 110 LEU B CA 1
ATOM 2598 C C . LEU B 1 115 ? 23.569 0.561 26.140 1.00 32.16 110 LEU B C 1
ATOM 2599 O O . LEU B 1 115 ? 22.576 1.282 26.311 1.00 32.85 110 LEU B O 1
ATOM 2604 N N . LEU B 1 116 ? 23.533 -0.682 25.645 1.00 36.08 111 LEU B N 1
ATOM 2605 C CA . LEU B 1 116 ? 22.288 -1.344 25.155 1.00 35.67 111 LEU B CA 1
ATOM 2606 C C . LEU B 1 116 ? 21.269 -1.406 26.288 1.00 37.05 111 LEU B C 1
ATOM 2607 O O . LEU B 1 116 ? 20.071 -1.215 26.007 1.00 40.12 111 LEU B O 1
ATOM 2612 N N . GLU B 1 117 ? 21.724 -1.568 27.532 1.00 37.84 112 GLU B N 1
ATOM 2613 C CA . GLU B 1 117 ? 20.840 -1.695 28.714 1.00 36.43 112 GLU B CA 1
ATOM 2614 C C . GLU B 1 117 ? 20.167 -0.360 29.052 1.00 38.13 112 GLU B C 1
ATOM 2615 O O . GLU B 1 117 ? 19.247 -0.385 29.865 1.00 37.44 112 GLU B O 1
ATOM 2621 N N . TYR B 1 118 ? 20.608 0.780 28.491 1.00 34.65 113 TYR B N 1
ATOM 2622 C CA . TYR B 1 118 ? 19.963 2.091 28.763 1.00 34.32 113 TYR B CA 1
ATOM 2623 C C . TYR B 1 118 ? 18.994 2.452 27.627 1.00 37.09 113 TYR B C 1
ATOM 2624 O O . TYR B 1 118 ? 18.438 3.554 27.650 1.00 33.30 113 TYR B O 1
ATOM 2633 N N . THR B 1 119 ? 18.800 1.587 26.634 1.00 36.33 114 THR B N 1
ATOM 2634 C CA . THR B 1 119 ? 17.910 1.930 25.490 1.00 37.05 114 THR B CA 1
ATOM 2635 C C . THR B 1 119 ? 16.438 1.833 25.886 1.00 38.31 114 THR B C 1
ATOM 2636 O O . THR B 1 119 ? 15.617 2.193 25.033 1.00 39.70 114 THR B O 1
ATOM 2640 N N . LYS B 1 120 ? 16.125 1.410 27.114 1.00 38.91 115 LYS B N 1
ATOM 2641 C CA . LYS B 1 120 ? 14.843 1.670 27.816 1.00 44.75 115 LYS B CA 1
ATOM 2642 C C . LYS B 1 120 ? 15.153 2.338 29.151 1.00 40.63 115 LYS B C 1
ATOM 2643 O O . LYS B 1 120 ? 16.105 1.910 29.809 1.00 43.89 115 LYS B O 1
ATOM 2649 N N . ARG B 1 121 ? 14.364 3.339 29.522 1.00 40.44 116 ARG B N 1
ATOM 2650 C CA . ARG B 1 121 ? 14.652 4.262 30.646 1.00 44.90 116 ARG B CA 1
ATOM 2651 C C . ARG B 1 121 ? 14.737 3.474 31.961 1.00 51.61 116 ARG B C 1
ATOM 2652 O O . ARG B 1 121 ? 13.793 2.728 32.273 1.00 56.68 116 ARG B O 1
ATOM 2660 N N . THR B 1 122 ? 15.841 3.655 32.696 1.00 47.78 117 THR B N 1
ATOM 2661 C CA . THR B 1 122 ? 16.135 3.019 34.009 1.00 48.16 117 THR B CA 1
ATOM 2662 C C . THR B 1 122 ? 15.506 3.825 35.140 1.00 53.29 117 THR B C 1
ATOM 2663 O O . THR B 1 122 ? 15.205 5.014 34.912 1.00 53.29 117 THR B O 1
ATOM 2667 N N . LYS B 1 123 ? 15.331 3.185 36.306 1.00 51.99 118 LYS B N 1
ATOM 2668 C CA . LYS B 1 123 ? 14.882 3.807 37.582 1.00 50.38 118 LYS B CA 1
ATOM 2669 C C . LYS B 1 123 ? 13.605 4.633 37.381 1.00 51.31 118 LYS B C 1
ATOM 2670 O O . LYS B 1 123 ? 13.451 5.621 38.116 1.00 54.75 118 LYS B O 1
ATOM 2676 N N . VAL B 1 124 ? 12.697 4.207 36.490 1.00 57.25 119 VAL B N 1
ATOM 2677 C CA . VAL B 1 124 ? 11.405 4.903 36.189 1.00 62.26 119 VAL B CA 1
ATOM 2678 C C . VAL B 1 124 ? 10.623 5.108 37.500 1.00 69.26 119 VAL B C 1
ATOM 2679 O O . VAL B 1 124 ? 10.323 4.095 38.157 1.00 72.26 119 VAL B O 1
ATOM 2683 N N . GLY B 1 125 ? 10.315 6.363 37.864 1.00 73.14 120 GLY B N 1
ATOM 2684 C CA . GLY B 1 125 ? 9.515 6.731 39.055 1.00 71.40 120 GLY B CA 1
ATOM 2685 C C . GLY B 1 125 ? 10.147 7.864 39.848 1.00 69.78 120 GLY B C 1
ATOM 2686 O O . GLY B 1 125 ? 10.810 7.547 40.855 1.00 70.69 120 GLY B O 1
ATOM 2687 N N . ILE B 1 129 ? 15.771 12.810 38.542 1.00 37.60 124 ILE B N 1
ATOM 2688 C CA . ILE B 1 129 ? 16.100 13.612 37.316 1.00 32.50 124 ILE B CA 1
ATOM 2689 C C . ILE B 1 129 ? 16.174 12.656 36.126 1.00 27.06 124 ILE B C 1
ATOM 2690 O O . ILE B 1 129 ? 16.755 11.561 36.270 1.00 32.31 124 ILE B O 1
ATOM 2695 N N . LYS B 1 130 ? 15.643 13.044 34.948 1.00 29.98 125 LYS B N 1
ATOM 2696 C CA . LYS B 1 130 ? 15.790 12.258 33.701 1.00 29.22 125 LYS B CA 1
ATOM 2697 C C . LYS B 1 130 ? 17.054 12.715 32.934 1.00 27.13 125 LYS B C 1
ATOM 2698 O O . LYS B 1 130 ? 17.174 13.899 32.738 1.00 29.45 125 LYS B O 1
ATOM 2704 N N . ILE B 1 131 ? 17.962 11.805 32.585 1.00 28.05 126 ILE B N 1
ATOM 2705 C CA . ILE B 1 131 ? 19.165 12.138 31.772 1.00 26.47 126 ILE B CA 1
ATOM 2706 C C . ILE B 1 131 ? 19.082 11.282 30.528 1.00 28.96 126 ILE B C 1
ATOM 2707 O O . ILE B 1 131 ? 19.089 10.062 30.642 1.00 28.80 126 ILE B O 1
ATOM 2712 N N . ASN B 1 132 ? 19.078 11.935 29.380 1.00 26.07 127 ASN B N 1
ATOM 2713 C CA . ASN B 1 132 ? 19.101 11.260 28.070 1.00 25.86 127 ASN B CA 1
ATOM 2714 C C . ASN B 1 132 ? 20.456 11.480 27.401 1.00 22.42 127 ASN B C 1
ATOM 2715 O O . ASN B 1 132 ? 21.051 12.543 27.550 1.00 25.87 127 ASN B O 1
ATOM 2720 N N . PHE B 1 133 ? 20.911 10.513 26.656 1.00 22.71 128 PHE B N 1
ATOM 2721 C CA . PHE B 1 133 ? 22.132 10.621 25.823 1.00 22.18 128 PHE B CA 1
ATOM 2722 C C . PHE B 1 133 ? 21.791 10.229 24.404 1.00 22.21 128 PHE B C 1
ATOM 2723 O O . PHE B 1 133 ? 21.108 9.201 24.188 1.00 24.46 128 PHE B O 1
ATOM 2731 N N . LEU B 1 134 ? 22.258 11.030 23.431 1.00 19.89 129 LEU B N 1
ATOM 2732 C CA . LEU B 1 134 ? 22.163 10.652 22.027 1.00 21.18 129 LEU B CA 1
ATOM 2733 C C . LEU B 1 134 ? 23.476 9.995 21.629 1.00 20.94 129 LEU B C 1
ATOM 2734 O O . LEU B 1 134 ? 24.550 10.643 21.703 1.00 21.65 129 LEU B O 1
ATOM 2739 N N . ILE B 1 135 ? 23.376 8.729 21.242 1.00 22.67 130 ILE B N 1
ATOM 2740 C CA . ILE B 1 135 ? 24.549 7.847 20.944 1.00 20.78 130 ILE B CA 1
ATOM 2741 C C . ILE B 1 135 ? 24.308 7.154 19.612 1.00 20.29 130 ILE B C 1
ATOM 2742 O O . ILE B 1 135 ? 23.331 6.341 19.555 1.00 24.24 130 ILE B O 1
ATOM 2747 N N . ASN B 1 136 ? 25.155 7.408 18.613 1.00 20.89 131 ASN B N 1
ATOM 2748 C CA . ASN B 1 136 ? 24.939 6.973 17.226 1.00 23.34 131 ASN B CA 1
ATOM 2749 C C . ASN B 1 136 ? 23.536 7.408 16.808 1.00 23.61 131 ASN B C 1
ATOM 2750 O O . ASN B 1 136 ? 22.766 6.608 16.188 1.00 22.28 131 ASN B O 1
ATOM 2755 N N . TYR B 1 137 ? 23.166 8.618 17.218 1.00 22.38 132 TYR B N 1
ATOM 2756 C CA . TYR B 1 137 ? 21.869 9.235 16.863 1.00 23.57 132 TYR B CA 1
ATOM 2757 C C . TYR B 1 137 ? 21.971 9.860 15.460 1.00 23.49 132 TYR B C 1
ATOM 2758 O O . TYR B 1 137 ? 23.039 10.319 15.048 1.00 23.95 132 TYR B O 1
ATOM 2767 N N . GLY B 1 138 ? 20.868 9.850 14.711 1.00 23.65 133 GLY B N 1
ATOM 2768 C CA . GLY B 1 138 ? 20.789 10.588 13.440 1.00 22.48 133 GLY B CA 1
ATOM 2769 C C . GLY B 1 138 ? 19.401 11.179 13.235 1.00 22.82 133 GLY B C 1
ATOM 2770 O O . GLY B 1 138 ? 18.371 10.545 13.609 1.00 23.46 133 GLY B O 1
ATOM 2771 N N . TRP B 1 139 ? 19.343 12.437 12.778 1.00 22.70 134 TRP B N 1
ATOM 2772 C CA . TRP B 1 139 ? 18.046 13.139 12.655 1.00 23.48 134 TRP B CA 1
ATOM 2773 C C . TRP B 1 139 ? 17.174 12.382 11.637 1.00 21.85 134 TRP B C 1
ATOM 2774 O O . TRP B 1 139 ? 15.981 12.259 11.916 1.00 22.92 134 TRP B O 1
ATOM 2785 N N . TYR B 1 140 ? 17.769 11.914 10.542 1.00 24.22 135 TYR B N 1
ATOM 2786 C CA . TYR B 1 140 ? 17.042 11.231 9.440 1.00 26.06 135 TYR B CA 1
ATOM 2787 C C . TYR B 1 140 ? 16.554 9.892 9.984 1.00 26.24 135 TYR B C 1
ATOM 2788 O O . TYR B 1 140 ? 15.367 9.534 9.842 1.00 25.48 135 TYR B O 1
ATOM 2797 N N . TRP B 1 141 ? 17.484 9.152 10.586 1.00 25.40 136 TRP B N 1
ATOM 2798 C CA . TRP B 1 141 ? 17.134 7.913 11.320 1.00 26.36 136 TRP B CA 1
ATOM 2799 C C . TRP B 1 141 ? 15.990 8.155 12.308 1.00 25.53 136 TRP B C 1
ATOM 2800 O O . TRP B 1 141 ? 15.081 7.299 12.426 1.00 27.82 136 TRP B O 1
ATOM 2811 N N . ASP B 1 142 ? 16.004 9.257 13.057 1.00 26.96 137 ASP B N 1
ATOM 2812 C CA . ASP B 1 142 ? 14.961 9.548 14.062 1.00 26.19 137 ASP B CA 1
ATOM 2813 C C . ASP B 1 142 ? 13.598 9.676 13.350 1.00 27.88 137 ASP B C 1
ATOM 2814 O O . ASP B 1 142 ? 12.665 8.917 13.684 1.00 27.10 137 ASP B O 1
ATOM 2819 N N . LEU B 1 143 ? 13.496 10.600 12.391 1.00 29.17 138 LEU B N 1
ATOM 2820 C CA . LEU B 1 143 ? 12.195 10.971 11.764 1.00 27.55 138 LEU B CA 1
ATOM 2821 C C . LEU B 1 143 ? 11.650 9.743 11.001 1.00 32.70 138 LEU B C 1
ATOM 2822 O O . LEU B 1 143 ? 10.436 9.537 11.038 1.00 29.24 138 LEU B O 1
ATOM 2827 N N . THR B 1 144 ? 12.517 8.939 10.369 1.00 32.28 139 THR B N 1
ATOM 2828 C CA . THR B 1 144 ? 12.093 7.802 9.488 1.00 34.87 139 THR B CA 1
ATOM 2829 C C . THR B 1 144 ? 11.784 6.541 10.307 1.00 40.05 139 THR B C 1
ATOM 2830 O O . THR B 1 144 ? 11.209 5.609 9.727 1.00 43.24 139 THR B O 1
ATOM 2834 N N . TYR B 1 145 ? 12.070 6.532 11.609 1.00 40.21 140 TYR B N 1
ATOM 2835 C CA . TYR B 1 145 ? 11.913 5.365 12.522 1.00 42.89 140 TYR B CA 1
ATOM 2836 C C . TYR B 1 145 ? 10.496 4.762 12.529 1.00 46.51 140 TYR B C 1
ATOM 2837 O O . TYR B 1 145 ? 10.398 3.503 12.627 1.00 53.14 140 TYR B O 1
ATOM 2846 N N . ALA B 1 146 ? 9.447 5.592 12.541 1.00 52.78 141 ALA B N 1
ATOM 2847 C CA . ALA B 1 146 ? 8.032 5.152 12.402 1.00 64.86 141 ALA B CA 1
ATOM 2848 C C . ALA B 1 146 ? 7.904 4.286 11.137 1.00 72.37 141 ALA B C 1
ATOM 2849 O O . ALA B 1 146 ? 7.525 3.095 11.259 1.00 65.02 141 ALA B O 1
ATOM 2851 N N . TYR B 1 147 ? 8.262 4.890 9.991 1.00 80.86 142 TYR B N 1
ATOM 2852 C CA . TYR B 1 147 ? 8.354 4.344 8.606 1.00 77.94 142 TYR B CA 1
ATOM 2853 C C . TYR B 1 147 ? 7.103 4.762 7.824 1.00 76.49 142 TYR B C 1
ATOM 2854 O O . TYR B 1 147 ? 7.077 5.954 7.428 1.00 65.20 142 TYR B O 1
ATOM 2863 N N . MET B 1 156 ? 5.102 9.942 12.893 1.00 75.58 151 MET B N 1
ATOM 2864 C CA . MET B 1 156 ? 4.370 11.060 13.546 1.00 71.62 151 MET B CA 1
ATOM 2865 C C . MET B 1 156 ? 5.028 11.352 14.900 1.00 67.44 151 MET B C 1
ATOM 2866 O O . MET B 1 156 ? 5.886 10.562 15.303 1.00 65.54 151 MET B O 1
ATOM 2871 N N . ILE B 1 157 ? 4.614 12.418 15.589 1.00 70.47 152 ILE B N 1
ATOM 2872 C CA . ILE B 1 157 ? 5.222 12.888 16.876 1.00 72.89 152 ILE B CA 1
ATOM 2873 C C . ILE B 1 157 ? 5.524 11.700 17.802 1.00 70.85 152 ILE B C 1
ATOM 2874 O O . ILE B 1 157 ? 6.531 11.774 18.547 1.00 63.66 152 ILE B O 1
ATOM 2879 N N . GLU B 1 158 ? 4.683 10.662 17.823 1.00 61.62 153 GLU B N 1
ATOM 2880 C CA . GLU B 1 158 ? 4.769 9.659 18.918 1.00 61.82 153 GLU B CA 1
ATOM 2881 C C . GLU B 1 158 ? 5.514 8.399 18.454 1.00 53.68 153 GLU B C 1
ATOM 2882 O O . GLU B 1 158 ? 5.855 7.565 19.329 1.00 57.37 153 GLU B O 1
ATOM 2888 N N . ASN B 1 159 ? 5.833 8.269 17.166 1.00 44.77 154 ASN B N 1
ATOM 2889 C CA . ASN B 1 159 ? 6.515 7.059 16.643 1.00 48.05 154 ASN B CA 1
ATOM 2890 C C . ASN B 1 159 ? 7.968 7.347 16.224 1.00 42.13 154 ASN B C 1
ATOM 2891 O O . ASN B 1 159 ? 8.669 6.375 15.902 1.00 33.58 154 ASN B O 1
ATOM 2896 N N . ILE B 1 160 ? 8.441 8.600 16.222 1.00 38.60 155 ILE B N 1
ATOM 2897 C CA . ILE B 1 160 ? 9.889 8.852 15.936 1.00 31.13 155 ILE B CA 1
ATOM 2898 C C . ILE B 1 160 ? 10.723 8.156 17.033 1.00 31.31 155 ILE B C 1
ATOM 2899 O O . ILE B 1 160 ? 10.218 7.984 18.178 1.00 31.61 155 ILE B O 1
ATOM 2904 N N . ALA B 1 161 ? 11.973 7.831 16.702 1.00 29.81 156 ALA B N 1
ATOM 2905 C CA . ALA B 1 161 ? 12.881 7.087 17.599 1.00 29.35 156 ALA B CA 1
ATOM 2906 C C . ALA B 1 161 ? 12.969 7.810 18.946 1.00 30.19 156 ALA B C 1
ATOM 2907 O O . ALA B 1 161 ? 12.976 7.115 19.965 1.00 32.35 156 ALA B O 1
ATOM 2909 N N . SER B 1 162 ? 13.031 9.148 18.956 1.00 29.46 157 SER B N 1
ATOM 2910 C CA . SER B 1 162 ? 13.230 9.973 20.176 1.00 25.62 157 SER B CA 1
ATOM 2911 C C . SER B 1 162 ? 11.902 10.394 20.830 1.00 27.96 157 SER B C 1
ATOM 2912 O O . SER B 1 162 ? 11.898 11.290 21.670 1.00 26.01 157 SER B O 1
ATOM 2915 N N . ALA B 1 163 ? 10.790 9.704 20.575 1.00 30.86 158 ALA B N 1
ATOM 2916 C CA . ALA B 1 163 ? 9.457 10.132 21.064 1.00 30.49 158 ALA B CA 1
ATOM 2917 C C . ALA B 1 163 ? 9.432 10.253 22.589 1.00 29.14 158 ALA B C 1
ATOM 2918 O O . ALA B 1 163 ? 8.683 11.067 23.073 1.00 32.09 158 ALA B O 1
ATOM 2920 N N . GLU B 1 164 ? 10.258 9.518 23.336 1.00 34.49 159 GLU B N 1
ATOM 2921 C CA . GLU B 1 164 ? 10.249 9.570 24.830 1.00 35.69 159 GLU B CA 1
ATOM 2922 C C . GLU B 1 164 ? 10.854 10.887 25.324 1.00 34.85 159 GLU B C 1
ATOM 2923 O O . GLU B 1 164 ? 10.544 11.316 26.451 1.00 36.23 159 GLU B O 1
ATOM 2929 N N . ILE B 1 165 ? 11.639 11.550 24.482 1.00 31.46 160 ILE B N 1
ATOM 2930 C CA . ILE B 1 165 ? 12.291 12.844 24.790 1.00 29.52 160 ILE B CA 1
ATOM 2931 C C . ILE B 1 165 ? 11.335 13.958 24.388 1.00 26.48 160 ILE B C 1
ATOM 2932 O O . ILE B 1 165 ? 10.964 14.081 23.218 1.00 27.64 160 ILE B O 1
ATOM 2937 N N . PRO B 1 166 ? 10.910 14.777 25.361 1.00 25.36 161 PRO B N 1
ATOM 2938 C CA . PRO B 1 166 ? 9.953 15.841 25.124 1.00 29.06 161 PRO B CA 1
ATOM 2939 C C . PRO B 1 166 ? 10.633 17.084 24.553 1.00 30.72 161 PRO B C 1
ATOM 2940 O O . PRO B 1 166 ? 11.869 17.086 24.373 1.00 28.06 161 PRO B O 1
ATOM 2944 N N . ARG B 1 167 ? 9.808 18.088 24.276 1.00 29.80 162 ARG B N 1
ATOM 2945 C CA . ARG B 1 167 ? 10.235 19.419 23.812 1.00 32.97 162 ARG B CA 1
ATOM 2946 C C . ARG B 1 167 ? 11.445 19.906 24.632 1.00 27.32 162 ARG B C 1
ATOM 2947 O O . ARG B 1 167 ? 11.408 19.797 25.882 1.00 26.88 162 ARG B O 1
ATOM 2955 N N . VAL B 1 168 ? 12.481 20.428 23.963 1.00 23.81 163 VAL B N 1
ATOM 2956 C CA . VAL B 1 168 ? 13.608 21.134 24.629 1.00 25.22 163 VAL B CA 1
ATOM 2957 C C . VAL B 1 168 ? 13.254 22.599 24.870 1.00 25.84 163 VAL B C 1
ATOM 2958 O O . VAL B 1 168 ? 12.975 23.330 23.906 1.00 24.66 163 VAL B O 1
ATOM 2962 N N . ASP B 1 169 ? 13.404 23.066 26.111 1.00 26.45 164 ASP B N 1
ATOM 2963 C CA . ASP B 1 169 ? 13.155 24.490 26.449 1.00 27.40 164 ASP B CA 1
ATOM 2964 C C . ASP B 1 169 ? 14.382 25.354 26.175 1.00 26.27 164 ASP B C 1
ATOM 2965 O O . ASP B 1 169 ? 14.246 26.468 25.606 1.00 23.69 164 ASP B O 1
ATOM 2970 N N . LEU B 1 170 ? 15.549 24.880 26.621 1.00 23.23 165 LEU B N 1
ATOM 2971 C CA . LEU B 1 170 ? 16.824 25.611 26.522 1.00 21.08 165 LEU B CA 1
ATOM 2972 C C . LEU B 1 170 ? 17.874 24.632 26.001 1.00 20.62 165 LEU B C 1
ATOM 2973 O O . LEU B 1 170 ? 17.982 23.540 26.558 1.00 22.60 165 LEU B O 1
ATOM 2978 N N . LEU B 1 171 ? 18.504 24.990 24.906 1.00 20.27 166 LEU B N 1
ATOM 2979 C CA . LEU B 1 171 ? 19.647 24.229 24.342 1.00 18.98 166 LEU B CA 1
ATOM 2980 C C . LEU B 1 171 ? 20.894 25.079 24.529 1.00 20.28 166 LEU B C 1
ATOM 2981 O O . LEU B 1 171 ? 20.909 26.247 24.119 1.00 20.09 166 LEU B O 1
ATOM 2986 N N . ILE B 1 172 ? 21.930 24.486 25.146 1.00 19.62 167 ILE B N 1
ATOM 2987 C CA . ILE B 1 172 ? 23.183 25.210 25.419 1.00 18.99 167 ILE B CA 1
ATOM 2988 C C . ILE B 1 172 ? 24.266 24.495 24.612 1.00 16.60 167 ILE B C 1
ATOM 2989 O O . ILE B 1 172 ? 24.436 23.248 24.759 1.00 17.22 167 ILE B O 1
ATOM 2994 N N . ARG B 1 173 ? 24.973 25.242 23.795 1.00 18.06 168 ARG B N 1
ATOM 2995 C CA . ARG B 1 173 ? 26.057 24.664 22.982 1.00 19.96 168 ARG B CA 1
ATOM 2996 C C . ARG B 1 173 ? 27.375 25.360 23.305 1.00 18.95 168 ARG B C 1
ATOM 2997 O O . ARG B 1 173 ? 27.466 26.616 23.200 1.00 18.56 168 ARG B O 1
ATOM 3005 N N . TRP B 1 174 ? 28.394 24.562 23.658 1.00 19.49 169 TRP B N 1
ATOM 3006 C CA . TRP B 1 174 ? 29.794 25.032 23.831 1.00 17.04 169 TRP B CA 1
ATOM 3007 C C . TRP B 1 174 ? 30.514 25.041 22.487 1.00 16.70 169 TRP B C 1
ATOM 3008 O O . TRP B 1 174 ? 30.069 24.376 21.554 1.00 17.74 169 TRP B O 1
ATOM 3019 N N . GLY B 1 175 ? 31.671 25.686 22.452 1.00 19.80 170 GLY B N 1
ATOM 3020 C CA . GLY B 1 175 ? 32.549 25.732 21.268 1.00 19.54 170 GLY B CA 1
ATOM 3021 C C . GLY B 1 175 ? 32.113 26.773 20.233 1.00 19.26 170 GLY B C 1
ATOM 3022 O O . GLY B 1 175 ? 32.659 26.754 19.128 1.00 21.67 170 GLY B O 1
ATOM 3023 N N . GLY B 1 176 ? 31.229 27.705 20.574 1.00 20.62 171 GLY B N 1
ATOM 3024 C CA . GLY B 1 176 ? 31.039 28.913 19.753 1.00 19.93 171 GLY B CA 1
ATOM 3025 C C . GLY B 1 176 ? 30.176 28.790 18.507 1.00 21.54 171 GLY B C 1
ATOM 3026 O O . GLY B 1 176 ? 29.905 29.859 17.915 1.00 23.83 171 GLY B O 1
ATOM 3027 N N . ARG B 1 177 ? 29.789 27.609 18.062 1.00 19.69 172 ARG B N 1
ATOM 3028 C CA . ARG B 1 177 ? 29.007 27.434 16.809 1.00 20.06 172 ARG B CA 1
ATOM 3029 C C . ARG B 1 177 ? 27.524 27.521 17.182 1.00 21.44 172 ARG B C 1
ATOM 3030 O O . ARG B 1 177 ? 27.130 26.910 18.143 1.00 18.82 172 ARG B O 1
ATOM 3038 N N . CYS B 1 178 ? 26.719 28.264 16.427 1.00 18.87 173 CYS B N 1
ATOM 3039 C CA . CYS B 1 178 ? 25.276 28.452 16.673 1.00 20.61 173 CYS B CA 1
ATOM 3040 C C . CYS B 1 178 ? 24.487 27.646 15.629 1.00 21.25 173 CYS B C 1
ATOM 3041 O O . CYS B 1 178 ? 24.198 28.195 14.570 1.00 21.45 173 CYS B O 1
ATOM 3044 N N . ARG B 1 179 ? 24.350 26.338 15.861 1.00 19.08 174 ARG B N 1
ATOM 3045 C CA . ARG B 1 179 ? 23.649 25.399 14.965 1.00 18.22 174 ARG B CA 1
ATOM 3046 C C . ARG B 1 179 ? 23.282 24.186 15.786 1.00 18.13 174 ARG B C 1
ATOM 3047 O O . ARG B 1 179 ? 23.934 23.955 16.810 1.00 18.32 174 ARG B O 1
ATOM 3055 N N . LEU B 1 180 ? 22.333 23.403 15.289 1.00 17.28 175 LEU B N 1
ATOM 3056 C CA . LEU B 1 180 ? 21.825 22.220 16.019 1.00 16.86 175 LEU B CA 1
ATOM 3057 C C . LEU B 1 180 ? 22.675 20.976 15.697 1.00 16.67 175 LEU B C 1
ATOM 3058 O O . LEU B 1 180 ? 22.534 20.030 16.446 1.00 18.05 175 LEU B O 1
ATOM 3063 N N . SER B 1 181 ? 23.378 20.954 14.579 1.00 17.10 176 SER B N 1
ATOM 3064 C CA . SER B 1 181 ? 24.118 19.791 14.039 1.00 20.27 176 SER B CA 1
ATOM 3065 C C . SER B 1 181 ? 23.188 18.572 14.092 1.00 20.56 176 SER B C 1
ATOM 3066 O O . SER B 1 181 ? 23.626 17.498 14.554 1.00 22.08 176 SER B O 1
ATOM 3069 N N . GLY B 1 182 ? 21.927 18.722 13.681 1.00 19.06 177 GLY B N 1
ATOM 3070 C CA . GLY B 1 182 ? 20.977 17.606 13.606 1.00 19.43 177 GLY B CA 1
ATOM 3071 C C . GLY B 1 182 ? 20.493 17.068 14.952 1.00 19.36 177 GLY B C 1
ATOM 3072 O O . GLY B 1 182 ? 19.969 15.983 14.963 1.00 21.58 177 GLY B O 1
ATOM 3073 N N . MET B 1 183 ? 20.575 17.815 16.049 1.00 18.64 178 MET B N 1
ATOM 3074 C CA . MET B 1 183 ? 20.014 17.350 17.330 1.00 20.00 178 MET B CA 1
ATOM 3075 C C . MET B 1 183 ? 18.497 17.496 17.319 1.00 20.73 178 MET B C 1
ATOM 3076 O O . MET B 1 183 ? 18.001 18.655 17.341 1.00 20.20 178 MET B O 1
ATOM 3081 N N . LEU B 1 184 ? 17.772 16.380 17.385 1.00 21.26 179 LEU B N 1
ATOM 3082 C CA . LEU B 1 184 ? 16.329 16.356 17.763 1.00 19.40 179 LEU B CA 1
ATOM 3083 C C . LEU B 1 184 ? 15.556 17.469 17.034 1.00 21.34 179 LEU B C 1
ATOM 3084 O O . LEU B 1 184 ? 15.016 18.353 17.699 1.00 20.76 179 LEU B O 1
ATOM 3089 N N . PRO B 1 185 ? 15.420 17.412 15.690 1.00 21.75 180 PRO B N 1
ATOM 3090 C CA . PRO B 1 185 ? 14.681 18.441 14.946 1.00 20.50 180 PRO B CA 1
ATOM 3091 C C . PRO B 1 185 ? 13.263 18.678 15.482 1.00 22.76 180 PRO B C 1
ATOM 3092 O O . PRO B 1 185 ? 12.832 19.814 15.532 1.00 22.14 180 PRO B O 1
ATOM 3096 N N . VAL B 1 186 ? 12.562 17.624 15.895 1.00 22.40 181 VAL B N 1
ATOM 3097 C CA . VAL B 1 186 ? 11.200 17.803 16.428 1.00 23.94 181 VAL B CA 1
ATOM 3098 C C . VAL B 1 186 ? 11.184 18.562 17.756 1.00 24.73 181 VAL B C 1
ATOM 3099 O O . VAL B 1 186 ? 10.400 19.491 17.876 1.00 26.32 181 VAL B O 1
ATOM 3103 N N . GLN B 1 187 ? 12.014 18.189 18.732 1.00 21.88 182 GLN B N 1
ATOM 3104 C CA . GLN B 1 187 ? 11.990 18.759 20.108 1.00 20.86 182 GLN B CA 1
ATOM 3105 C C . GLN B 1 187 ? 12.633 20.148 20.155 1.00 21.91 182 GLN B C 1
ATOM 3106 O O . GLN B 1 187 ? 12.394 20.910 21.128 1.00 23.50 182 GLN B O 1
ATOM 3112 N N . THR B 1 188 ? 13.407 20.542 19.140 1.00 19.11 183 THR B N 1
ATOM 3113 C CA . THR B 1 188 ? 14.141 21.832 19.211 1.00 21.26 183 THR B CA 1
ATOM 3114 C C . THR B 1 188 ? 13.391 22.965 18.470 1.00 19.36 183 THR B C 1
ATOM 3115 O O . THR B 1 188 ? 13.962 24.038 18.347 1.00 22.14 183 THR B O 1
ATOM 3119 N N . VAL B 1 189 ? 12.198 22.719 17.929 1.00 23.77 184 VAL B N 1
ATOM 3120 C CA . VAL B 1 189 ? 11.551 23.712 17.009 1.00 24.34 184 VAL B CA 1
ATOM 3121 C C . VAL B 1 189 ? 11.415 25.084 17.692 1.00 22.88 184 VAL B C 1
ATOM 3122 O O . VAL B 1 189 ? 11.542 26.090 16.983 1.00 21.82 184 VAL B O 1
ATOM 3126 N N . TYR B 1 190 ? 11.098 25.139 18.981 1.00 23.73 185 TYR B N 1
ATOM 3127 C CA . TYR B 1 190 ? 10.884 26.414 19.719 1.00 26.64 185 TYR B CA 1
ATOM 3128 C C . TYR B 1 190 ? 11.971 26.658 20.772 1.00 25.73 185 TYR B C 1
ATOM 3129 O O . TYR B 1 190 ? 11.860 27.574 21.588 1.00 28.19 185 TYR B O 1
ATOM 3138 N N . SER B 1 191 ? 12.998 25.822 20.811 1.00 23.74 186 SER B N 1
ATOM 3139 C CA . SER B 1 191 ? 14.016 25.931 21.861 1.00 22.50 186 SER B CA 1
ATOM 3140 C C . SER B 1 191 ? 14.685 27.296 21.802 1.00 21.25 186 SER B C 1
ATOM 3141 O O . SER B 1 191 ? 15.112 27.736 20.709 1.00 21.90 186 SER B O 1
ATOM 3144 N N . ASP B 1 192 ? 14.924 27.876 22.971 1.00 20.27 187 ASP B N 1
ATOM 3145 C CA . ASP B 1 192 ? 15.854 29.016 23.098 1.00 23.25 187 ASP B CA 1
ATOM 3146 C C . ASP B 1 192 ? 17.271 28.449 23.098 1.00 22.68 187 ASP B C 1
ATOM 3147 O O . ASP B 1 192 ? 17.475 27.444 23.771 1.00 24.45 187 ASP B O 1
ATOM 3152 N N . ILE B 1 193 ? 18.138 29.035 22.294 1.00 20.39 188 ILE B N 1
ATOM 3153 C CA . ILE B 1 193 ? 19.541 28.531 22.099 1.00 20.10 188 ILE B CA 1
ATOM 3154 C C . ILE B 1 193 ? 20.535 29.535 22.693 1.00 21.03 188 ILE B C 1
ATOM 3155 O O . ILE B 1 193 ? 20.487 30.755 22.393 1.00 22.79 188 ILE B O 1
ATOM 3160 N N . TYR B 1 194 ? 21.455 29.025 23.527 1.00 19.39 189 TYR B N 1
ATOM 3161 C CA . TYR B 1 194 ? 22.526 29.810 24.185 1.00 21.12 189 TYR B CA 1
ATOM 3162 C C . TYR B 1 194 ? 23.865 29.201 23.796 1.00 20.14 189 TYR B C 1
ATOM 3163 O O . TYR B 1 194 ? 23.981 28.001 24.032 1.00 20.81 189 TYR B O 1
ATOM 3172 N N . VAL B 1 195 ? 24.738 29.993 23.185 1.00 20.32 190 VAL B N 1
ATOM 3173 C CA . VAL B 1 195 ? 26.098 29.587 22.745 1.00 19.69 190 VAL B CA 1
ATOM 3174 C C . VAL B 1 195 ? 27.149 30.122 23.707 1.00 20.83 190 VAL B C 1
ATOM 3175 O O . VAL B 1 195 ? 27.234 31.325 23.932 1.00 21.78 190 VAL B O 1
ATOM 3179 N N . VAL B 1 196 ? 27.916 29.199 24.275 1.00 22.09 191 VAL B N 1
ATOM 3180 C CA . VAL B 1 196 ? 29.145 29.488 25.056 1.00 22.32 191 VAL B CA 1
ATOM 3181 C C . VAL B 1 196 ? 30.328 29.442 24.076 1.00 19.21 191 VAL B C 1
ATOM 3182 O O . VAL B 1 196 ? 30.451 28.413 23.329 1.00 21.17 191 VAL B O 1
ATOM 3186 N N . ASP B 1 197 ? 31.145 30.495 24.007 1.00 22.07 192 ASP B N 1
ATOM 3187 C CA . ASP B 1 197 ? 32.292 30.522 23.054 1.00 23.18 192 ASP B CA 1
ATOM 3188 C C . ASP B 1 197 ? 33.382 29.537 23.482 1.00 21.50 192 ASP B C 1
ATOM 3189 O O . ASP B 1 197 ? 33.952 28.895 22.593 1.00 23.01 192 ASP B O 1
ATOM 3194 N N . GLU B 1 198 ? 33.624 29.410 24.802 1.00 22.70 193 GLU B N 1
ATOM 3195 C CA . GLU B 1 198 ? 34.604 28.424 25.314 1.00 22.93 193 GLU B CA 1
ATOM 3196 C C . GLU B 1 198 ? 34.252 27.001 24.889 1.00 21.00 193 GLU B C 1
ATOM 3197 O O . GLU B 1 198 ? 33.047 26.646 24.823 1.00 22.70 193 GLU B O 1
ATOM 3203 N N . MET B 1 199 ? 35.292 26.194 24.698 1.00 19.18 194 MET B N 1
ATOM 3204 C CA . MET B 1 199 ? 35.191 24.791 24.291 1.00 21.16 194 MET B CA 1
ATOM 3205 C C . MET B 1 199 ? 34.660 24.007 25.508 1.00 19.31 194 MET B C 1
ATOM 3206 O O . MET B 1 199 ? 34.891 24.408 26.638 1.00 20.15 194 MET B O 1
ATOM 3211 N N . TRP B 1 200 ? 33.962 22.917 25.259 1.00 20.24 195 TRP B N 1
ATOM 3212 C CA . TRP B 1 200 ? 33.322 22.082 26.290 1.00 18.93 195 TRP B CA 1
ATOM 3213 C C . TRP B 1 200 ? 34.306 21.709 27.404 1.00 21.03 195 TRP B C 1
ATOM 3214 O O . TRP B 1 200 ? 33.941 21.818 28.558 1.00 20.63 195 TRP B O 1
ATOM 3225 N N . PRO B 1 201 ? 35.554 21.241 27.148 1.00 21.55 196 PRO B N 1
ATOM 3226 C CA . PRO B 1 201 ? 36.427 20.885 28.287 1.00 22.24 196 PRO B CA 1
ATOM 3227 C C . PRO B 1 201 ? 36.734 22.076 29.189 1.00 22.56 196 PRO B C 1
ATOM 3228 O O . PRO B 1 201 ? 37.274 21.847 30.301 1.00 24.47 196 PRO B O 1
ATOM 3232 N N . ASP B 1 202 ? 36.517 23.303 28.707 1.00 21.75 197 ASP B N 1
ATOM 3233 C CA . ASP B 1 202 ? 36.698 24.546 29.486 1.00 21.96 197 ASP B CA 1
ATOM 3234 C C . ASP B 1 202 ? 35.406 24.918 30.192 1.00 23.78 197 ASP B C 1
ATOM 3235 O O . ASP B 1 202 ? 35.302 26.064 30.683 1.00 25.33 197 ASP B O 1
ATOM 3240 N N . PHE B 1 203 ? 34.444 23.993 30.252 1.00 20.92 198 PHE B N 1
ATOM 3241 C CA . PHE B 1 203 ? 33.197 24.185 31.016 1.00 22.56 198 PHE B CA 1
ATOM 3242 C C . PHE B 1 203 ? 33.483 24.859 32.367 1.00 25.22 198 PHE B C 1
ATOM 3243 O O . PHE B 1 203 ? 34.357 24.378 33.102 1.00 26.63 198 PHE B O 1
ATOM 3251 N N . LYS B 1 204 ? 32.737 25.896 32.686 1.00 25.25 199 LYS B N 1
ATOM 3252 C CA . LYS B 1 204 ? 32.639 26.496 34.047 1.00 31.84 199 LYS B CA 1
ATOM 3253 C C . LYS B 1 204 ? 31.177 26.570 34.470 1.00 30.89 199 LYS B C 1
ATOM 3254 O O . LYS B 1 204 ? 30.260 26.829 33.653 1.00 26.68 199 LYS B O 1
ATOM 3260 N N . PRO B 1 205 ? 30.908 26.387 35.786 1.00 28.64 200 PRO B N 1
ATOM 3261 C CA . PRO B 1 205 ? 29.581 26.597 36.338 1.00 30.59 200 PRO B CA 1
ATOM 3262 C C . PRO B 1 205 ? 28.910 27.882 35.806 1.00 25.14 200 PRO B C 1
ATOM 3263 O O . PRO B 1 205 ? 27.762 27.820 35.449 1.00 28.54 200 PRO B O 1
ATOM 3267 N N . GLU B 1 206 ? 29.622 29.002 35.655 1.00 27.99 201 GLU B N 1
ATOM 3268 C CA . GLU B 1 206 ? 28.992 30.289 35.216 1.00 28.86 201 GLU B CA 1
ATOM 3269 C C . GLU B 1 206 ? 28.432 30.226 33.770 1.00 28.19 201 GLU B C 1
ATOM 3270 O O . GLU B 1 206 ? 27.508 30.999 33.432 1.00 27.66 201 GLU B O 1
ATOM 3276 N N . HIS B 1 207 ? 28.979 29.361 32.914 1.00 27.31 202 HIS B N 1
ATOM 3277 C CA . HIS B 1 207 ? 28.419 29.075 31.568 1.00 25.93 202 HIS B CA 1
ATOM 3278 C C . HIS B 1 207 ? 26.950 28.641 31.685 1.00 24.01 202 HIS B C 1
ATOM 3279 O O . HIS B 1 207 ? 26.071 29.186 30.981 1.00 23.48 202 HIS B O 1
ATOM 3286 N N . LEU B 1 208 ? 26.672 27.688 32.557 1.00 22.81 203 LEU B N 1
ATOM 3287 C CA . LEU B 1 208 ? 25.303 27.144 32.730 1.00 28.03 203 LEU B CA 1
ATOM 3288 C C . LEU B 1 208 ? 24.461 28.228 33.410 1.00 29.67 203 LEU B C 1
ATOM 3289 O O . LEU B 1 208 ? 23.330 28.478 32.956 1.00 25.80 203 LEU B O 1
ATOM 3294 N N . PHE B 1 209 ? 25.031 28.969 34.369 1.00 30.12 204 PHE B N 1
ATOM 3295 C CA . PHE B 1 209 ? 24.248 30.042 35.046 1.00 33.62 204 PHE B CA 1
ATOM 3296 C C . PHE B 1 209 ? 23.897 31.143 34.059 1.00 31.38 204 PHE B C 1
ATOM 3297 O O . PHE B 1 209 ? 22.766 31.607 34.130 1.00 32.22 204 PHE B O 1
ATOM 3305 N N . LYS B 1 210 ? 24.816 31.576 33.196 1.00 30.84 205 LYS B N 1
ATOM 3306 C CA . LYS B 1 210 ? 24.503 32.628 32.211 1.00 31.90 205 LYS B CA 1
ATOM 3307 C C . LYS B 1 210 ? 23.409 32.143 31.247 1.00 32.10 205 LYS B C 1
ATOM 3308 O O . LYS B 1 210 ? 22.636 33.007 30.758 1.00 27.07 205 LYS B O 1
ATOM 3314 N N . ALA B 1 211 ? 23.368 30.839 30.930 1.00 32.77 206 ALA B N 1
ATOM 3315 C CA . ALA B 1 211 ? 22.365 30.264 29.995 1.00 30.59 206 ALA B CA 1
ATOM 3316 C C . ALA B 1 211 ? 20.993 30.315 30.668 1.00 32.86 206 ALA B C 1
ATOM 3317 O O . ALA B 1 211 ? 20.036 30.724 30.004 1.00 30.94 206 ALA B O 1
ATOM 3319 N N . LEU B 1 212 ? 20.921 29.905 31.941 1.00 28.38 207 LEU B N 1
ATOM 3320 C CA . LEU B 1 212 ? 19.690 30.005 32.774 1.00 32.46 207 LEU B CA 1
ATOM 3321 C C . LEU B 1 212 ? 19.262 31.474 32.938 1.00 33.65 207 LEU B C 1
ATOM 3322 O O . LEU B 1 212 ? 18.059 31.732 32.844 1.00 32.18 207 LEU B O 1
ATOM 3327 N N . GLU B 1 213 ? 20.181 32.424 33.101 1.00 36.77 208 GLU B N 1
ATOM 3328 C CA . GLU B 1 213 ? 19.816 33.872 33.175 1.00 40.21 208 GLU B CA 1
ATOM 3329 C C . GLU B 1 213 ? 19.225 34.328 31.837 1.00 42.04 208 GLU B C 1
ATOM 3330 O O . GLU B 1 213 ? 18.273 35.118 31.816 1.00 39.29 208 GLU B O 1
ATOM 3336 N N . PHE B 1 214 ? 19.797 33.865 30.731 1.00 38.12 209 PHE B N 1
ATOM 3337 C CA . PHE B 1 214 ? 19.248 34.072 29.370 1.00 35.68 209 PHE B CA 1
ATOM 3338 C C . PHE B 1 214 ? 17.819 33.497 29.305 1.00 33.72 209 PHE B C 1
ATOM 3339 O O . PHE B 1 214 ? 16.883 34.173 28.824 1.00 37.14 209 PHE B O 1
ATOM 3347 N N . TYR B 1 215 ? 17.625 32.274 29.773 1.00 30.99 210 TYR B N 1
ATOM 3348 C CA . TYR B 1 215 ? 16.329 31.576 29.609 1.00 29.66 210 TYR B CA 1
ATOM 3349 C C . TYR B 1 215 ? 15.228 32.345 30.355 1.00 39.25 210 TYR B C 1
ATOM 3350 O O . TYR B 1 215 ? 14.155 32.599 29.785 1.00 35.10 210 TYR B O 1
ATOM 3359 N N . GLN B 1 216 ? 15.508 32.733 31.595 1.00 36.61 211 GLN B N 1
ATOM 3360 C CA . GLN B 1 216 ? 14.499 33.418 32.459 1.00 42.13 211 GLN B CA 1
ATOM 3361 C C . GLN B 1 216 ? 14.226 34.840 31.955 1.00 44.81 211 GLN B C 1
ATOM 3362 O O . GLN B 1 216 ? 13.161 35.375 32.291 1.00 49.16 211 GLN B O 1
ATOM 3368 N N . ASN B 1 217 ? 15.109 3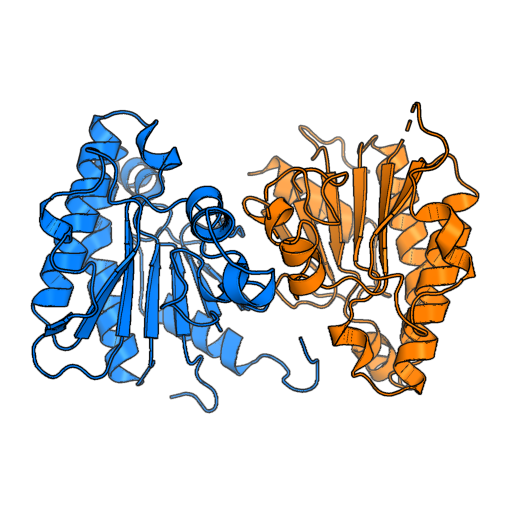5.419 31.139 1.00 49.21 212 ASN B N 1
ATOM 3369 C CA . ASN B 1 217 ? 14.900 36.770 30.554 1.00 47.82 212 ASN B CA 1
ATOM 3370 C C . ASN B 1 217 ? 13.993 36.717 29.318 1.00 50.02 212 ASN B C 1
ATOM 3371 O O . ASN B 1 217 ? 13.540 37.800 28.911 1.00 51.60 212 ASN B O 1
ATOM 3376 N N . GLN B 1 218 ? 13.735 35.542 28.726 1.00 50.16 213 GLN B N 1
ATOM 3377 C CA . GLN B 1 218 ? 12.873 35.428 27.514 1.00 50.50 213 GLN B CA 1
ATOM 3378 C C . GLN B 1 218 ? 11.410 35.663 27.921 1.00 56.34 213 GLN B C 1
ATOM 3379 O O . GLN B 1 218 ? 11.082 35.673 29.114 1.00 56.87 213 GLN B O 1
#